Protein AF-A0A7C4H2M6-F1 (afdb_monomer)

Nearest PDB structures (foldseek):
  8p5g-assembly2_B  TM=6.584E-01  e=6.034E-11  Homo sapiens
  8p5j-assembly1_A  TM=6.511E-01  e=5.215E-11  Homo sapiens
  5t8p-assembly1_A  TM=7.375E-01  e=3.569E-09  Mus musculus
  8p5l-assembly2_B  TM=6.623E-01  e=5.114E-10  Homo sapiens
  4jg6-assembly1_A  TM=4.655E-01  e=1.101E-06  Homo sapiens

Secondary structure (DSSP, 8-state):
--SEE-TTHHHHHHHHTSHHHHHHHHT-TT-EEEEEEEEEHHHHHHHHHHHHHHS-TTEEEEEEEE-SSEEEEEEEETTEEEEEEEEETTS-EEEEHHHHHHHHHHHHTS--EEEEEEEEEEGGGS-HHHHHHHHHHHHHHTTHHHHHHHHH-BTTBEEEEEEESS-SSEEEEEEE-TT--EEEEEEEPHHHHHHS-HHHHHHHHHHHHHHHHS-HHHHHHHHHTTT--HHHHHHHGGGGGGB--EEEEE---SS--HHHHHHS--EEEEE--TT-BHHHHHHHH-S--HHHHHHHHHHHHHHHHHHHHTTEE----SGGGEEEEE-TTSTTSEEEEE----SEE--TTT-B--S---TTT--HHHHHHTSB-THHHHHHHHHHHHHHHHSS--HHHHHHHHHHHHHHH------PPPPTT-HHHHHHHHHHHHHHHHHHTTSS-HHHHHHHHHHHHHHHHHHH-GGGGTS-HHHHHHHHHHH---TTTS-SSHHHHHHHHHHHHH-

Sequence (507 aa):
MFLRVCRDIDKVSEHIFDPVIFSSIMLIKGGKFLRRVSDEAKNLAKLVLEIVRESPDTSLMYFRFDLSDKIYRVIALKDIALAIAQEDSSGQVQLYGTEALQSLSKIFNSSINVKMIVEELPLSQLDSNIVESLKPCIEEAEKIYISLWKRRGLYWFIIEDVVSDKGSYTYVFKACDKQGNTYALKVLKEDIVVGRRFMDVIRGYIQGLVVATVDDREFIDLLELKGYDKAIMKDLILYKKYITLAKALFIVKDKLDKDEYINYPPTIVEEYASLGDLERYIQLNGARSLEETMYILIRIVGAVALAHLFNIVHLDIKPRNILIYSNENENYKYTPKLNDFSGAVGDPNRGYKFVRITPGYSDPLALAKGVADFGYDAYSIAMVVAYILTGQLPKHRLALNIIMLQNLYNYPIPMEKIGDDEKPLKEFIKKIIDTSLQLRSKSISIHNFVESINEDLEHLDTIYMPWINDIPKSIASVIKKALTLDTNTRYKNGIDMWLETKEALVK

InterPro domains:
  IPR000719 Protein kinase domain [PF00069] (267-441)
  IPR000719 Protein kinase domain [PS50011] (158-450)
  IPR000719 Protein kinase domain [SM00220] (157-450)
  IPR008271 Serine/threonine-protein kinase, active site [PS00108] (312-324)
  IPR011009 Protein kinase-like domain superfamily [SSF56112] (166-474)

Structure (mmCIF, N/CA/C/O backbone):
data_AF-A0A7C4H2M6-F1
#
_entry.id   AF-A0A7C4H2M6-F1
#
loop_
_atom_site.group_PDB
_atom_site.id
_atom_site.type_symbol
_atom_site.label_atom_id
_atom_site.label_alt_id
_atom_site.label_comp_id
_atom_site.label_asym_id
_atom_site.label_entity_id
_atom_site.label_seq_id
_atom_site.pdbx_PDB_ins_code
_atom_site.Cartn_x
_atom_site.Cartn_y
_atom_site.Cartn_z
_atom_site.occupancy
_atom_site.B_iso_or_equiv
_atom_site.auth_seq_id
_atom_site.auth_comp_id
_atom_site.auth_asym_id
_atom_site.auth_atom_id
_atom_site.pdbx_PDB_model_num
ATOM 1 N N . MET A 1 1 ? -23.667 7.278 33.143 1.00 52.88 1 MET A N 1
ATOM 2 C CA . MET A 1 1 ? -23.985 8.017 31.905 1.00 52.88 1 MET A CA 1
ATOM 3 C C . MET A 1 1 ? -24.713 7.036 31.004 1.00 52.88 1 MET A C 1
ATOM 5 O O . MET A 1 1 ? -24.166 5.966 30.778 1.00 52.88 1 MET A O 1
ATOM 9 N N . PHE A 1 2 ? -25.965 7.308 30.641 1.00 73.25 2 PHE A N 1
ATOM 10 C CA . PHE A 1 2 ? -26.829 6.330 29.957 1.00 73.25 2 PHE A CA 1
ATOM 11 C C . PHE A 1 2 ? -26.702 6.382 28.425 1.00 73.25 2 PHE A C 1
ATOM 13 O O . PHE A 1 2 ? -27.104 5.442 27.762 1.00 73.25 2 PHE A O 1
ATOM 20 N N . LEU A 1 3 ? -26.107 7.440 27.868 1.00 79.12 3 LEU A N 1
ATOM 21 C CA . LEU A 1 3 ? -25.690 7.528 26.467 1.00 79.12 3 LEU A CA 1
ATOM 22 C C . LEU A 1 3 ? -24.244 8.020 26.408 1.00 79.12 3 LEU A C 1
ATOM 24 O O . LEU A 1 3 ? -23.800 8.771 27.282 1.00 79.12 3 LEU A O 1
ATOM 28 N N . ARG A 1 4 ? -23.508 7.596 25.381 1.00 79.88 4 ARG A N 1
ATOM 29 C CA . ARG A 1 4 ? -22.214 8.189 25.017 1.00 79.88 4 ARG A CA 1
ATOM 30 C C . ARG A 1 4 ? -22.460 9.532 24.325 1.00 79.88 4 ARG A C 1
ATOM 32 O O . ARG A 1 4 ? -23.571 9.793 23.885 1.00 79.88 4 ARG A O 1
ATOM 39 N N . VAL A 1 5 ? -21.443 10.381 24.232 1.00 79.94 5 VAL A N 1
ATOM 40 C CA . VAL A 1 5 ? -21.542 11.698 23.578 1.00 79.94 5 VAL A CA 1
ATOM 41 C C . VAL A 1 5 ? -20.554 11.797 22.432 1.00 79.94 5 VAL A C 1
ATOM 43 O O . VAL A 1 5 ? -19.453 11.250 22.537 1.00 79.94 5 VAL A O 1
ATOM 46 N N . CYS A 1 6 ? -20.937 12.492 21.362 1.00 78.75 6 CYS A N 1
ATOM 47 C CA . CYS A 1 6 ? -19.974 12.951 20.363 1.00 78.75 6 CYS A CA 1
ATOM 48 C C . CYS A 1 6 ? -19.081 14.064 20.947 1.00 78.75 6 CYS A C 1
ATOM 50 O O . CYS A 1 6 ? -19.413 14.684 21.962 1.00 78.75 6 CYS A O 1
ATOM 52 N N . ARG A 1 7 ? -17.918 14.301 20.336 1.00 70.00 7 ARG A N 1
ATOM 53 C CA . ARG A 1 7 ? -16.900 15.230 20.851 1.00 70.00 7 ARG A CA 1
ATOM 54 C C . ARG A 1 7 ? -17.351 16.683 20.851 1.00 70.00 7 ARG A C 1
ATOM 56 O O . ARG A 1 7 ? -17.024 17.404 21.786 1.00 70.00 7 ARG A O 1
ATOM 63 N N . ASP A 1 8 ? -18.091 17.095 19.828 1.00 77.75 8 ASP A N 1
ATOM 64 C CA . ASP A 1 8 ? -18.553 18.476 19.648 1.00 77.75 8 ASP A CA 1
ATOM 65 C C . ASP A 1 8 ? -20.024 18.659 20.059 1.00 77.75 8 ASP A C 1
ATOM 67 O O . ASP A 1 8 ? -20.710 19.548 19.552 1.00 77.75 8 ASP A O 1
ATOM 71 N N . ILE A 1 9 ? -20.513 17.830 20.993 1.00 86.06 9 ILE A N 1
ATOM 72 C CA . ILE A 1 9 ? -21.927 17.809 21.394 1.00 86.06 9 ILE A CA 1
ATOM 73 C C . ILE A 1 9 ? -22.456 19.188 21.796 1.00 86.06 9 ILE A C 1
ATOM 75 O O . ILE A 1 9 ? -23.608 19.483 21.506 1.00 86.06 9 ILE A O 1
ATOM 79 N N . ASP A 1 10 ? -21.645 20.048 22.416 1.00 88.06 10 ASP A N 1
ATOM 80 C CA . ASP A 1 10 ? -22.074 21.385 22.847 1.00 88.06 10 ASP A CA 1
ATOM 81 C C . ASP A 1 10 ? -22.433 22.269 21.642 1.00 88.06 10 ASP A C 1
ATOM 83 O O . ASP A 1 10 ? -23.570 22.722 21.516 1.00 88.06 10 ASP A O 1
ATOM 87 N N . LYS A 1 11 ? -21.506 22.405 20.683 1.00 84.94 11 LYS A N 1
ATOM 88 C CA . LYS A 1 11 ? -21.712 23.189 19.452 1.00 84.94 11 LYS A CA 1
ATOM 89 C C . LYS A 1 11 ? -22.827 22.617 18.584 1.00 84.94 11 LYS A C 1
ATOM 91 O O . LYS A 1 11 ? -23.617 23.356 18.005 1.00 84.94 11 LYS A O 1
ATOM 96 N N . VAL A 1 12 ? -22.875 21.291 18.476 1.00 86.62 12 VAL A N 1
ATOM 97 C CA . VAL A 1 12 ? -23.886 20.598 17.673 1.00 86.62 12 VAL A CA 1
ATOM 98 C C . VAL A 1 12 ? -25.260 20.768 18.306 1.00 86.62 12 VAL A C 1
ATOM 100 O O . VAL A 1 12 ? -26.225 20.996 17.589 1.00 86.62 12 VAL A O 1
ATOM 103 N N . SER A 1 13 ? -25.354 20.730 19.637 1.00 92.88 13 SER A N 1
ATOM 104 C CA . SER A 1 13 ? -26.609 20.980 20.347 1.00 92.88 13 SER A CA 1
ATOM 105 C C . SER A 1 13 ? -27.111 22.401 20.119 1.00 92.88 13 SER A C 1
ATOM 107 O O . SER A 1 13 ? -28.284 22.562 19.803 1.00 92.88 13 SER A O 1
ATOM 109 N N . GLU A 1 14 ? -26.245 23.413 20.213 1.00 90.75 14 GLU A N 1
ATOM 110 C CA . GLU A 1 14 ? -26.622 24.805 19.921 1.00 90.75 14 GLU A CA 1
ATOM 111 C C . GLU A 1 14 ? -27.152 24.971 18.491 1.00 90.75 14 GLU A C 1
ATOM 113 O O . GLU A 1 14 ? -28.174 25.615 18.276 1.00 90.75 14 GLU A O 1
ATOM 118 N N . HIS A 1 15 ? -26.492 24.349 17.513 1.00 88.81 15 HIS A N 1
ATOM 119 C CA . HIS A 1 15 ? -26.906 24.418 16.115 1.00 88.81 15 HIS A CA 1
ATOM 120 C C . HIS A 1 15 ? -28.221 23.670 15.847 1.00 88.81 15 HIS A C 1
ATOM 122 O O . HIS A 1 15 ? -29.126 24.200 15.212 1.00 88.81 15 HIS A O 1
ATOM 128 N N . ILE A 1 16 ? -28.341 22.433 16.328 1.00 89.25 16 ILE A N 1
ATOM 129 C CA . ILE A 1 16 ? -29.492 21.560 16.057 1.00 89.25 16 ILE A CA 1
ATOM 130 C C . ILE A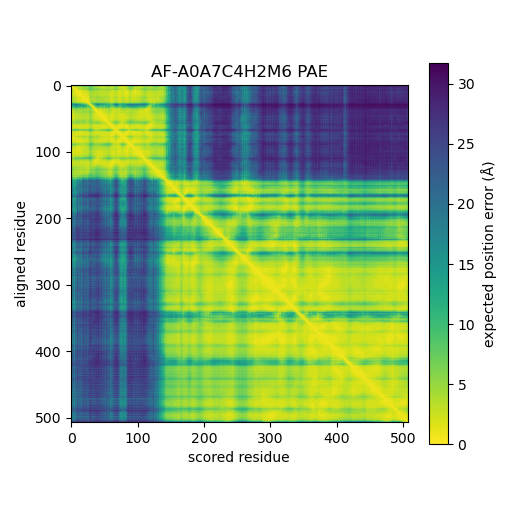 1 16 ? -30.765 22.060 16.736 1.00 89.25 16 ILE A C 1
ATOM 132 O O . ILE A 1 16 ? -31.850 21.912 16.175 1.00 89.25 16 ILE A O 1
ATOM 136 N N . PHE A 1 17 ? -30.637 22.626 17.936 1.00 91.00 17 PHE A N 1
ATOM 137 C CA . PHE A 1 17 ? -31.759 23.169 18.698 1.00 91.00 17 PHE A CA 1
ATOM 138 C C . PHE A 1 17 ? -31.998 24.664 18.441 1.00 91.00 17 PHE A C 1
ATOM 140 O O . PHE A 1 17 ? -32.823 25.267 19.130 1.00 91.00 17 PHE A O 1
ATOM 147 N N . ASP A 1 18 ? -31.364 25.251 17.418 1.00 90.12 18 ASP A N 1
ATOM 148 C CA . ASP A 1 18 ? -31.838 26.512 16.849 1.00 90.12 18 ASP A CA 1
ATOM 149 C C . ASP A 1 18 ? -33.315 26.354 16.424 1.00 90.12 18 ASP A C 1
ATOM 151 O O . ASP A 1 18 ? -33.655 25.364 15.766 1.00 90.12 18 ASP A O 1
ATOM 155 N N . PRO A 1 19 ? -34.217 27.293 16.766 1.00 87.12 19 PRO A N 1
ATOM 156 C CA . PRO A 1 19 ? -35.650 27.128 16.528 1.00 87.12 19 PRO A CA 1
ATOM 157 C C . PRO A 1 19 ? -36.032 26.836 15.071 1.00 87.12 19 PRO A C 1
ATOM 159 O O . PRO A 1 19 ? -36.997 26.107 14.827 1.00 87.12 19 PRO A O 1
ATOM 162 N N . VAL A 1 20 ? -35.298 27.384 14.096 1.00 85.50 20 VAL A N 1
ATOM 163 C CA . VAL A 1 20 ? -35.583 27.189 12.666 1.00 85.50 20 VAL A CA 1
ATOM 164 C C . VAL A 1 20 ? -35.144 25.796 12.226 1.00 85.50 20 VAL A C 1
ATOM 166 O O . VAL A 1 20 ? -35.902 25.073 11.567 1.00 85.50 20 VAL A O 1
ATOM 169 N N . ILE A 1 21 ? -33.938 25.397 12.627 1.00 86.94 21 ILE A N 1
ATOM 170 C CA . ILE A 1 21 ? -33.367 24.087 12.301 1.00 86.94 21 ILE A CA 1
ATOM 171 C C . ILE A 1 21 ? -34.184 22.985 12.972 1.00 86.94 21 ILE A C 1
ATOM 173 O O . ILE A 1 21 ? -34.649 22.059 12.306 1.00 86.94 21 ILE A O 1
ATOM 177 N N . PHE A 1 22 ? -34.441 23.120 14.270 1.00 89.12 22 PHE A N 1
ATOM 178 C CA . PHE A 1 22 ? -35.182 22.136 15.044 1.00 89.12 22 PHE A CA 1
ATOM 179 C C . PHE A 1 22 ? -36.615 21.951 14.538 1.00 89.12 22 PHE A C 1
ATOM 181 O O . PHE A 1 22 ? -37.086 20.820 14.405 1.00 89.12 22 PHE A O 1
ATOM 188 N N . SER A 1 23 ? -37.300 23.046 14.190 1.00 85.38 23 SER A N 1
ATOM 189 C CA . SER A 1 23 ? -38.625 22.986 13.563 1.00 85.38 23 SER A CA 1
ATOM 190 C C . SER A 1 23 ? -38.590 22.183 12.261 1.00 85.38 23 SER A C 1
ATOM 192 O O . SER A 1 23 ? -39.441 21.325 12.035 1.00 85.38 23 SER A O 1
ATOM 194 N N . SER A 1 24 ? -37.554 22.380 11.442 1.00 84.25 24 SER A N 1
ATOM 195 C CA . SER A 1 24 ? -37.378 21.646 10.184 1.00 84.25 24 SER A CA 1
ATOM 196 C C . SER A 1 24 ? -37.183 20.141 10.410 1.00 84.25 24 SER A C 1
ATOM 198 O O . SER A 1 24 ? -37.766 19.337 9.685 1.00 84.25 24 SER A O 1
ATOM 200 N N . ILE A 1 25 ? -36.441 19.751 11.454 1.00 85.00 25 ILE A N 1
ATOM 201 C CA . ILE A 1 25 ? -36.270 18.342 11.858 1.00 85.00 25 ILE A CA 1
ATOM 202 C C . ILE A 1 25 ? -37.608 17.736 12.305 1.00 85.00 25 ILE A C 1
ATOM 204 O O . ILE A 1 25 ? -37.950 16.620 11.923 1.00 85.00 25 ILE A O 1
ATOM 208 N N . MET A 1 26 ? -38.392 18.477 13.088 1.00 84.25 26 MET A N 1
ATOM 209 C CA . MET A 1 26 ? -39.675 18.004 13.622 1.00 84.25 26 MET A CA 1
ATOM 210 C C . MET A 1 26 ? -40.794 17.946 12.567 1.00 84.25 26 MET A C 1
ATOM 212 O O . MET A 1 26 ? -41.807 17.282 12.774 1.00 84.25 26 MET A O 1
ATOM 216 N N . LEU A 1 27 ? -40.625 18.615 11.422 1.00 80.38 27 LEU A N 1
ATOM 217 C CA . LEU A 1 27 ? -41.583 18.614 10.310 1.00 80.38 27 LEU A CA 1
ATOM 218 C C . LEU A 1 27 ? -41.409 17.436 9.337 1.00 80.38 27 LEU A C 1
ATOM 220 O O . LEU A 1 27 ? -42.170 17.334 8.367 1.00 80.38 27 LEU A O 1
ATOM 224 N N . ILE A 1 28 ? -40.443 16.543 9.575 1.00 75.69 28 ILE A N 1
ATOM 225 C CA . ILE A 1 28 ? -40.184 15.383 8.718 1.00 75.69 28 ILE A CA 1
ATOM 226 C C . ILE A 1 28 ? -41.435 14.499 8.625 1.00 75.69 28 ILE A C 1
ATOM 228 O O . ILE A 1 28 ? -41.833 13.798 9.560 1.00 75.69 28 ILE A O 1
ATOM 232 N N . LYS A 1 29 ? -42.063 14.512 7.444 1.00 51.84 29 LYS A N 1
ATOM 233 C CA . LYS A 1 29 ? -43.210 13.661 7.117 1.00 51.84 29 LYS A CA 1
ATOM 234 C C . LYS A 1 29 ? -42.741 12.218 6.948 1.00 51.84 29 LYS A C 1
ATOM 236 O O . LYS A 1 29 ? -42.333 11.812 5.863 1.00 51.84 29 LYS A O 1
ATOM 241 N N . GLY A 1 30 ? -42.831 11.445 8.023 1.00 52.44 30 GLY A N 1
ATOM 242 C CA . GLY A 1 30 ? -42.404 10.046 8.037 1.00 52.44 30 GLY A CA 1
ATOM 243 C C . GLY A 1 30 ? -41.819 9.579 9.362 1.00 52.44 30 GLY A C 1
ATOM 244 O O . GLY A 1 30 ? -41.614 8.375 9.512 1.00 52.44 30 GLY A O 1
ATOM 245 N N . GLY A 1 31 ? -41.600 10.489 10.320 1.00 58.31 31 GLY A N 1
ATOM 246 C CA . GLY A 1 31 ? -41.185 10.110 11.662 1.00 58.31 31 GLY A CA 1
ATOM 247 C C . GLY A 1 31 ? -42.182 9.127 12.270 1.00 58.31 31 GLY A C 1
ATOM 248 O O . GLY A 1 31 ? -43.362 9.448 12.448 1.00 58.31 31 GLY A O 1
ATOM 249 N N . LYS A 1 32 ? -41.746 7.894 12.535 1.00 65.62 32 LYS A N 1
ATOM 250 C CA . LYS A 1 32 ? -42.606 6.930 13.218 1.00 65.62 32 LYS A CA 1
ATOM 251 C C . LYS A 1 32 ? -42.636 7.325 14.682 1.00 65.62 32 LYS A C 1
ATOM 253 O O . LYS A 1 32 ? -41.633 7.206 15.383 1.00 65.62 32 LYS A O 1
ATOM 258 N N . PHE A 1 33 ? -43.800 7.762 15.153 1.00 73.00 33 PHE A N 1
ATOM 259 C CA . PHE A 1 33 ? -44.064 7.770 16.582 1.00 73.00 33 PHE A CA 1
ATOM 260 C C . PHE A 1 33 ? -43.954 6.329 17.075 1.00 73.00 33 PHE A C 1
ATOM 262 O O . PHE A 1 33 ? -44.772 5.477 16.719 1.00 73.00 33 PHE A O 1
ATOM 269 N N . LEU A 1 34 ? -42.916 6.052 17.856 1.00 71.94 34 LEU A N 1
ATOM 270 C CA . LEU A 1 34 ? -42.676 4.709 18.359 1.00 71.94 34 LEU A CA 1
ATOM 271 C C . LEU A 1 34 ? -43.456 4.491 19.646 1.00 71.94 34 LEU A C 1
ATOM 273 O O . LEU A 1 34 ? -44.120 3.467 19.814 1.00 71.94 34 LEU A O 1
ATOM 277 N N . ARG A 1 35 ? -43.352 5.438 20.588 1.00 82.75 35 ARG A N 1
ATOM 278 C CA . ARG A 1 35 ? -43.840 5.212 21.949 1.00 82.75 35 ARG A CA 1
ATOM 279 C C . ARG A 1 35 ? -44.014 6.502 22.750 1.00 82.75 35 ARG A C 1
ATOM 281 O O . ARG A 1 35 ? -43.203 7.420 22.664 1.00 82.75 35 ARG A O 1
ATOM 288 N N . ARG A 1 36 ? -45.017 6.508 23.634 1.00 90.62 36 ARG A N 1
ATOM 289 C CA . ARG A 1 36 ? -45.108 7.409 24.796 1.00 90.62 36 ARG A CA 1
ATOM 290 C C . ARG A 1 36 ? -45.175 6.560 26.058 1.00 90.62 36 ARG A C 1
ATOM 292 O O . ARG A 1 36 ? -45.980 5.635 26.134 1.00 90.62 36 ARG A O 1
ATOM 299 N N . VAL A 1 37 ? -44.323 6.868 27.027 1.00 92.50 37 VAL A N 1
ATOM 300 C CA . VAL A 1 37 ? -44.183 6.117 28.283 1.00 92.50 37 VAL A CA 1
ATOM 301 C C . VAL A 1 37 ? -44.180 7.099 29.446 1.00 92.50 37 VAL A C 1
ATOM 303 O O . VAL A 1 37 ? -43.637 8.192 29.324 1.00 92.50 37 VAL A O 1
ATOM 306 N N . SER A 1 38 ? -44.791 6.725 30.565 1.00 93.44 38 SER A N 1
ATOM 307 C CA . SER A 1 38 ? -44.637 7.424 31.841 1.00 93.44 38 SER A CA 1
ATOM 308 C C . SER A 1 38 ? -44.175 6.400 32.860 1.00 93.44 38 SER A C 1
ATOM 310 O O . SER A 1 38 ? -44.881 5.419 33.083 1.00 93.44 38 SER A O 1
ATOM 312 N N . ASP A 1 39 ? -42.989 6.597 33.421 1.00 92.94 39 ASP A N 1
ATOM 313 C CA . ASP A 1 39 ? -42.383 5.679 34.388 1.00 92.94 39 ASP A CA 1
ATOM 314 C C . ASP A 1 39 ? -41.357 6.439 35.245 1.00 92.94 39 ASP A C 1
ATOM 316 O O . ASP A 1 39 ? -41.028 7.601 34.983 1.00 92.94 39 ASP A O 1
ATOM 320 N N . GLU A 1 40 ? -40.826 5.784 36.271 1.00 92.25 40 GLU A N 1
ATOM 321 C CA . GLU A 1 40 ? -39.707 6.295 37.046 1.00 92.25 40 GLU A CA 1
ATOM 322 C C . GLU A 1 40 ? -38.478 6.518 36.156 1.00 92.25 40 GLU A C 1
ATOM 324 O O . GLU A 1 40 ? -38.104 5.681 35.328 1.00 92.25 40 GLU A O 1
ATOM 329 N N . ALA A 1 41 ? -37.794 7.636 36.387 1.00 88.81 41 ALA A N 1
ATOM 330 C CA . ALA A 1 41 ? -36.629 8.084 35.633 1.00 88.81 41 ALA A CA 1
ATOM 331 C C . ALA A 1 41 ? -35.552 6.985 35.463 1.00 88.81 41 ALA A C 1
ATOM 333 O O . ALA A 1 41 ? -34.986 6.825 34.380 1.00 88.81 41 ALA A O 1
ATOM 334 N N . LYS A 1 42 ? -35.323 6.166 36.499 1.00 86.62 42 LYS A N 1
ATOM 335 C CA . LYS A 1 42 ? -34.382 5.030 36.466 1.00 86.62 42 LYS A CA 1
ATOM 336 C C . LYS A 1 42 ? -34.786 3.905 35.504 1.00 86.62 42 LYS A C 1
ATOM 338 O O . LYS A 1 42 ? -33.917 3.264 34.912 1.00 86.62 42 LYS A O 1
ATOM 343 N N . ASN A 1 43 ? -36.086 3.654 35.346 1.00 89.81 43 ASN A N 1
ATOM 344 C CA . ASN A 1 43 ? -36.612 2.636 34.435 1.00 89.81 43 ASN A CA 1
ATOM 345 C C . ASN A 1 43 ? -36.542 3.144 32.993 1.00 89.81 43 ASN A C 1
ATOM 347 O O . ASN A 1 43 ? -36.126 2.409 32.099 1.00 89.81 43 ASN A O 1
ATOM 351 N N . LEU A 1 44 ? -36.841 4.430 32.783 1.00 90.25 44 LEU A N 1
ATOM 352 C CA . LEU A 1 44 ? -36.719 5.063 31.471 1.00 90.25 44 LEU A CA 1
ATOM 353 C C . LEU A 1 44 ? -35.281 5.066 30.956 1.00 90.25 44 LEU A C 1
ATOM 355 O O . LEU A 1 44 ? -35.078 4.830 29.773 1.00 90.25 44 LEU A O 1
ATOM 359 N N . ALA A 1 45 ? -34.277 5.251 31.816 1.00 87.00 45 ALA A N 1
ATOM 360 C CA . ALA A 1 45 ? -32.876 5.172 31.400 1.00 87.00 45 ALA A CA 1
ATOM 361 C C . ALA A 1 45 ? -32.509 3.803 30.793 1.00 87.00 45 ALA A C 1
ATOM 363 O O . ALA A 1 45 ? -31.781 3.740 29.801 1.00 87.00 45 ALA A O 1
ATOM 364 N N . LYS A 1 46 ? -33.033 2.708 31.364 1.00 86.81 46 LYS A N 1
ATOM 365 C CA . LYS A 1 46 ? -32.864 1.353 30.811 1.00 86.81 46 LYS A CA 1
ATOM 366 C C . LYS A 1 46 ? -33.609 1.204 29.489 1.00 86.81 46 LYS A C 1
ATOM 368 O O . LYS A 1 46 ? -33.036 0.712 28.526 1.00 86.81 46 LYS A O 1
ATOM 373 N N . LEU A 1 47 ? -34.840 1.703 29.430 1.00 89.94 47 LEU A N 1
ATOM 374 C CA . LEU A 1 47 ? -35.652 1.640 28.222 1.00 89.94 47 LEU A CA 1
ATOM 375 C C . LEU A 1 47 ? -35.040 2.442 27.061 1.00 89.94 47 LEU A C 1
ATOM 377 O O . LEU A 1 47 ? -35.076 1.991 25.923 1.00 89.94 47 LEU A O 1
ATOM 381 N N . VAL A 1 48 ? -34.441 3.606 27.328 1.00 90.25 48 VAL A N 1
ATOM 382 C CA . VAL A 1 48 ? -33.702 4.380 26.317 1.00 90.25 48 VAL A CA 1
ATOM 383 C C . VAL A 1 48 ? -32.578 3.534 25.730 1.00 90.25 48 VAL A C 1
ATOM 385 O O . VAL A 1 48 ? -32.454 3.466 24.513 1.00 90.25 48 VAL A O 1
ATOM 388 N N . LEU A 1 49 ? -31.798 2.860 26.582 1.00 85.25 49 LEU A N 1
ATOM 389 C CA . LEU A 1 49 ? -30.712 1.974 26.158 1.00 85.25 49 LEU A CA 1
ATOM 390 C C . LEU A 1 49 ? -31.200 0.784 25.319 1.00 85.25 49 LEU A C 1
ATOM 392 O O . LEU A 1 49 ? -30.505 0.382 24.392 1.00 85.25 49 LEU A O 1
ATOM 396 N N . GLU A 1 50 ? -32.367 0.225 25.628 1.00 86.81 50 GLU A N 1
ATOM 397 C CA . GLU A 1 50 ? -32.993 -0.835 24.825 1.00 86.81 50 GLU A CA 1
ATOM 398 C C . GLU A 1 50 ? -33.406 -0.304 23.448 1.00 86.81 50 GLU A C 1
ATOM 400 O O . GLU A 1 50 ? -32.991 -0.844 22.425 1.00 86.81 50 GLU A O 1
ATOM 405 N N . ILE A 1 51 ? -34.121 0.823 23.415 1.00 88.94 51 ILE A N 1
ATOM 406 C CA . ILE A 1 51 ? -34.603 1.446 22.176 1.00 88.94 51 ILE A CA 1
ATOM 407 C C . ILE A 1 51 ? -33.447 1.785 21.233 1.00 88.94 51 ILE A C 1
ATOM 409 O O . ILE A 1 51 ? -33.499 1.468 20.048 1.00 88.94 51 ILE A O 1
ATOM 413 N N . VAL A 1 52 ? -32.392 2.427 21.739 1.00 85.56 52 VAL A N 1
ATOM 414 C CA . VAL A 1 52 ? -31.255 2.817 20.896 1.00 85.56 52 VAL A CA 1
ATOM 415 C C . VAL A 1 52 ? -30.395 1.637 20.437 1.00 85.56 52 VAL A C 1
ATOM 417 O O . VAL A 1 52 ? -29.643 1.761 19.474 1.00 85.56 52 VAL A O 1
ATOM 420 N N . ARG A 1 53 ? -30.460 0.489 21.119 1.00 78.25 53 ARG A N 1
ATOM 421 C CA . ARG A 1 53 ? -29.793 -0.740 20.662 1.00 78.25 53 ARG A CA 1
ATOM 422 C C . ARG A 1 53 ? -30.542 -1.401 19.514 1.00 78.25 53 ARG A C 1
ATOM 424 O O . ARG A 1 53 ? -29.906 -1.975 18.639 1.00 78.25 53 ARG A O 1
ATOM 431 N N . GLU A 1 54 ? -31.867 -1.311 19.523 1.00 82.00 54 GLU A N 1
ATOM 432 C CA . GLU A 1 54 ? -32.735 -1.890 18.495 1.00 82.00 54 GLU A CA 1
ATOM 433 C C . GLU A 1 54 ? -32.948 -0.953 17.291 1.00 82.00 54 GLU A C 1
ATOM 435 O O . GLU A 1 54 ? -33.456 -1.386 16.256 1.00 82.00 54 GLU A O 1
ATOM 440 N N . SER A 1 55 ? -32.554 0.323 17.398 1.00 80.81 55 SER A N 1
ATOM 441 C CA . SER A 1 55 ? -32.728 1.313 16.330 1.00 80.81 55 SER A CA 1
ATOM 442 C C . SER A 1 55 ? -31.832 1.050 15.104 1.00 80.81 55 SER A C 1
ATOM 444 O O . SER A 1 55 ? -30.648 0.748 15.287 1.00 80.81 55 SER A O 1
ATOM 446 N N . PRO A 1 56 ? -32.335 1.231 13.865 1.00 76.69 56 PRO A N 1
ATOM 447 C CA . PRO A 1 56 ? -31.542 1.086 12.644 1.00 76.69 56 PRO A CA 1
ATOM 448 C C . PRO A 1 56 ? -30.416 2.121 12.516 1.00 76.69 56 PRO A C 1
ATOM 450 O O . PRO A 1 56 ? -30.580 3.282 12.878 1.00 76.69 56 PRO A O 1
ATOM 453 N N . ASP A 1 57 ? -29.317 1.741 11.861 1.00 68.75 57 ASP A N 1
ATOM 454 C CA . ASP A 1 57 ? -28.182 2.627 11.531 1.00 68.75 57 ASP A CA 1
ATOM 455 C C . ASP A 1 57 ? -28.572 3.807 10.62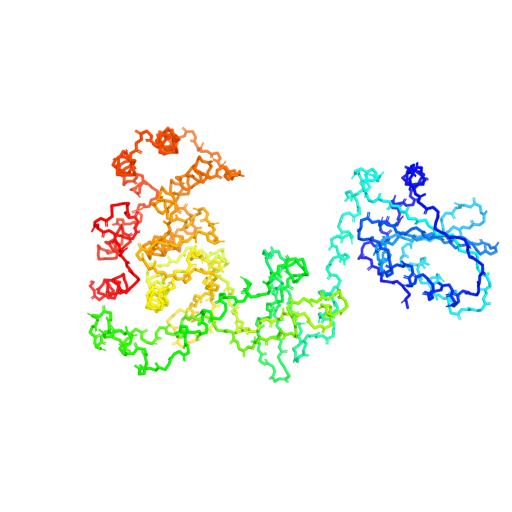9 1.00 68.75 57 ASP A C 1
ATOM 457 O O . ASP A 1 57 ? -27.864 4.806 10.543 1.00 68.75 57 ASP A O 1
ATOM 461 N N . THR A 1 58 ? -29.706 3.685 9.943 1.00 79.06 58 THR A N 1
ATOM 462 C CA . THR A 1 58 ? -30.229 4.669 8.995 1.00 79.06 58 THR A CA 1
ATOM 463 C C . THR A 1 58 ? -31.184 5.678 9.630 1.00 79.06 58 THR A C 1
ATOM 465 O O . THR A 1 58 ? -31.777 6.481 8.906 1.00 79.06 58 THR A O 1
ATOM 468 N N . SER A 1 59 ? -31.365 5.633 10.950 1.00 86.00 59 SER A N 1
ATOM 469 C CA . SER A 1 59 ? -32.361 6.434 11.660 1.00 86.00 59 SER A CA 1
ATOM 470 C C . SER A 1 59 ? -31.771 7.081 12.910 1.00 86.00 59 SER A C 1
ATOM 472 O O . SER A 1 59 ? -31.074 6.444 13.698 1.00 86.00 59 SER A O 1
ATOM 474 N N . LEU A 1 60 ? -32.085 8.358 13.118 1.00 89.44 60 LEU A N 1
ATOM 475 C CA . LEU A 1 60 ? -31.855 9.037 14.387 1.00 89.44 60 LEU A CA 1
ATOM 476 C C . LEU A 1 60 ? -33.028 8.771 15.325 1.00 89.44 60 LEU A C 1
ATOM 478 O O . LEU A 1 60 ? -34.185 8.745 14.914 1.00 89.44 60 LEU A O 1
ATOM 482 N N . MET A 1 61 ? -32.728 8.628 16.605 1.00 92.19 61 MET A N 1
ATOM 483 C CA . MET A 1 61 ? -33.713 8.489 17.662 1.00 92.19 61 MET A CA 1
ATOM 484 C C . MET A 1 61 ? -33.871 9.822 18.377 1.00 92.19 61 MET A C 1
ATOM 486 O O . MET A 1 61 ? -32.917 10.351 18.952 1.00 92.19 61 MET A O 1
ATOM 490 N N . TYR A 1 62 ? -35.084 10.356 18.350 1.00 93.56 62 TYR A N 1
ATOM 491 C CA . TYR A 1 62 ? -35.458 11.543 19.095 1.00 93.56 62 TYR A CA 1
ATOM 492 C C . TYR A 1 62 ? -36.156 11.151 20.394 1.00 93.56 62 TYR A C 1
ATOM 494 O O . TYR A 1 62 ? -37.155 10.433 20.385 1.00 93.56 62 TYR A O 1
ATOM 502 N N . PHE A 1 63 ? -35.645 11.659 21.513 1.00 94.62 63 PHE A N 1
ATOM 503 C CA . PHE A 1 63 ? -36.245 11.502 22.830 1.00 94.62 63 PHE A CA 1
ATOM 504 C C . PHE A 1 63 ? -36.644 12.861 23.387 1.00 94.62 63 PHE A C 1
ATOM 506 O O . PHE A 1 63 ? -35.842 13.797 23.421 1.00 94.62 63 PHE A O 1
ATOM 513 N N . ARG A 1 64 ? -37.867 12.942 23.904 1.00 94.81 64 ARG A N 1
ATOM 514 C CA . ARG A 1 64 ? -38.349 14.075 24.690 1.00 94.81 64 ARG A CA 1
ATOM 515 C C . ARG A 1 64 ? -38.748 13.598 26.075 1.00 94.81 64 ARG A C 1
ATOM 517 O O . ARG A 1 64 ? -39.592 12.716 26.190 1.00 94.81 64 ARG A O 1
ATOM 524 N N . PHE A 1 65 ? -38.177 14.206 27.105 1.00 94.75 65 PHE A N 1
ATOM 525 C CA . PHE A 1 65 ? -38.496 13.943 28.504 1.00 94.75 65 PHE A CA 1
ATOM 526 C C . PHE A 1 65 ? -39.197 15.163 29.093 1.00 94.75 65 PHE A C 1
ATOM 528 O O . PHE A 1 65 ? -38.578 16.216 29.216 1.00 94.75 65 PHE A O 1
ATOM 535 N N . ASP A 1 66 ? -40.467 15.022 29.459 1.00 93.56 66 ASP A N 1
ATOM 536 C CA . ASP A 1 66 ? -41.243 16.061 30.131 1.00 93.56 66 ASP A CA 1
ATOM 537 C C . ASP A 1 66 ? -41.216 15.827 31.649 1.00 93.56 66 ASP A C 1
ATOM 539 O O . ASP A 1 66 ? -41.696 14.803 32.157 1.00 93.56 66 ASP A O 1
ATOM 543 N N . LEU A 1 67 ? -40.664 16.803 32.365 1.00 89.12 67 LEU A N 1
ATOM 544 C CA . LEU A 1 67 ? -40.677 16.921 33.817 1.00 89.12 67 LEU A CA 1
ATOM 545 C C . LEU A 1 67 ? -41.509 18.143 34.210 1.00 89.12 67 LEU A C 1
ATOM 547 O O . LEU A 1 67 ? -41.755 19.021 33.389 1.00 89.12 67 LEU A O 1
ATOM 551 N N . SER A 1 68 ? -41.947 18.198 35.468 1.00 80.62 68 SER A N 1
ATOM 552 C CA . SER A 1 68 ? -42.908 19.192 35.967 1.00 80.62 68 SER A CA 1
ATOM 553 C C . SER A 1 68 ? -42.599 20.643 35.564 1.00 80.62 68 SER A C 1
ATOM 555 O O . SER A 1 68 ? -43.525 21.387 35.259 1.00 80.62 68 SER A O 1
ATOM 557 N N . ASP A 1 69 ? -41.323 21.034 35.545 1.00 85.62 69 ASP A N 1
ATOM 558 C CA . ASP A 1 69 ? -40.838 22.388 35.245 1.00 85.62 69 ASP A CA 1
ATOM 559 C C . ASP A 1 69 ? -39.825 22.454 34.082 1.00 85.62 69 ASP A C 1
ATOM 561 O O . ASP A 1 69 ? -39.384 23.544 33.715 1.00 85.62 69 ASP A O 1
ATOM 565 N N . LYS A 1 70 ? -39.430 21.307 33.509 1.00 92.50 70 LYS A N 1
ATOM 566 C CA . LYS A 1 70 ? -38.325 21.205 32.540 1.00 92.50 70 LYS A CA 1
ATOM 567 C C . LYS A 1 70 ? -38.605 20.186 31.453 1.00 92.50 70 LYS A C 1
ATOM 569 O O . LYS A 1 70 ? -39.187 19.135 31.712 1.00 92.50 70 LYS A O 1
ATOM 574 N N . ILE A 1 71 ? -38.094 20.451 30.257 1.00 95.00 71 ILE A N 1
ATOM 575 C CA . ILE A 1 71 ? -38.161 19.517 29.131 1.00 95.00 71 ILE A CA 1
ATOM 576 C C . ILE A 1 71 ? -36.743 19.231 28.657 1.00 95.00 71 ILE A C 1
ATOM 578 O O . ILE A 1 71 ? -35.978 20.157 28.421 1.00 95.00 71 ILE A O 1
ATOM 582 N N . TYR A 1 72 ? -36.387 17.958 28.495 1.00 95.88 72 TYR A N 1
ATOM 583 C CA . TYR A 1 72 ? -35.126 17.572 27.861 1.00 95.88 72 TYR A CA 1
ATOM 584 C C . TYR A 1 72 ? -35.388 16.980 26.490 1.00 95.88 72 TYR A C 1
ATOM 586 O O . TYR A 1 72 ? -36.299 16.169 26.315 1.00 95.88 72 TYR A O 1
ATOM 594 N N . ARG A 1 73 ? -34.550 17.350 25.528 1.00 95.38 73 ARG A N 1
ATOM 595 C CA . ARG A 1 73 ? -34.594 16.847 24.159 1.00 95.38 73 ARG A CA 1
ATOM 596 C C . ARG A 1 73 ? -33.262 16.219 23.818 1.00 95.38 73 ARG A C 1
ATOM 598 O O . ARG A 1 73 ? -32.235 16.844 24.043 1.00 95.38 73 ARG A O 1
ATOM 605 N N . VAL A 1 74 ? -33.278 15.007 23.280 1.00 94.81 74 VAL A N 1
ATOM 606 C CA . VAL A 1 74 ? -32.070 14.266 22.908 1.00 94.81 74 VAL A CA 1
ATOM 607 C C . VAL A 1 74 ? -32.232 13.741 21.493 1.00 94.81 74 VAL A C 1
ATOM 609 O O . VAL A 1 74 ? -33.239 13.106 21.191 1.00 94.81 74 VAL A O 1
ATOM 612 N N . ILE A 1 75 ? -31.236 13.978 20.646 1.00 92.38 75 ILE A N 1
ATOM 613 C CA . ILE A 1 75 ? -31.087 13.302 19.357 1.00 92.38 75 ILE A CA 1
ATOM 614 C C . ILE A 1 75 ? -29.921 12.335 19.489 1.00 92.38 75 ILE A C 1
ATOM 616 O O . ILE A 1 75 ? -28.810 12.741 19.837 1.00 92.38 75 ILE A O 1
ATOM 620 N N . ALA A 1 76 ? -30.174 11.059 19.225 1.00 90.94 76 ALA A N 1
ATOM 621 C CA . ALA A 1 76 ? -29.182 10.004 19.327 1.00 90.94 76 ALA A CA 1
ATOM 622 C C . ALA A 1 76 ? -29.089 9.189 18.036 1.00 90.94 76 ALA A C 1
ATOM 624 O O . ALA A 1 76 ? -30.088 8.971 17.357 1.00 90.94 76 ALA A O 1
ATOM 625 N N . LEU A 1 77 ? -27.891 8.706 17.723 1.00 85.75 77 LEU A N 1
ATOM 626 C CA . LEU A 1 77 ? -27.670 7.658 16.732 1.00 85.75 77 LEU A CA 1
ATOM 627 C C . LEU A 1 77 ? -27.102 6.453 17.467 1.00 85.75 77 LEU A C 1
ATOM 629 O O . LEU A 1 77 ? -25.998 6.522 18.016 1.00 85.75 77 LEU A O 1
ATOM 633 N N . LYS A 1 78 ? -27.866 5.358 17.515 1.00 82.56 78 LYS A N 1
ATOM 634 C CA . LYS A 1 78 ? -27.606 4.262 18.457 1.00 82.56 78 LYS A CA 1
ATOM 635 C C . LYS A 1 78 ? -27.443 4.826 19.880 1.00 82.56 78 LYS A C 1
ATOM 637 O O . LYS A 1 78 ? -28.119 5.774 20.271 1.00 82.56 78 LYS A O 1
ATOM 642 N N . ASP A 1 79 ? -26.533 4.281 20.676 1.00 81.62 79 ASP A N 1
ATOM 643 C CA . ASP A 1 79 ? -26.276 4.671 22.066 1.00 81.62 79 ASP A CA 1
ATOM 644 C C . ASP A 1 79 ? -25.450 5.967 22.227 1.00 81.62 79 ASP A C 1
ATOM 646 O O . ASP A 1 79 ? -24.798 6.167 23.258 1.00 81.62 79 ASP A O 1
ATOM 650 N N . ILE A 1 80 ? -25.444 6.843 21.218 1.00 82.94 80 ILE A N 1
ATOM 651 C CA . ILE A 1 80 ? -24.624 8.057 21.163 1.00 82.94 80 ILE A CA 1
ATOM 652 C C . ILE A 1 80 ? -25.540 9.259 21.000 1.00 82.94 80 ILE A C 1
ATOM 654 O O . ILE A 1 80 ? -26.186 9.417 19.969 1.00 82.94 80 ILE A O 1
ATOM 658 N N . ALA A 1 81 ? -25.577 10.123 22.008 1.00 89.56 81 ALA A N 1
ATOM 659 C CA . ALA A 1 81 ? -26.219 11.421 21.923 1.00 89.56 81 ALA A CA 1
ATOM 660 C C . ALA A 1 81 ? -25.391 12.336 21.007 1.00 89.56 81 ALA A C 1
ATOM 662 O O . ALA A 1 81 ? -24.236 12.648 21.306 1.00 89.56 81 ALA A O 1
ATOM 663 N N . LEU A 1 82 ? -25.998 12.742 19.892 1.00 88.94 82 LEU A N 1
ATOM 664 C CA . LEU A 1 82 ? -25.440 13.704 18.943 1.00 88.94 82 LEU A CA 1
ATOM 665 C C . LEU A 1 82 ? -25.754 15.143 19.362 1.00 88.94 82 LEU A C 1
ATOM 667 O O . LEU A 1 82 ? -24.938 16.036 19.166 1.00 88.94 82 LEU A O 1
ATOM 671 N N . ALA A 1 83 ? -26.935 15.359 19.945 1.00 92.44 83 ALA A N 1
ATOM 672 C CA . ALA A 1 83 ? -27.374 16.656 20.439 1.00 92.44 83 ALA A CA 1
ATOM 673 C C . ALA A 1 83 ? -28.286 16.483 21.658 1.00 92.44 83 ALA A C 1
ATOM 675 O O . ALA A 1 83 ? -29.093 15.550 21.717 1.00 92.44 83 ALA A O 1
ATOM 676 N N . ILE A 1 84 ? -28.193 17.400 22.619 1.00 95.75 84 ILE A N 1
ATOM 677 C CA . ILE A 1 84 ? -29.093 17.468 23.772 1.00 95.75 84 ILE A CA 1
ATOM 678 C C . ILE A 1 84 ? -29.336 18.913 24.225 1.00 95.75 84 ILE A C 1
ATOM 680 O O . ILE A 1 84 ? -28.417 19.728 24.254 1.00 95.75 84 ILE A O 1
ATOM 684 N N . ALA A 1 85 ? -30.569 19.217 24.620 1.00 96.69 85 ALA A N 1
ATOM 685 C CA . ALA A 1 85 ? -30.952 20.505 25.191 1.00 96.69 85 ALA A CA 1
ATOM 686 C C . ALA A 1 85 ? -31.919 20.335 26.369 1.00 96.69 85 ALA A C 1
ATOM 688 O O . ALA A 1 85 ? -32.654 19.345 26.444 1.00 96.69 85 ALA A O 1
ATOM 689 N N . GLN A 1 86 ? -31.918 21.312 27.279 1.00 96.44 86 GLN A N 1
ATOM 690 C CA . GLN A 1 86 ? -32.911 21.457 28.342 1.00 96.44 86 GLN A CA 1
ATOM 691 C C . GLN A 1 86 ? -33.650 22.788 28.201 1.00 96.44 86 GLN A C 1
ATOM 693 O O . GLN A 1 86 ? -33.031 23.846 28.240 1.00 96.44 86 GLN A O 1
ATOM 698 N N . GLU A 1 87 ? -34.972 22.728 28.132 1.00 95.00 87 GLU A N 1
ATOM 699 C CA . GLU A 1 87 ? -35.886 23.867 28.141 1.00 95.00 87 GLU A CA 1
ATOM 700 C C . GLU A 1 87 ? -36.513 24.045 29.530 1.00 95.00 87 GLU A C 1
ATOM 702 O O . GLU A 1 87 ? -36.600 23.097 30.322 1.00 95.00 87 GLU A O 1
ATOM 707 N N . ASP A 1 88 ? -36.942 25.264 29.833 1.00 91.75 88 ASP A N 1
ATOM 708 C CA . ASP A 1 88 ? -37.872 25.541 30.929 1.00 91.75 88 ASP A CA 1
ATOM 709 C C . ASP A 1 88 ? -39.342 25.426 30.477 1.00 91.75 88 ASP A C 1
ATOM 711 O O . ASP A 1 88 ? -39.650 25.145 29.316 1.00 91.75 88 ASP A O 1
ATOM 715 N N . SER A 1 89 ? -40.279 25.667 31.396 1.00 84.44 89 SER A N 1
ATOM 716 C CA . SER A 1 89 ? -41.720 25.635 31.115 1.00 84.44 89 SER A CA 1
ATOM 717 C C . SER A 1 89 ? -42.205 26.683 30.102 1.00 84.44 89 SER A C 1
ATOM 719 O O . SER A 1 89 ? -43.327 26.566 29.615 1.00 84.44 89 SER A O 1
ATOM 721 N N . SER A 1 90 ? -41.404 27.711 29.802 1.00 85.25 90 SER A N 1
ATOM 722 C CA . SER A 1 90 ? -41.705 28.722 28.779 1.00 85.25 90 SER A CA 1
ATOM 723 C C . SER A 1 90 ? -41.199 28.333 27.384 1.00 85.25 90 SER A C 1
ATOM 725 O O . SER A 1 90 ? -41.521 29.008 26.408 1.00 85.25 90 SER A O 1
ATOM 727 N N . GLY A 1 91 ? -40.454 27.226 27.276 1.00 82.81 91 GLY A N 1
ATOM 728 C CA . GLY A 1 91 ? -39.849 26.759 26.029 1.00 82.81 91 GLY A CA 1
ATOM 729 C C . GLY A 1 91 ? -38.513 27.429 25.708 1.00 82.81 91 GLY A C 1
ATOM 730 O O . GLY A 1 91 ? -37.994 27.242 24.610 1.00 82.81 91 GLY A O 1
ATOM 731 N N . GLN A 1 92 ? -37.940 28.201 26.638 1.00 87.94 92 GLN A N 1
ATOM 732 C CA . GLN A 1 92 ? -36.612 28.777 26.465 1.00 87.94 92 GLN A CA 1
ATOM 733 C C . GLN A 1 92 ? -35.548 27.730 26.811 1.00 87.94 92 GLN A C 1
ATOM 735 O O . GLN A 1 92 ? -35.591 27.123 27.885 1.00 87.94 92 GLN A O 1
ATOM 740 N N . VAL A 1 93 ? -34.585 27.518 25.908 1.00 92.06 93 VAL A N 1
ATOM 741 C CA . VAL A 1 93 ? -33.457 26.613 26.162 1.00 92.06 93 VAL A CA 1
ATOM 742 C C . VAL A 1 93 ? -32.512 27.246 27.181 1.00 92.06 93 VAL A C 1
ATOM 744 O O . VAL A 1 93 ? -32.023 28.356 26.984 1.00 92.06 93 VAL A O 1
ATOM 747 N N . GLN A 1 94 ? -32.263 26.524 28.270 1.00 94.50 94 GLN A N 1
ATOM 748 C CA . GLN A 1 94 ? -31.425 26.949 29.391 1.00 94.50 94 GLN A CA 1
ATOM 749 C C . GLN A 1 94 ? -30.051 26.269 29.379 1.00 94.50 94 GLN A C 1
ATOM 751 O O . GLN A 1 94 ? -29.080 26.867 29.828 1.00 94.50 94 GLN A O 1
ATOM 756 N N . LEU A 1 95 ? -29.958 25.028 28.883 1.00 95.38 95 LEU A N 1
ATOM 757 C CA . LEU A 1 95 ? -28.708 24.262 28.809 1.00 95.38 95 LEU A CA 1
ATOM 758 C C . LEU A 1 95 ? -28.594 23.533 27.469 1.00 95.38 95 LEU A C 1
ATOM 760 O O . LEU A 1 95 ? -29.588 22.996 26.973 1.00 95.38 95 LEU A O 1
ATOM 764 N N . TYR A 1 96 ? -27.365 23.407 26.971 1.00 94.38 96 TYR A N 1
ATOM 765 C CA . TYR A 1 96 ? -27.011 22.591 25.808 1.00 94.38 96 TYR A CA 1
ATOM 766 C C . TYR A 1 96 ? -25.983 21.515 26.174 1.00 94.38 96 TYR A C 1
ATOM 768 O O . TYR A 1 96 ? -25.297 21.596 27.198 1.00 94.38 96 TYR A O 1
ATOM 776 N N . GLY A 1 97 ? -25.901 20.486 25.332 1.00 91.50 97 GLY A N 1
ATOM 777 C CA . GLY A 1 97 ? -24.800 19.534 25.290 1.00 91.50 97 GLY A CA 1
ATOM 778 C C . GLY A 1 97 ? -24.480 18.865 26.627 1.00 91.50 97 GLY A C 1
ATOM 779 O O . GLY A 1 97 ? -25.327 18.270 27.301 1.00 91.50 97 GLY A O 1
ATOM 780 N N . THR A 1 98 ? -23.216 18.937 27.013 1.00 86.75 98 THR A N 1
ATOM 781 C CA . THR A 1 98 ? -22.653 18.247 28.169 1.00 86.75 98 THR A CA 1
ATOM 782 C C . THR A 1 98 ? -23.363 18.630 29.467 1.00 86.75 98 THR A C 1
ATOM 784 O O . THR A 1 98 ? -23.662 17.753 30.283 1.00 86.75 98 THR A O 1
ATOM 787 N N . GLU A 1 99 ? -23.689 19.910 29.658 1.00 91.00 99 GLU A N 1
ATOM 788 C CA . GLU A 1 99 ? -24.361 20.391 30.870 1.00 91.00 99 GLU A CA 1
ATOM 789 C C . GLU A 1 99 ? -25.797 19.867 30.970 1.00 91.00 99 GLU A C 1
ATOM 791 O O . GLU A 1 99 ? -26.209 19.346 32.016 1.00 91.00 99 GLU A O 1
ATOM 796 N N . ALA A 1 100 ? -26.540 19.911 29.859 1.00 93.38 100 ALA A N 1
ATOM 797 C CA . ALA A 1 100 ? -27.885 19.348 29.783 1.00 93.38 100 ALA A CA 1
ATOM 798 C C . ALA A 1 100 ? -27.872 17.834 30.065 1.00 93.38 100 ALA A C 1
ATOM 800 O O . ALA A 1 100 ? -28.716 17.326 30.809 1.00 93.38 100 ALA A O 1
ATOM 801 N N . LEU A 1 101 ? -26.871 17.109 29.558 1.00 89.25 101 LEU A N 1
ATOM 802 C CA . LEU A 1 101 ? -26.744 15.668 29.777 1.00 89.25 101 LEU A CA 1
ATOM 803 C C . LEU A 1 101 ? -26.379 15.293 31.209 1.00 89.25 101 LEU A C 1
ATOM 805 O O . LEU A 1 101 ? -26.894 14.304 31.741 1.00 89.25 101 LEU A O 1
ATOM 809 N N . GLN A 1 102 ? -25.492 16.055 31.847 1.00 87.00 102 GLN A N 1
ATOM 810 C CA . GLN A 1 102 ? -25.169 15.862 33.259 1.00 87.00 102 GLN A CA 1
ATOM 811 C C . GLN A 1 102 ? -26.400 16.105 34.135 1.00 87.00 102 GLN A C 1
ATOM 813 O O . GLN A 1 102 ? -26.664 15.329 35.056 1.00 87.00 102 GLN A O 1
ATOM 818 N N . SER A 1 103 ? -27.169 17.147 33.817 1.00 91.62 103 SER A N 1
ATOM 819 C CA . SER A 1 103 ? -28.432 17.478 34.477 1.00 91.62 103 SER A CA 1
ATOM 820 C C . SER A 1 103 ? -29.447 16.332 34.345 1.00 91.62 103 SER A C 1
ATOM 822 O O . SER A 1 103 ? -29.927 15.812 35.354 1.00 91.62 103 SER A O 1
ATOM 824 N N . LEU A 1 104 ? -29.665 15.827 33.126 1.00 91.31 104 LEU A N 1
ATOM 825 C CA . LEU A 1 104 ? -30.553 14.688 32.865 1.00 91.31 104 LEU A CA 1
ATOM 826 C C . LEU A 1 104 ? -30.079 13.394 33.549 1.00 91.31 104 LEU A C 1
ATOM 828 O O . LEU A 1 104 ? -30.872 12.662 34.141 1.00 91.31 104 LEU A O 1
ATOM 832 N N . SER A 1 105 ? -28.770 13.129 33.537 1.00 86.38 105 SER A N 1
ATOM 833 C CA . SER A 1 105 ? -28.186 11.936 34.164 1.00 86.38 105 SER A CA 1
ATOM 834 C C . SER A 1 105 ? -28.404 11.897 35.678 1.00 86.38 105 SER A C 1
ATOM 836 O O . SER A 1 105 ? -28.592 10.818 36.237 1.00 86.38 105 SER A O 1
ATOM 838 N N . LYS A 1 106 ? -28.397 13.054 36.356 1.00 88.38 106 LYS A N 1
ATOM 839 C CA . LYS A 1 106 ? -28.731 13.133 37.788 1.00 88.38 106 LYS A CA 1
ATOM 840 C C . LYS A 1 106 ? -30.185 12.737 38.035 1.00 88.38 106 LYS A C 1
ATOM 842 O O . LYS A 1 106 ? -30.463 12.025 38.997 1.00 88.38 106 LYS A O 1
ATOM 847 N N . ILE A 1 107 ? -31.094 13.142 37.150 1.00 88.12 107 ILE A N 1
ATOM 848 C CA . ILE A 1 107 ? -32.520 12.834 37.276 1.00 88.12 107 ILE A CA 1
ATOM 849 C C . ILE A 1 107 ? -32.794 11.347 37.049 1.00 88.12 107 ILE A C 1
ATOM 851 O O . ILE A 1 107 ? -33.577 10.756 37.787 1.00 88.12 107 ILE A O 1
ATOM 855 N N . PHE A 1 108 ? -32.106 10.704 36.110 1.00 86.69 108 PHE A N 1
ATOM 856 C CA . PHE A 1 108 ? -32.230 9.257 35.899 1.00 86.69 108 PHE A CA 1
ATOM 857 C C . PHE A 1 108 ? -31.775 8.392 37.078 1.00 86.69 108 PHE A C 1
ATOM 859 O O . PHE A 1 108 ? -32.148 7.226 37.147 1.00 86.69 108 PHE A O 1
ATOM 866 N N . ASN A 1 109 ? -31.052 8.956 38.045 1.00 81.44 109 ASN A N 1
ATOM 867 C CA . ASN A 1 109 ? -30.747 8.273 39.304 1.00 81.44 109 ASN A CA 1
ATOM 868 C C . ASN A 1 109 ? -31.816 8.493 40.393 1.00 81.44 109 ASN A C 1
ATOM 870 O O . ASN A 1 109 ? -31.654 8.020 41.516 1.00 81.44 109 ASN A O 1
ATOM 874 N N . SER A 1 110 ? -32.898 9.214 40.088 1.00 84.06 110 SER A N 1
ATOM 875 C CA . SER A 1 110 ? -34.011 9.480 41.003 1.00 84.06 110 SER A CA 1
ATOM 876 C C . SER A 1 110 ? -35.213 8.563 40.730 1.00 84.06 110 SER A C 1
ATOM 878 O O . SER A 1 110 ? -35.297 7.908 39.692 1.00 84.06 110 SER A O 1
ATOM 880 N N . SER A 1 111 ? -36.171 8.536 41.663 1.00 86.62 111 SER A N 1
ATOM 881 C CA . SER A 1 111 ? -37.455 7.822 41.498 1.00 86.62 111 SER A CA 1
ATOM 882 C C . SER A 1 111 ? -38.591 8.766 41.074 1.00 86.62 111 SER A C 1
ATOM 884 O O . SER A 1 111 ? -39.754 8.532 41.386 1.00 86.62 111 SER A O 1
ATOM 886 N N . ILE A 1 112 ? -38.261 9.875 40.404 1.00 89.38 112 ILE A N 1
ATOM 887 C CA . ILE A 1 112 ? -39.256 10.824 39.891 1.00 89.38 112 ILE A CA 1
ATOM 888 C C . ILE A 1 112 ? -39.938 10.212 38.665 1.00 89.38 112 ILE A C 1
ATOM 890 O O . ILE A 1 112 ? -39.273 9.612 37.822 1.00 89.38 112 ILE A O 1
ATOM 894 N N . ASN A 1 113 ? -41.257 10.375 38.558 1.00 91.88 113 ASN A N 1
ATOM 895 C CA . ASN A 1 113 ? -42.011 9.956 37.381 1.00 91.88 113 ASN A CA 1
ATOM 896 C C . ASN A 1 113 ? -41.814 10.975 36.250 1.00 91.88 113 ASN A C 1
ATOM 898 O O . ASN A 1 113 ? -42.022 12.173 36.446 1.00 91.88 113 ASN A O 1
ATOM 902 N N . VAL A 1 114 ? -41.410 10.494 35.080 1.00 92.56 114 VAL A N 1
ATOM 903 C CA . VAL A 1 114 ? -41.095 11.314 33.908 1.00 92.56 114 VAL A CA 1
ATOM 904 C C . VAL A 1 114 ? -41.909 10.796 32.731 1.00 92.56 114 VAL A C 1
ATOM 906 O O . VAL A 1 114 ? -42.077 9.588 32.555 1.00 92.56 114 VAL A O 1
ATOM 909 N N . LYS A 1 115 ? -42.425 11.705 31.903 1.00 94.44 115 LYS A N 1
ATOM 910 C CA . LYS A 1 115 ? -43.054 11.323 30.635 1.00 94.44 115 LYS A CA 1
ATOM 911 C C . LYS A 1 115 ? -42.000 11.361 29.539 1.00 94.44 115 LYS A C 1
ATOM 913 O O . LYS A 1 115 ? -41.325 12.368 29.377 1.00 94.44 115 LYS A O 1
ATOM 918 N N . MET A 1 116 ? -41.869 10.278 28.786 1.00 94.69 116 MET A N 1
ATOM 919 C CA . MET A 1 116 ? -40.964 10.166 27.650 1.00 94.69 116 MET A CA 1
ATOM 920 C C . MET A 1 116 ? -41.756 9.974 26.357 1.00 94.69 116 MET A C 1
ATOM 922 O O . MET A 1 116 ? -42.660 9.137 26.290 1.00 94.69 116 MET A O 1
ATOM 926 N N . ILE A 1 117 ? -41.392 10.724 25.323 1.00 93.31 117 ILE A N 1
ATOM 927 C CA . ILE A 1 117 ? -41.838 10.541 23.940 1.00 93.31 117 ILE A CA 1
ATOM 928 C C . ILE A 1 117 ? -40.627 10.126 23.111 1.00 93.31 117 ILE A C 1
ATOM 930 O O . ILE A 1 117 ? -39.543 10.681 23.292 1.00 93.31 117 ILE A O 1
ATOM 934 N N . VAL A 1 118 ? -40.825 9.145 22.230 1.00 92.44 118 VAL A N 1
ATOM 935 C CA . VAL A 1 118 ? -39.784 8.622 21.345 1.00 92.44 118 VAL A CA 1
ATOM 936 C C . VAL A 1 118 ? -40.268 8.617 19.905 1.00 92.44 118 VAL A C 1
ATOM 938 O O . VAL A 1 118 ? -41.327 8.057 19.599 1.00 92.44 118 VAL A O 1
ATOM 941 N N . GLU A 1 119 ? -39.455 9.193 19.030 1.00 91.94 119 GLU A N 1
ATOM 942 C CA . GLU A 1 119 ? -39.697 9.257 17.593 1.00 91.94 119 GLU A CA 1
ATOM 943 C C . GLU A 1 119 ? -38.459 8.780 16.830 1.00 91.94 119 GLU A C 1
ATOM 945 O O . GLU A 1 119 ? -37.324 9.055 17.220 1.00 91.94 119 GLU A O 1
ATOM 950 N N . GLU A 1 120 ? -38.681 8.037 15.750 1.00 90.75 120 GLU A N 1
ATOM 951 C CA . GLU A 1 120 ? -37.633 7.635 14.812 1.00 90.75 120 GLU A CA 1
ATOM 952 C C . GLU A 1 120 ? -37.593 8.620 13.641 1.00 90.75 120 GLU A C 1
ATOM 954 O O . GLU A 1 120 ? -38.622 8.862 13.012 1.00 90.75 120 GLU A O 1
ATOM 959 N N . LEU A 1 121 ? -36.417 9.160 13.326 1.00 88.94 121 LEU A N 1
ATOM 960 C CA . LEU A 1 121 ? -36.185 10.146 12.272 1.00 88.94 121 LEU A CA 1
ATOM 961 C C . LEU A 1 121 ? -35.257 9.550 11.194 1.00 88.94 121 LEU A C 1
ATOM 963 O O . LEU A 1 121 ? -34.050 9.440 11.426 1.00 88.94 121 LEU A O 1
ATOM 967 N N . PRO A 1 122 ? -35.769 9.160 10.013 1.00 86.94 122 PRO A N 1
ATOM 968 C CA . PRO A 1 122 ? -34.938 8.581 8.956 1.00 86.94 122 PRO A CA 1
ATOM 969 C C . PRO A 1 122 ? -33.902 9.580 8.422 1.00 86.94 122 PRO A C 1
ATOM 971 O O . PRO A 1 122 ? -34.263 10.676 7.987 1.00 86.94 122 PRO A O 1
ATOM 974 N N . LEU A 1 123 ? -32.624 9.184 8.364 1.00 82.69 123 LEU A N 1
ATOM 975 C CA . LEU A 1 123 ? -31.535 10.048 7.881 1.00 82.69 123 LEU A CA 1
ATOM 976 C C . LEU A 1 123 ? -31.766 10.540 6.447 1.00 82.69 123 LEU A C 1
ATOM 978 O O . LEU A 1 123 ? -31.440 11.675 6.117 1.00 82.69 123 LEU A O 1
ATOM 982 N N . SER A 1 124 ? -32.380 9.708 5.602 1.00 82.00 124 SER A N 1
ATOM 983 C CA . SER A 1 124 ? -32.681 10.030 4.202 1.00 82.00 124 SER A CA 1
ATOM 984 C C . SER A 1 124 ? -33.713 11.146 4.017 1.00 82.00 124 SER A C 1
ATOM 986 O O . SER A 1 124 ? -33.921 11.590 2.892 1.00 82.00 124 SER A O 1
ATOM 988 N N . GLN A 1 125 ? -34.421 11.536 5.080 1.00 83.19 125 GLN A N 1
ATOM 989 C CA . GLN A 1 125 ? -35.457 12.570 5.043 1.00 83.19 125 GLN A CA 1
ATOM 990 C C . GLN A 1 125 ? -35.022 13.879 5.713 1.00 83.19 125 GLN A C 1
ATOM 992 O O . GLN A 1 125 ? -35.781 14.846 5.692 1.00 83.19 125 GLN A O 1
ATOM 997 N N . LEU A 1 126 ? -33.826 13.917 6.307 1.00 82.44 126 LEU A N 1
ATOM 998 C CA . LEU A 1 126 ? -33.256 15.140 6.860 1.00 82.44 126 LEU A CA 1
ATOM 999 C C . LEU A 1 126 ? -32.751 16.052 5.739 1.00 82.44 126 LEU A C 1
ATOM 1001 O O . LEU A 1 126 ? -32.279 15.586 4.701 1.00 82.44 126 LEU A O 1
ATOM 1005 N N . ASP A 1 127 ? -32.822 17.360 5.981 1.00 82.62 127 ASP A N 1
ATOM 1006 C CA . ASP A 1 127 ? -32.218 18.362 5.104 1.00 82.62 127 ASP A CA 1
ATOM 1007 C C . ASP A 1 127 ? -30.710 18.107 4.958 1.00 82.62 127 ASP A C 1
ATOM 1009 O O . ASP A 1 127 ? -30.021 17.809 5.939 1.00 82.62 127 ASP A O 1
ATOM 1013 N N . SER A 1 128 ? -30.186 18.236 3.737 1.00 79.56 128 SER A N 1
ATOM 1014 C CA . SER A 1 128 ? -28.783 17.937 3.438 1.00 79.56 128 SER A CA 1
ATOM 1015 C C . SER A 1 128 ? -27.805 18.770 4.265 1.00 79.56 128 SER A C 1
ATOM 1017 O O . SER A 1 128 ? -26.761 18.252 4.643 1.00 79.56 128 SER A O 1
ATOM 1019 N N . ASN A 1 129 ? -28.147 20.015 4.610 1.00 80.31 129 ASN A N 1
ATOM 1020 C CA . ASN A 1 129 ? -27.289 20.868 5.436 1.00 80.31 129 ASN A CA 1
ATOM 1021 C C . ASN A 1 129 ? -27.223 20.367 6.887 1.00 80.31 129 ASN A C 1
ATOM 1023 O O . ASN A 1 129 ? -26.178 20.451 7.530 1.00 80.31 129 ASN A O 1
ATOM 1027 N N . ILE A 1 130 ? -28.324 19.805 7.396 1.00 79.75 130 ILE A N 1
ATOM 1028 C CA . ILE A 1 130 ? -28.380 19.191 8.731 1.00 79.75 130 ILE A CA 1
ATOM 1029 C C . ILE A 1 130 ? -27.605 17.872 8.728 1.00 79.75 130 ILE A C 1
ATOM 1031 O O . ILE A 1 130 ? -26.861 17.575 9.660 1.00 79.75 130 ILE A O 1
ATOM 1035 N N . VAL A 1 131 ? -27.733 17.079 7.662 1.00 79.94 131 VAL A N 1
ATOM 1036 C CA . VAL A 1 131 ? -26.932 15.858 7.504 1.00 79.94 131 VAL A CA 1
ATOM 1037 C C . VAL A 1 131 ? -25.445 16.200 7.444 1.00 79.94 131 VAL A C 1
ATOM 1039 O O . VAL A 1 131 ? -24.653 15.543 8.112 1.00 79.94 131 VAL A O 1
ATOM 1042 N N . GLU A 1 132 ? -25.053 17.239 6.705 1.00 78.88 132 GLU A N 1
ATOM 1043 C CA . GLU A 1 132 ? -23.664 17.703 6.649 1.00 78.88 132 GLU A CA 1
ATOM 1044 C C . GLU A 1 132 ? -23.145 18.187 8.006 1.00 78.88 132 GLU A C 1
ATOM 1046 O O . GLU A 1 132 ? -22.008 17.867 8.357 1.00 78.88 132 GLU A O 1
ATOM 1051 N N . SER A 1 133 ? -23.961 18.888 8.801 1.00 75.94 133 SER A N 1
ATOM 1052 C CA . SER A 1 133 ? -23.551 19.336 10.138 1.00 75.94 133 SER A CA 1
ATOM 1053 C C . SER A 1 133 ? -23.434 18.184 11.142 1.00 75.94 133 SER A C 1
ATOM 1055 O O . SER A 1 133 ? -22.557 18.204 12.008 1.00 75.94 133 SER A O 1
ATOM 1057 N N . LEU A 1 134 ? -24.249 17.135 10.993 1.00 75.94 134 LEU A N 1
ATOM 1058 C CA . LEU A 1 134 ? -24.177 15.920 11.807 1.00 75.94 134 LEU A CA 1
ATOM 1059 C C . LEU A 1 134 ? -23.112 14.929 11.326 1.00 75.94 134 LEU A C 1
ATOM 1061 O O . LEU A 1 134 ? -22.655 14.107 12.121 1.00 75.94 134 LEU A O 1
ATOM 1065 N N . LYS A 1 135 ? -22.688 14.999 10.060 1.00 75.50 135 LYS A N 1
ATOM 1066 C CA . LYS A 1 135 ? -21.776 14.034 9.433 1.00 75.50 135 LYS A CA 1
ATOM 1067 C C . LYS A 1 135 ? -20.495 13.783 10.239 1.00 75.50 135 LYS A C 1
ATOM 1069 O O . LYS A 1 135 ? -20.210 12.613 10.474 1.00 75.50 135 LYS A O 1
ATOM 1074 N N . PRO A 1 136 ? -19.767 14.794 10.757 1.00 68.06 136 PRO A N 1
ATOM 1075 C CA . PRO A 1 136 ? -18.590 14.546 11.592 1.00 68.06 136 PRO A CA 1
ATOM 1076 C C . PRO A 1 136 ? -18.915 13.756 12.866 1.00 68.06 136 PRO A C 1
ATOM 1078 O O . PRO A 1 136 ? -18.124 12.921 13.293 1.00 68.06 136 PRO A O 1
ATOM 1081 N N . CYS A 1 137 ? -20.091 13.982 13.458 1.00 71.44 137 CYS A N 1
ATOM 1082 C CA . CYS A 1 137 ? -20.534 13.284 14.665 1.00 71.44 137 CYS A CA 1
ATOM 1083 C C . CYS A 1 137 ? -20.994 11.855 14.365 1.00 71.44 137 CYS A C 1
ATOM 1085 O O . CYS A 1 137 ? -20.782 10.965 15.182 1.00 71.44 137 CYS A O 1
ATOM 1087 N N . ILE A 1 138 ? -21.602 11.631 13.197 1.00 66.62 138 ILE A N 1
ATOM 1088 C CA . ILE A 1 138 ? -21.961 10.300 12.690 1.00 66.62 138 ILE A CA 1
ATOM 1089 C C . ILE A 1 138 ? -20.685 9.502 12.380 1.00 66.62 138 ILE A C 1
ATOM 1091 O O . ILE A 1 138 ? -20.531 8.378 12.845 1.00 66.62 138 ILE A O 1
ATOM 1095 N N . GLU A 1 139 ? -19.719 10.107 11.688 1.00 64.06 139 GLU A N 1
ATOM 1096 C CA . GLU A 1 139 ? -18.405 9.503 11.432 1.00 64.06 139 GLU A CA 1
ATOM 1097 C C . GLU A 1 139 ? -17.639 9.225 12.738 1.00 64.06 139 GLU A C 1
ATOM 1099 O O . GLU A 1 139 ? -16.913 8.239 12.855 1.00 64.06 139 GLU A O 1
ATOM 1104 N N . GLU A 1 140 ? -17.784 10.074 13.757 1.00 61.91 140 GLU A N 1
ATOM 1105 C CA . GLU A 1 140 ? -17.190 9.842 15.075 1.00 61.91 140 GLU A CA 1
ATOM 1106 C C . GLU A 1 140 ? -17.922 8.744 15.857 1.00 61.91 140 GLU A C 1
ATOM 1108 O O . GLU A 1 140 ? -17.281 7.928 16.526 1.00 61.91 140 GLU A O 1
ATOM 1113 N N . ALA A 1 141 ? -19.246 8.665 15.719 1.00 59.97 141 ALA A N 1
ATOM 1114 C CA . ALA A 1 141 ? -20.059 7.579 16.243 1.00 59.97 141 ALA A CA 1
ATOM 1115 C C . ALA A 1 141 ? -19.619 6.217 15.681 1.00 59.97 141 ALA A C 1
ATOM 1117 O O . ALA A 1 141 ? -19.516 5.234 16.423 1.00 59.97 141 ALA A O 1
ATOM 1118 N N . GLU A 1 142 ? -19.257 6.180 14.398 1.00 56.56 142 GLU A N 1
ATOM 1119 C CA . GLU A 1 142 ? -18.647 5.021 13.745 1.00 56.56 142 GLU A CA 1
ATOM 1120 C C . GLU A 1 142 ? -17.237 4.702 14.267 1.00 56.56 142 GLU A C 1
ATOM 1122 O O . GLU A 1 142 ? -16.785 3.575 14.120 1.00 56.56 142 GLU A O 1
ATOM 1127 N N . LYS A 1 143 ? -16.537 5.638 14.921 1.00 64.44 143 LYS A N 1
ATOM 1128 C CA . LYS A 1 143 ? -15.172 5.444 15.450 1.00 64.44 143 LYS A CA 1
ATOM 1129 C C . LYS A 1 143 ? -15.108 5.157 16.949 1.00 64.44 143 LYS A C 1
ATOM 1131 O O . LYS A 1 143 ? -14.010 4.952 17.469 1.00 64.44 143 LYS A O 1
ATOM 1136 N N . ILE A 1 144 ? -16.226 5.102 17.678 1.00 65.50 144 ILE A N 1
ATOM 1137 C CA . ILE A 1 144 ? -16.178 4.993 19.149 1.00 65.50 144 ILE A CA 1
ATOM 1138 C C . ILE A 1 144 ? -15.445 3.740 19.638 1.00 65.50 144 ILE A C 1
ATOM 1140 O O . ILE A 1 144 ? -14.790 3.778 20.684 1.00 65.50 144 ILE A O 1
ATOM 1144 N N . TYR A 1 145 ? -15.496 2.632 18.898 1.00 73.75 145 TYR A N 1
ATOM 1145 C CA . TYR A 1 145 ? -14.731 1.445 19.275 1.00 73.75 145 TYR A CA 1
ATOM 1146 C C . TYR A 1 145 ? -13.214 1.684 19.257 1.00 73.75 145 TYR A C 1
ATOM 1148 O O . TYR A 1 145 ? -12.527 1.131 20.108 1.00 73.75 145 TYR A O 1
ATOM 1156 N N . ILE A 1 146 ? -12.691 2.589 18.417 1.00 80.19 146 ILE A N 1
ATOM 1157 C CA . ILE A 1 146 ? -11.279 3.000 18.456 1.00 80.19 146 ILE A CA 1
ATOM 1158 C C . ILE A 1 146 ? -10.958 3.642 19.807 1.00 80.19 146 ILE A C 1
ATOM 1160 O O . ILE A 1 146 ? -9.982 3.277 20.462 1.00 80.19 146 ILE A O 1
ATOM 1164 N N . SER A 1 147 ? -11.798 4.576 20.258 1.00 74.50 147 SER A N 1
ATOM 1165 C CA . SER A 1 147 ? -11.637 5.223 21.563 1.00 74.50 147 SER A CA 1
ATOM 1166 C C . SER A 1 147 ? -11.786 4.231 22.719 1.00 74.50 147 SER A C 1
ATOM 1168 O O . SER A 1 147 ? -11.054 4.327 23.704 1.00 74.50 147 SER A O 1
ATOM 1170 N N . LEU A 1 148 ? -12.702 3.264 22.605 1.00 78.38 148 LEU A N 1
ATOM 1171 C CA . LEU A 1 148 ? -12.870 2.190 23.586 1.00 78.38 148 LEU A CA 1
ATOM 1172 C C . LEU A 1 148 ? -11.620 1.310 23.673 1.00 78.38 148 LEU A C 1
ATOM 1174 O O . LEU A 1 148 ? -11.106 1.113 24.774 1.00 78.38 148 LEU A O 1
ATOM 1178 N N . TRP A 1 149 ? -11.103 0.822 22.542 1.00 88.06 149 TRP A N 1
ATOM 1179 C CA . TRP A 1 149 ? -9.880 0.018 22.491 1.00 88.06 149 TRP A CA 1
ATOM 1180 C C . TRP A 1 149 ? -8.666 0.804 22.984 1.00 88.06 149 TRP A C 1
ATOM 1182 O O . TRP A 1 149 ? -7.852 0.259 23.722 1.00 88.06 149 TRP A O 1
ATOM 1192 N N . LYS A 1 150 ? -8.573 2.105 22.677 1.00 81.94 150 LYS A N 1
ATOM 1193 C CA . LYS A 1 150 ? -7.503 2.964 23.204 1.00 81.94 150 LYS A CA 1
ATOM 1194 C C . LYS A 1 150 ? -7.531 3.066 24.730 1.00 81.94 150 LYS A C 1
ATOM 1196 O O . LYS A 1 150 ? -6.481 3.073 25.359 1.00 81.94 150 LYS A O 1
ATOM 1201 N N . ARG A 1 151 ? -8.721 3.118 25.340 1.00 76.94 151 ARG A N 1
ATOM 1202 C CA . ARG A 1 151 ? -8.872 3.220 26.804 1.00 76.94 151 ARG A CA 1
ATOM 1203 C C . ARG A 1 151 ? -8.647 1.902 27.537 1.00 76.94 151 ARG A C 1
ATOM 1205 O O . ARG A 1 151 ? -8.011 1.907 28.583 1.00 76.94 151 ARG A O 1
ATOM 1212 N N . ARG A 1 152 ? -9.213 0.797 27.043 1.00 84.56 152 ARG A N 1
ATOM 1213 C CA . ARG A 1 152 ? -9.179 -0.501 27.748 1.00 84.56 152 ARG A CA 1
ATOM 1214 C C . ARG A 1 152 ? -8.059 -1.434 27.280 1.00 84.56 152 ARG A C 1
ATOM 1216 O O . ARG A 1 152 ? -7.875 -2.491 27.873 1.00 84.56 152 ARG A O 1
ATOM 1223 N N . GLY A 1 153 ? -7.351 -1.062 26.216 1.00 86.12 153 GLY A N 1
ATOM 1224 C CA . GLY A 1 153 ? -6.496 -1.970 25.463 1.00 86.12 153 GLY A CA 1
ATOM 1225 C C . GLY A 1 153 ? -7.298 -2.888 24.538 1.00 86.12 153 GLY A C 1
ATOM 1226 O O . GLY A 1 153 ? -8.534 -2.859 24.483 1.00 86.12 153 GLY A O 1
ATOM 1227 N N . LEU A 1 154 ? -6.576 -3.715 23.795 1.00 91.88 154 LEU A N 1
ATOM 1228 C CA . LEU A 1 154 ? -7.143 -4.731 22.926 1.00 91.88 154 L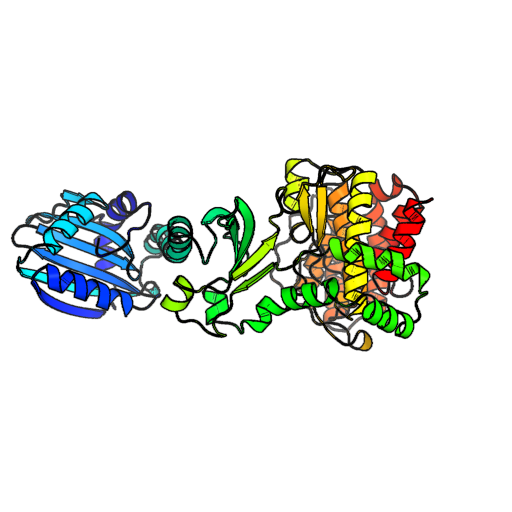EU A CA 1
ATOM 1229 C C . LEU A 1 154 ? -6.358 -6.033 23.094 1.00 91.88 154 LEU A C 1
ATOM 1231 O O . LEU A 1 154 ? -5.145 -6.068 22.890 1.00 91.88 154 LEU A O 1
ATOM 1235 N N . TYR A 1 155 ? -7.054 -7.107 23.477 1.00 92.06 155 TYR A N 1
ATOM 1236 C CA . TYR A 1 155 ? -6.429 -8.361 23.909 1.00 92.06 155 TYR A CA 1
ATOM 1237 C C . TYR A 1 155 ? -5.393 -8.110 25.021 1.00 92.06 155 TYR A C 1
ATOM 1239 O O . TYR A 1 155 ? -5.711 -7.494 26.036 1.00 92.06 155 TYR A O 1
ATOM 1247 N N . TRP A 1 156 ? -4.155 -8.570 24.845 1.00 92.31 156 TRP A N 1
ATOM 1248 C CA . TRP A 1 156 ? -3.055 -8.361 25.790 1.00 92.31 156 TRP A CA 1
ATOM 1249 C C . TRP A 1 156 ? -2.222 -7.103 25.496 1.00 92.31 156 TRP A C 1
ATOM 1251 O O . TRP A 1 156 ? -1.145 -6.954 26.074 1.00 92.31 156 TRP A O 1
ATOM 1261 N N . PHE A 1 157 ? -2.703 -6.212 24.621 1.00 96.06 157 PHE A N 1
ATOM 1262 C CA . PHE A 1 157 ? -1.971 -5.032 24.166 1.00 96.06 157 PHE A CA 1
ATOM 1263 C C . PHE A 1 157 ? -2.614 -3.729 24.641 1.00 96.06 157 PHE A C 1
ATOM 1265 O O . PHE A 1 157 ? -3.833 -3.552 24.585 1.00 96.06 157 PHE A O 1
ATOM 1272 N N . ILE A 1 158 ? -1.777 -2.783 25.054 1.00 94.44 158 ILE A N 1
ATOM 1273 C CA . ILE A 1 158 ? -2.164 -1.409 25.367 1.00 94.44 158 ILE A CA 1
ATOM 1274 C C . ILE A 1 158 ? -1.937 -0.573 24.109 1.00 94.44 158 ILE A C 1
ATOM 1276 O O . ILE A 1 158 ? -0.829 -0.533 23.585 1.00 94.44 158 ILE A O 1
ATOM 1280 N N . ILE A 1 159 ? -2.982 0.083 23.604 1.00 94.00 159 ILE A N 1
ATOM 1281 C CA . ILE A 1 159 ? -2.876 0.936 22.414 1.00 94.00 159 ILE A CA 1
ATOM 1282 C C . ILE A 1 159 ? -2.285 2.289 22.814 1.00 94.00 159 ILE A C 1
ATOM 1284 O O . ILE A 1 159 ? -2.880 3.028 23.596 1.00 94.00 159 ILE A O 1
ATOM 1288 N N . GLU A 1 160 ? -1.142 2.629 22.229 1.00 90.94 160 GLU A N 1
ATOM 1289 C CA . GLU A 1 160 ? -0.459 3.904 22.444 1.00 90.94 160 GLU A CA 1
ATOM 1290 C C . GLU A 1 160 ? -0.976 4.967 21.472 1.00 90.94 160 GLU A C 1
ATOM 1292 O O . GLU A 1 160 ? -1.325 6.081 21.875 1.00 90.94 160 GLU A O 1
ATOM 1297 N N . ASP A 1 161 ? -1.077 4.610 20.188 1.00 89.00 161 ASP A N 1
ATOM 1298 C CA . ASP A 1 161 ? -1.437 5.559 19.140 1.00 89.00 161 ASP A CA 1
ATOM 1299 C C . ASP A 1 161 ? -2.186 4.930 17.959 1.00 89.00 161 ASP A C 1
ATOM 1301 O O . ASP A 1 161 ? -2.150 3.717 17.735 1.00 89.00 161 ASP A O 1
ATOM 1305 N N . VAL A 1 162 ? -2.868 5.779 17.192 1.00 87.81 162 VAL A N 1
ATOM 1306 C CA . VAL A 1 162 ? -3.537 5.418 15.940 1.00 87.81 162 VAL A CA 1
ATOM 1307 C C . VAL A 1 162 ? -2.615 5.784 14.783 1.00 87.81 162 VAL A C 1
ATOM 1309 O O . VAL A 1 162 ? -2.414 6.954 14.480 1.00 87.81 162 VAL A O 1
ATOM 1312 N N . VAL A 1 163 ? -2.063 4.770 14.122 1.00 84.69 163 VAL A N 1
ATOM 1313 C CA . VAL A 1 163 ? -1.129 4.940 12.999 1.00 84.69 163 VAL A CA 1
ATOM 1314 C C . VAL A 1 163 ? -1.891 5.256 11.714 1.00 84.69 163 VAL A C 1
ATOM 1316 O O . VAL A 1 163 ? -1.470 6.102 10.930 1.00 84.69 163 VAL A O 1
ATOM 1319 N N . SER A 1 164 ? -3.016 4.571 11.485 1.00 80.56 164 SER A N 1
ATOM 1320 C CA . SER A 1 164 ? -3.874 4.792 10.319 1.00 80.56 164 SER A CA 1
ATOM 1321 C C . SER A 1 164 ? -5.315 4.380 10.605 1.00 80.56 164 SER A C 1
ATOM 1323 O O . SER A 1 164 ? -5.575 3.240 10.984 1.00 80.56 164 SER A O 1
ATOM 1325 N N . ASP A 1 165 ? -6.262 5.291 10.381 1.00 67.88 165 ASP A N 1
ATOM 1326 C CA . ASP A 1 165 ? -7.708 5.030 10.425 1.00 67.88 165 ASP A CA 1
ATOM 1327 C C . ASP A 1 165 ? -8.388 5.121 9.044 1.00 67.88 165 ASP A C 1
ATOM 1329 O O . ASP A 1 165 ? -9.525 4.676 8.859 1.00 67.88 165 ASP A O 1
ATOM 1333 N N . LYS A 1 166 ? -7.662 5.630 8.042 1.00 58.06 166 LYS A N 1
ATOM 1334 C CA . LYS A 1 166 ? -8.133 5.831 6.660 1.00 58.06 166 LYS A CA 1
ATOM 1335 C C . LYS A 1 166 ? -7.796 4.681 5.706 1.00 58.06 166 LYS A C 1
ATOM 1337 O O . LYS A 1 166 ? -8.155 4.749 4.535 1.00 58.06 166 LYS A O 1
ATOM 1342 N N . GLY A 1 167 ? -7.113 3.635 6.177 1.00 58.91 167 GLY A N 1
ATOM 1343 C CA . GLY A 1 167 ? -6.826 2.443 5.372 1.00 58.91 167 GLY A CA 1
ATOM 1344 C C . GLY A 1 167 ? -8.101 1.792 4.820 1.00 58.91 167 GLY A C 1
ATOM 1345 O O . GLY A 1 167 ? -9.165 1.886 5.433 1.00 58.91 167 GLY A O 1
ATOM 1346 N N . SER A 1 168 ? -8.005 1.129 3.667 1.00 63.59 168 SER A N 1
ATOM 1347 C CA . SER A 1 168 ? -9.168 0.565 2.963 1.00 63.59 168 SER A CA 1
ATOM 1348 C C . SER A 1 168 ? -9.865 -0.568 3.720 1.00 63.59 168 SER A C 1
ATOM 1350 O O . SER A 1 168 ? -11.070 -0.718 3.577 1.00 63.59 168 SER A O 1
ATOM 1352 N N . TYR A 1 169 ? -9.135 -1.342 4.533 1.00 75.12 169 TYR A N 1
ATOM 1353 C CA . TYR A 1 169 ? -9.678 -2.546 5.182 1.00 75.12 169 TYR A CA 1
ATOM 1354 C C . TYR A 1 169 ? -9.375 -2.676 6.681 1.00 75.12 169 TYR A C 1
ATOM 1356 O O . TYR A 1 169 ? -9.995 -3.496 7.356 1.00 75.12 169 TYR A O 1
ATOM 1364 N N . THR A 1 170 ? -8.430 -1.895 7.214 1.00 83.94 170 THR A N 1
ATOM 1365 C CA . THR A 1 170 ? -7.947 -2.028 8.597 1.00 83.94 170 THR A CA 1
ATOM 1366 C C . THR A 1 170 ? -7.739 -0.685 9.277 1.00 83.94 170 THR A C 1
ATOM 1368 O O . THR A 1 170 ? -7.251 0.258 8.650 1.00 83.94 170 THR A O 1
ATOM 1371 N N . TYR A 1 171 ? -8.007 -0.644 10.578 1.00 88.00 171 TYR A N 1
ATOM 1372 C CA . TYR A 1 171 ? -7.373 0.288 11.505 1.00 88.00 171 TYR A CA 1
ATOM 1373 C C . TYR A 1 171 ? -5.984 -0.233 11.873 1.00 88.00 171 TYR A C 1
ATOM 1375 O O . TYR A 1 171 ? -5.816 -1.430 12.093 1.00 88.00 171 TYR A O 1
ATOM 1383 N N . VAL A 1 172 ? -4.991 0.648 11.950 1.00 90.25 172 VAL A N 1
ATOM 1384 C CA . VAL A 1 172 ? -3.631 0.297 12.368 1.00 90.25 172 VAL A CA 1
ATOM 1385 C C . VAL A 1 172 ? -3.293 1.066 13.634 1.00 90.25 172 VAL A C 1
ATOM 1387 O O . VAL A 1 172 ? -3.314 2.297 13.641 1.00 90.25 172 VAL A O 1
ATOM 1390 N N . PHE A 1 173 ? -2.965 0.337 14.694 1.00 93.44 173 PHE A N 1
ATOM 1391 C CA . PHE A 1 173 ? -2.585 0.890 15.989 1.00 93.44 173 PHE A CA 1
ATOM 1392 C C . PHE A 1 173 ? -1.129 0.582 16.307 1.00 93.44 173 PHE A C 1
ATOM 1394 O O . PHE A 1 173 ? -0.654 -0.521 16.039 1.00 93.44 173 PHE A O 1
ATOM 1401 N N . LYS A 1 174 ? -0.447 1.535 16.939 1.00 95.69 174 LYS A N 1
ATOM 1402 C CA . LYS A 1 174 ? 0.787 1.269 17.673 1.00 95.69 174 LYS A CA 1
ATOM 1403 C C . LYS A 1 174 ? 0.380 0.802 19.063 1.00 95.69 174 LYS A C 1
ATOM 1405 O O . LYS A 1 174 ? -0.357 1.513 19.749 1.00 95.69 174 LYS A O 1
ATOM 1410 N N . ALA A 1 175 ? 0.827 -0.376 19.473 1.00 96.50 175 ALA A N 1
ATOM 1411 C CA . ALA A 1 175 ? 0.490 -0.924 20.779 1.00 96.50 175 ALA A CA 1
ATOM 1412 C C . ALA A 1 175 ? 1.697 -1.591 21.435 1.00 96.50 175 ALA A C 1
ATOM 1414 O O . ALA A 1 175 ? 2.604 -2.044 20.740 1.00 96.50 175 ALA A O 1
ATOM 1415 N N . CYS A 1 176 ? 1.686 -1.685 22.760 1.00 96.50 176 CYS A N 1
ATOM 1416 C CA . CYS A 1 176 ? 2.698 -2.394 23.530 1.00 96.50 176 CYS A CA 1
ATOM 1417 C C . CYS A 1 176 ? 2.097 -3.575 24.298 1.00 96.50 176 CYS A C 1
ATOM 1419 O O . CYS A 1 176 ? 0.940 -3.539 24.722 1.00 96.50 176 CYS A O 1
ATOM 1421 N N . ASP A 1 177 ? 2.864 -4.655 24.438 1.00 95.12 177 ASP A N 1
ATOM 1422 C CA . ASP A 1 177 ? 2.502 -5.759 25.326 1.00 95.12 177 ASP A CA 1
ATOM 1423 C C . ASP A 1 177 ? 2.863 -5.441 26.791 1.00 95.12 177 ASP A C 1
ATOM 1425 O O . ASP A 1 177 ? 3.435 -4.399 27.116 1.00 95.12 177 ASP A O 1
ATOM 1429 N N . LYS A 1 178 ? 2.559 -6.368 27.707 1.00 90.44 178 LYS A N 1
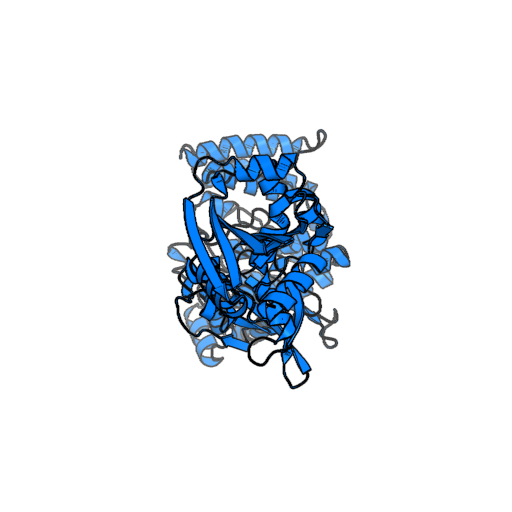ATOM 1430 C CA . LYS A 1 178 ? 2.889 -6.217 29.137 1.00 90.44 178 LYS A CA 1
ATOM 1431 C C . LYS A 1 178 ? 4.392 -6.135 29.437 1.00 90.44 178 LYS A C 1
ATOM 1433 O O . LYS A 1 178 ? 4.752 -5.761 30.548 1.00 90.44 178 LYS A O 1
ATOM 1438 N N . GLN A 1 179 ? 5.247 -6.538 28.502 1.00 93.12 179 GLN A N 1
ATOM 1439 C CA . GLN A 1 179 ? 6.705 -6.543 28.639 1.00 93.12 179 GLN A CA 1
ATOM 1440 C C . GLN A 1 179 ? 7.332 -5.273 28.037 1.00 93.12 179 GLN A C 1
ATOM 1442 O O . GLN A 1 179 ? 8.536 -5.072 28.170 1.00 93.12 179 GLN A O 1
ATOM 1447 N N . GLY A 1 180 ? 6.527 -4.404 27.414 1.00 92.25 180 GLY A N 1
ATOM 1448 C CA . GLY A 1 180 ? 6.973 -3.174 26.763 1.00 92.25 180 GLY A CA 1
ATOM 1449 C C . GLY A 1 180 ? 7.399 -3.356 25.303 1.00 92.25 180 GLY A C 1
ATOM 1450 O O . GLY A 1 180 ? 7.870 -2.400 24.687 1.00 92.25 180 GLY A O 1
ATOM 1451 N N . ASN A 1 181 ? 7.223 -4.543 24.713 1.00 94.31 181 ASN A N 1
ATOM 1452 C CA . ASN A 1 181 ? 7.513 -4.752 23.296 1.00 94.31 181 ASN A CA 1
ATOM 1453 C C . ASN A 1 181 ? 6.451 -4.050 22.443 1.00 94.31 181 ASN A C 1
ATOM 1455 O O . ASN A 1 181 ? 5.258 -4.141 22.734 1.00 94.31 181 ASN A O 1
ATOM 1459 N N . THR A 1 182 ? 6.875 -3.360 21.382 1.00 95.94 182 THR A N 1
ATOM 1460 C CA . THR A 1 182 ? 5.989 -2.565 20.517 1.00 95.94 182 THR A CA 1
ATOM 1461 C C . THR A 1 182 ? 5.580 -3.331 19.257 1.00 95.94 182 THR A C 1
ATOM 1463 O O . THR A 1 182 ? 6.411 -3.943 18.586 1.00 95.94 182 THR A O 1
ATOM 1466 N N . TYR A 1 183 ? 4.305 -3.222 18.890 1.00 96.50 183 TYR A N 1
ATOM 1467 C CA . TYR A 1 183 ? 3.681 -3.909 17.763 1.00 96.50 183 TYR A CA 1
ATOM 1468 C C . TYR A 1 183 ? 2.773 -2.984 16.952 1.00 96.50 183 TYR A C 1
ATOM 1470 O O . TYR A 1 183 ? 2.253 -1.982 17.450 1.00 96.50 183 TYR A O 1
ATOM 1478 N N . ALA A 1 184 ? 2.564 -3.360 15.692 1.00 95.12 184 ALA A N 1
ATOM 1479 C CA . ALA A 1 184 ? 1.479 -2.852 14.871 1.00 95.12 184 ALA A CA 1
ATOM 1480 C C . ALA A 1 184 ? 0.279 -3.802 14.994 1.00 95.12 184 ALA A C 1
ATOM 1482 O O . ALA A 1 184 ? 0.374 -4.980 14.649 1.00 95.12 184 ALA A O 1
ATOM 1483 N N . LEU A 1 185 ? -0.852 -3.295 15.478 1.00 94.88 185 LEU A N 1
ATOM 1484 C CA . LEU A 1 185 ? -2.118 -4.025 15.531 1.00 94.88 185 LEU A CA 1
ATOM 1485 C C . LEU A 1 185 ? -2.981 -3.580 14.357 1.00 94.88 185 LEU A C 1
ATOM 1487 O O . LEU A 1 185 ? -3.491 -2.460 14.348 1.00 94.88 185 LEU A O 1
ATOM 1491 N N . LYS A 1 186 ? -3.148 -4.462 13.373 1.00 91.00 186 LYS A N 1
ATOM 1492 C CA . LYS A 1 186 ? -4.042 -4.262 12.233 1.00 91.00 186 LYS A CA 1
ATOM 1493 C C . LYS A 1 186 ? -5.390 -4.898 12.547 1.00 91.00 186 LYS A C 1
ATOM 1495 O O . LYS A 1 186 ? -5.537 -6.117 12.505 1.00 91.00 186 LYS A O 1
ATOM 1500 N N . VAL A 1 187 ? -6.361 -4.064 12.887 1.00 90.12 187 VAL A N 1
ATOM 1501 C CA . VAL A 1 187 ? -7.721 -4.473 13.237 1.00 90.12 187 VAL A CA 1
ATOM 1502 C C . VAL A 1 187 ? -8.605 -4.318 12.008 1.00 90.12 187 VAL A C 1
ATOM 1504 O O . VAL A 1 187 ? -8.666 -3.225 11.445 1.00 90.12 187 VAL A O 1
ATOM 1507 N N . LEU A 1 188 ? -9.259 -5.390 11.559 1.00 85.75 188 LEU A N 1
ATOM 1508 C CA . LEU A 1 188 ? -10.169 -5.313 10.409 1.00 85.75 188 LEU A CA 1
ATOM 1509 C C . LEU A 1 188 ? -11.343 -4.374 10.712 1.00 85.75 188 LEU A C 1
ATOM 1511 O O . LEU A 1 188 ? -11.809 -4.341 11.845 1.00 85.75 188 LEU A O 1
ATOM 1515 N N . LYS A 1 189 ? -11.822 -3.625 9.714 1.00 83.12 189 LYS A N 1
ATOM 1516 C CA . LYS A 1 189 ? -12.986 -2.736 9.872 1.00 83.12 189 LYS A CA 1
ATOM 1517 C C . LYS A 1 189 ? -14.305 -3.519 9.913 1.00 83.12 189 LYS A C 1
ATOM 1519 O O . LYS A 1 189 ? -14.418 -4.576 9.293 1.00 83.12 189 LYS A O 1
ATOM 1524 N N . GLU A 1 190 ? -15.298 -2.997 10.636 1.00 78.50 190 GLU A N 1
ATOM 1525 C CA . GLU A 1 190 ? -16.597 -3.651 10.876 1.00 78.50 190 GLU A CA 1
ATOM 1526 C C . GLU A 1 190 ? -17.300 -4.054 9.572 1.00 78.50 190 GLU A C 1
ATOM 1528 O O . GLU A 1 190 ? -17.702 -5.204 9.412 1.00 78.50 190 GLU A O 1
ATOM 1533 N N . ASP A 1 191 ? -17.368 -3.145 8.600 1.00 71.44 191 ASP A N 1
ATOM 1534 C CA . ASP A 1 191 ? -17.980 -3.352 7.282 1.00 71.44 191 ASP A CA 1
ATOM 1535 C C . ASP A 1 191 ? -17.343 -4.515 6.505 1.00 71.44 191 ASP A C 1
ATOM 1537 O O . ASP A 1 191 ? -18.020 -5.261 5.791 1.00 71.44 191 ASP A O 1
ATOM 1541 N N . ILE A 1 192 ? -16.041 -4.720 6.695 1.00 72.31 192 ILE A N 1
ATOM 1542 C CA . ILE A 1 192 ? -15.303 -5.830 6.100 1.00 72.31 192 ILE A CA 1
ATOM 1543 C C . ILE A 1 192 ? -15.638 -7.147 6.794 1.00 72.31 192 ILE A C 1
ATOM 1545 O O . ILE A 1 192 ? -15.838 -8.156 6.118 1.00 72.31 192 ILE A O 1
ATOM 1549 N N . VAL A 1 193 ? -15.718 -7.143 8.123 1.00 68.31 193 VAL A N 1
ATOM 1550 C CA . VAL A 1 193 ? -15.990 -8.346 8.922 1.00 68.31 193 VAL A CA 1
ATOM 1551 C C . VAL A 1 193 ? -17.444 -8.803 8.784 1.00 68.31 193 VAL A C 1
ATOM 1553 O O . VAL A 1 193 ? -17.715 -10.002 8.745 1.00 68.31 193 VAL A O 1
ATOM 1556 N N . VAL A 1 194 ? -18.382 -7.864 8.672 1.00 63.16 194 VAL A N 1
ATOM 1557 C CA . VAL A 1 194 ? -19.813 -8.159 8.525 1.00 63.16 194 VAL A CA 1
ATOM 1558 C C . VAL A 1 194 ? -20.161 -8.492 7.066 1.00 63.16 194 VAL A C 1
ATOM 1560 O O . VAL A 1 194 ? -20.990 -9.368 6.808 1.00 63.16 194 VAL A O 1
ATOM 1563 N N . GLY A 1 195 ? -19.513 -7.830 6.098 1.00 59.03 195 GLY A N 1
ATOM 1564 C CA . GLY A 1 195 ? -19.865 -7.902 4.677 1.00 59.03 195 GLY A CA 1
ATOM 1565 C C . GLY A 1 195 ? -19.031 -8.851 3.808 1.00 59.03 195 GLY A C 1
ATOM 1566 O O . GLY A 1 195 ? -19.442 -9.150 2.683 1.00 59.03 195 GLY A O 1
ATOM 1567 N N . ARG A 1 196 ? -17.868 -9.338 4.266 1.00 64.62 196 ARG A N 1
ATOM 1568 C CA . ARG A 1 196 ? -16.974 -10.208 3.473 1.00 64.62 196 ARG A CA 1
ATOM 1569 C C . ARG A 1 196 ? -16.542 -11.454 4.236 1.00 64.62 196 ARG A C 1
ATOM 1571 O O . ARG A 1 196 ? -16.594 -11.522 5.456 1.00 64.62 196 ARG A O 1
ATOM 1578 N N . ARG A 1 197 ? -16.070 -12.464 3.495 1.00 66.06 197 ARG A N 1
ATOM 1579 C CA . ARG A 1 197 ? -15.403 -13.616 4.111 1.00 66.06 197 ARG A CA 1
ATOM 1580 C C . ARG A 1 197 ? -14.041 -13.183 4.625 1.00 66.06 197 ARG A C 1
ATOM 1582 O O . ARG A 1 197 ? -13.206 -12.712 3.855 1.00 66.06 197 ARG A O 1
ATOM 1589 N N . PHE A 1 198 ? -13.805 -13.435 5.903 1.00 68.69 198 PHE A N 1
ATOM 1590 C CA . PHE A 1 198 ? -12.548 -13.151 6.577 1.00 68.69 198 PHE A CA 1
ATOM 1591 C C . PHE A 1 198 ? -11.318 -13.700 5.825 1.00 68.69 198 PHE A C 1
ATOM 1593 O O . PHE A 1 198 ? -10.325 -12.992 5.647 1.00 68.69 198 PHE A O 1
ATOM 1600 N N . MET A 1 199 ? -11.428 -14.919 5.278 1.00 69.06 199 MET A N 1
ATOM 1601 C CA . MET A 1 199 ? -10.380 -15.565 4.476 1.00 69.06 199 MET A CA 1
ATOM 1602 C C . MET A 1 199 ? -9.887 -14.724 3.295 1.00 69.06 199 MET A C 1
ATOM 1604 O O . MET A 1 199 ? -8.718 -14.819 2.934 1.00 69.06 199 MET A O 1
ATOM 1608 N N . ASP A 1 200 ? -10.741 -13.895 2.694 1.00 69.31 200 ASP A N 1
ATOM 1609 C CA . ASP A 1 200 ? -10.349 -13.054 1.561 1.00 69.31 200 ASP A CA 1
ATOM 1610 C C . ASP A 1 200 ? -9.457 -11.877 2.001 1.00 69.31 200 ASP A C 1
ATOM 1612 O O . ASP A 1 200 ? -8.695 -11.349 1.195 1.00 69.31 200 ASP A O 1
ATOM 1616 N N . VAL A 1 201 ? -9.487 -11.516 3.288 1.00 68.50 201 VAL A N 1
ATOM 1617 C CA . VAL A 1 201 ? -8.688 -10.431 3.874 1.00 68.50 201 VAL A CA 1
ATOM 1618 C C . VAL A 1 201 ? -7.376 -10.952 4.453 1.00 68.50 201 VAL A C 1
ATOM 1620 O O . VAL A 1 201 ? -6.326 -10.340 4.259 1.00 68.50 201 VAL A O 1
ATOM 1623 N N . ILE A 1 202 ? -7.407 -12.107 5.126 1.00 76.88 202 ILE A N 1
ATOM 1624 C CA . ILE A 1 202 ? -6.195 -12.690 5.720 1.00 76.88 202 ILE A CA 1
ATOM 1625 C C . ILE A 1 202 ? -5.324 -13.481 4.762 1.00 76.88 202 ILE A C 1
ATOM 1627 O O . ILE A 1 202 ? -4.184 -13.792 5.107 1.00 76.88 202 ILE A O 1
ATOM 1631 N N . ARG A 1 203 ? -5.826 -13.795 3.564 1.00 79.75 203 ARG A N 1
ATOM 1632 C CA . ARG A 1 203 ? -5.081 -14.562 2.563 1.00 79.75 203 ARG A CA 1
ATOM 1633 C C . ARG A 1 203 ? -3.667 -14.030 2.369 1.00 79.75 203 ARG A C 1
ATOM 1635 O O . ARG A 1 203 ? -2.738 -14.826 2.333 1.00 79.75 203 ARG A O 1
ATOM 1642 N N . GLY A 1 204 ? -3.507 -12.708 2.300 1.00 78.38 204 GLY A N 1
ATOM 1643 C CA . GLY A 1 204 ? -2.190 -12.116 2.101 1.00 78.38 204 GLY A CA 1
ATOM 1644 C C . GLY A 1 204 ? -1.233 -12.333 3.269 1.00 78.38 204 GLY A C 1
ATOM 1645 O O . GLY A 1 204 ? -0.058 -12.611 3.068 1.00 78.38 204 GLY A O 1
ATOM 1646 N N . TYR A 1 205 ? -1.737 -12.322 4.498 1.00 82.44 205 TYR A N 1
ATOM 1647 C CA . TYR A 1 205 ? -0.925 -12.606 5.680 1.00 82.44 205 TYR A CA 1
ATOM 1648 C C . TYR A 1 205 ? -0.522 -14.081 5.742 1.00 82.44 205 TYR A C 1
ATOM 1650 O O . TYR A 1 205 ? 0.621 -14.387 6.067 1.00 82.44 205 TYR A O 1
ATOM 1658 N N . ILE A 1 206 ? -1.426 -14.993 5.365 1.00 82.75 206 ILE A N 1
ATOM 1659 C CA . ILE A 1 206 ? -1.103 -16.421 5.233 1.00 82.75 206 ILE A CA 1
ATOM 1660 C C . ILE A 1 206 ? -0.043 -16.634 4.152 1.00 82.75 206 ILE A C 1
ATOM 1662 O O . ILE A 1 206 ? 0.910 -17.368 4.383 1.00 82.75 206 ILE A O 1
ATOM 1666 N N . GLN A 1 207 ? -0.179 -15.991 2.991 1.00 85.81 207 GLN A N 1
ATOM 1667 C CA . GLN A 1 207 ? 0.808 -16.084 1.914 1.00 85.81 207 GLN A CA 1
ATOM 1668 C C . GLN A 1 207 ? 2.191 -15.611 2.381 1.00 85.81 207 GLN A C 1
ATOM 1670 O O . GLN A 1 207 ? 3.168 -16.329 2.188 1.00 85.81 207 GLN A O 1
ATOM 1675 N N . GLY A 1 208 ? 2.269 -14.462 3.061 1.00 84.56 208 GLY A N 1
ATOM 1676 C CA . GLY A 1 208 ? 3.522 -13.966 3.637 1.00 84.56 208 GLY A CA 1
ATOM 1677 C C . GLY A 1 208 ? 4.139 -14.940 4.649 1.00 84.56 208 GLY A C 1
ATOM 1678 O O . GLY A 1 208 ? 5.344 -15.188 4.599 1.00 84.56 208 GLY A O 1
ATOM 1679 N N . LEU A 1 209 ? 3.315 -15.549 5.514 1.00 85.94 209 LEU A N 1
ATOM 1680 C CA . LEU A 1 209 ? 3.755 -16.600 6.438 1.00 85.94 209 LEU A CA 1
ATOM 1681 C C . LEU A 1 209 ? 4.323 -17.804 5.683 1.00 85.94 209 LEU A C 1
ATOM 1683 O O . LEU A 1 209 ? 5.467 -18.161 5.930 1.00 85.94 209 LEU A O 1
ATOM 1687 N N . VAL A 1 210 ? 3.579 -18.371 4.726 1.00 85.44 210 VAL A N 1
ATOM 1688 C CA . VAL A 1 210 ? 4.031 -19.515 3.914 1.00 85.44 210 VAL A CA 1
ATOM 1689 C C . VAL A 1 210 ? 5.402 -19.239 3.301 1.00 85.44 210 VAL A C 1
ATOM 1691 O O . VAL A 1 210 ? 6.317 -20.033 3.481 1.00 85.44 210 VAL A O 1
ATOM 1694 N N . VAL A 1 211 ? 5.588 -18.095 2.640 1.00 85.12 211 VAL A N 1
ATOM 1695 C CA . VAL A 1 211 ? 6.863 -17.780 1.977 1.00 85.12 211 VAL A CA 1
ATOM 1696 C C . VAL A 1 211 ? 8.017 -17.680 2.980 1.00 85.12 211 VAL A C 1
ATOM 1698 O O . VAL A 1 211 ? 9.118 -18.165 2.714 1.00 85.12 211 VAL A O 1
ATOM 1701 N N . ALA A 1 212 ? 7.789 -17.057 4.135 1.00 85.31 212 ALA A N 1
ATOM 1702 C CA . ALA A 1 212 ? 8.861 -16.783 5.084 1.00 85.31 212 ALA A CA 1
ATOM 1703 C C . ALA A 1 212 ? 9.144 -17.924 6.074 1.00 85.31 212 ALA A C 1
ATOM 1705 O O . ALA A 1 212 ? 10.219 -17.925 6.674 1.00 85.31 212 ALA A O 1
ATOM 1706 N N . THR A 1 213 ? 8.219 -18.873 6.272 1.00 84.56 213 THR A N 1
ATOM 1707 C CA . THR A 1 213 ? 8.354 -19.935 7.289 1.00 84.56 213 THR A CA 1
ATOM 1708 C C . THR A 1 213 ? 8.592 -21.335 6.733 1.00 84.56 213 THR A C 1
ATOM 1710 O O . THR A 1 213 ? 8.751 -22.255 7.530 1.00 84.56 213 THR A O 1
ATOM 1713 N N . VAL A 1 214 ? 8.605 -21.534 5.411 1.00 82.06 214 VAL A N 1
ATOM 1714 C CA . VAL A 1 214 ? 8.921 -22.847 4.813 1.00 82.06 214 VAL A CA 1
ATOM 1715 C C . VAL A 1 214 ? 10.304 -23.331 5.257 1.00 82.06 214 VAL A C 1
ATOM 1717 O O . VAL A 1 214 ? 11.245 -22.533 5.320 1.00 82.06 214 VAL A O 1
ATOM 1720 N N . ASP A 1 215 ? 10.415 -24.629 5.565 1.00 85.56 215 ASP A N 1
ATOM 1721 C CA . ASP A 1 215 ? 11.666 -25.268 5.987 1.00 85.56 215 ASP A CA 1
ATOM 1722 C C . ASP A 1 215 ? 12.738 -25.126 4.905 1.00 85.56 215 ASP A C 1
ATOM 1724 O O . ASP A 1 215 ? 12.460 -25.182 3.706 1.00 85.56 215 ASP A O 1
ATOM 1728 N N . ASP A 1 216 ? 13.986 -24.946 5.325 1.00 84.19 216 ASP A N 1
ATOM 1729 C CA . ASP A 1 216 ? 15.076 -24.694 4.391 1.00 84.19 216 ASP A CA 1
ATOM 1730 C C . ASP A 1 216 ? 15.312 -25.874 3.432 1.00 84.19 216 ASP A C 1
ATOM 1732 O O . ASP A 1 216 ? 15.705 -25.642 2.290 1.00 84.19 216 ASP A O 1
ATOM 1736 N N . ARG A 1 217 ? 15.021 -27.122 3.833 1.00 83.25 217 ARG A N 1
ATOM 1737 C CA . ARG A 1 217 ? 15.124 -28.291 2.941 1.00 83.25 217 ARG A CA 1
ATOM 1738 C C . ARG A 1 217 ? 13.995 -28.334 1.920 1.00 83.25 217 ARG A C 1
ATOM 1740 O O . ARG A 1 217 ? 14.277 -28.462 0.735 1.00 83.25 217 ARG A O 1
ATOM 1747 N N . GLU A 1 218 ? 12.748 -28.155 2.355 1.00 81.81 218 GLU A N 1
ATOM 1748 C CA . GLU A 1 218 ? 11.592 -28.093 1.442 1.00 81.81 218 GLU A CA 1
ATOM 1749 C C . GLU A 1 218 ? 11.752 -26.965 0.419 1.00 81.81 218 GLU A C 1
ATOM 1751 O O . GLU A 1 218 ? 11.429 -27.118 -0.759 1.00 81.81 218 GLU A O 1
ATOM 1756 N N . PHE A 1 219 ? 12.296 -25.833 0.867 1.00 81.12 219 PHE A N 1
ATOM 1757 C CA . PHE A 1 219 ? 12.612 -24.706 0.008 1.00 81.12 219 PHE A CA 1
ATOM 1758 C C . PHE A 1 219 ? 13.633 -25.084 -1.076 1.00 81.12 219 PHE A C 1
ATOM 1760 O O . PHE A 1 219 ? 13.414 -24.773 -2.246 1.00 81.12 219 PHE A O 1
ATOM 1767 N N . ILE A 1 220 ? 14.714 -25.784 -0.707 1.00 79.38 220 ILE A N 1
ATOM 1768 C CA . ILE A 1 220 ? 15.744 -26.272 -1.640 1.00 79.38 220 ILE A CA 1
ATOM 1769 C C . ILE A 1 220 ? 15.155 -27.257 -2.661 1.00 79.38 220 ILE A C 1
ATOM 1771 O O . ILE A 1 220 ? 15.410 -27.115 -3.858 1.00 79.38 220 ILE A O 1
ATOM 1775 N N . ASP A 1 221 ? 14.324 -28.203 -2.223 1.00 82.19 221 ASP A N 1
ATOM 1776 C CA . ASP A 1 221 ? 13.715 -29.198 -3.114 1.00 82.19 221 ASP A CA 1
ATOM 1777 C C . ASP A 1 221 ? 12.800 -28.537 -4.162 1.00 82.19 221 ASP A C 1
ATOM 1779 O O . ASP A 1 221 ? 12.858 -28.848 -5.355 1.00 82.19 221 ASP A O 1
ATOM 1783 N N . LEU A 1 222 ? 11.983 -27.564 -3.741 1.00 79.19 222 LEU A N 1
ATOM 1784 C CA . LEU A 1 222 ? 11.054 -26.829 -4.612 1.00 79.19 222 LEU A CA 1
ATOM 1785 C C . LEU A 1 222 ? 11.777 -26.026 -5.704 1.00 79.19 222 LEU A C 1
ATOM 1787 O O . LEU A 1 222 ? 11.259 -25.791 -6.798 1.00 79.19 222 LEU A O 1
ATOM 1791 N N . LEU A 1 223 ? 12.989 -25.610 -5.383 1.00 74.81 223 LEU A N 1
ATOM 1792 C CA . LEU A 1 223 ? 13.880 -24.822 -6.207 1.00 74.81 223 LEU A CA 1
ATOM 1793 C C . LEU A 1 223 ? 14.632 -25.668 -7.244 1.00 74.81 223 LEU A C 1
ATOM 1795 O O . LEU A 1 223 ? 14.709 -25.278 -8.412 1.00 74.81 223 LEU A O 1
ATOM 1799 N N . GLU A 1 224 ? 15.109 -26.849 -6.846 1.00 81.25 224 GLU A N 1
ATOM 1800 C CA . GLU A 1 224 ? 15.686 -27.842 -7.761 1.00 81.25 224 GLU A CA 1
ATOM 1801 C C . GLU A 1 224 ? 14.653 -28.315 -8.788 1.00 81.25 224 GLU A C 1
ATOM 1803 O O . GLU A 1 224 ? 14.952 -28.379 -9.981 1.00 81.25 224 GLU A O 1
ATOM 1808 N N . LEU A 1 225 ? 13.403 -28.531 -8.360 1.00 83.06 225 LEU A N 1
ATOM 1809 C CA . LEU A 1 225 ? 12.284 -28.839 -9.260 1.00 83.06 225 LEU A CA 1
ATOM 1810 C C . LEU A 1 225 ? 12.027 -27.741 -10.305 1.00 83.06 225 LEU A C 1
ATOM 1812 O O . LEU A 1 225 ? 11.512 -28.030 -11.385 1.00 83.06 225 LEU A O 1
ATOM 1816 N N . LYS A 1 226 ? 12.380 -26.488 -9.999 1.00 79.50 226 LYS A N 1
ATOM 1817 C CA . LYS A 1 226 ? 12.252 -25.338 -10.907 1.00 79.50 226 LYS A CA 1
ATOM 1818 C C . LYS A 1 226 ? 13.508 -25.082 -11.750 1.00 79.50 226 LYS A C 1
ATOM 1820 O O . LYS A 1 226 ? 13.500 -24.149 -12.548 1.00 79.50 226 LYS A O 1
ATOM 1825 N N . GLY A 1 227 ? 14.545 -25.916 -11.627 1.00 83.44 227 GLY A N 1
ATOM 1826 C CA . GLY A 1 227 ? 15.730 -25.901 -12.492 1.00 83.44 227 GLY A CA 1
ATOM 1827 C C . GLY A 1 227 ? 16.831 -24.914 -12.093 1.00 83.44 227 GLY A C 1
ATOM 1828 O O . GLY A 1 227 ? 17.687 -24.602 -12.917 1.00 83.44 227 GLY A O 1
ATOM 1829 N N . TYR A 1 228 ? 16.822 -24.414 -10.857 1.00 82.69 228 TYR A N 1
ATOM 1830 C CA . TYR A 1 228 ? 17.811 -23.449 -10.365 1.00 82.69 228 TYR A CA 1
A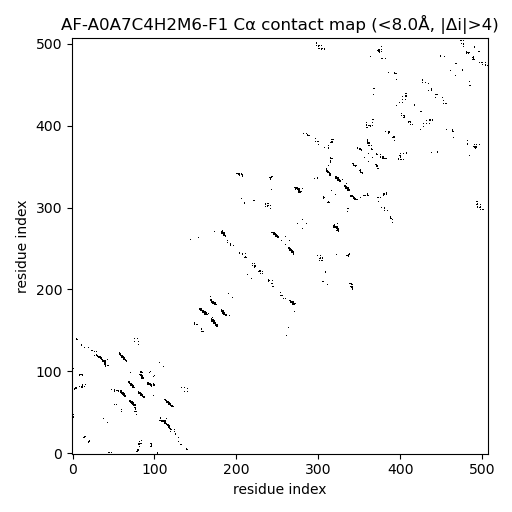TOM 1831 C C . TYR A 1 228 ? 18.949 -24.134 -9.574 1.00 82.69 228 TYR A C 1
ATOM 1833 O O . TYR A 1 228 ? 18.742 -25.160 -8.927 1.00 82.69 228 TYR A O 1
ATOM 1841 N N . ASP A 1 229 ? 20.153 -23.546 -9.587 1.00 81.31 229 ASP A N 1
ATOM 1842 C CA . ASP A 1 229 ? 21.345 -24.075 -8.894 1.00 81.31 229 ASP A CA 1
ATOM 1843 C C . ASP A 1 229 ? 21.264 -23.911 -7.362 1.00 81.31 229 ASP A C 1
ATOM 1845 O O . ASP A 1 229 ? 20.990 -22.818 -6.862 1.00 81.31 229 ASP A O 1
ATOM 1849 N N . LYS A 1 230 ? 21.598 -24.968 -6.603 1.00 74.81 230 LYS A N 1
ATOM 1850 C CA . LYS A 1 230 ? 21.662 -24.984 -5.126 1.00 74.81 230 LYS A CA 1
ATOM 1851 C C . LYS A 1 230 ? 22.501 -23.842 -4.524 1.00 74.81 230 LYS A C 1
ATOM 1853 O O . LYS A 1 230 ? 22.198 -23.387 -3.420 1.00 74.81 230 LYS A O 1
ATOM 1858 N N . ALA A 1 231 ? 23.555 -23.374 -5.197 1.00 79.19 231 ALA A N 1
ATOM 1859 C CA . ALA A 1 231 ? 24.423 -22.301 -4.699 1.00 79.19 231 ALA A CA 1
ATOM 1860 C C . ALA A 1 231 ? 23.703 -20.946 -4.628 1.00 79.19 231 ALA A C 1
ATOM 1862 O O . ALA A 1 231 ? 23.821 -20.233 -3.633 1.00 79.19 231 ALA A O 1
ATOM 1863 N N . ILE A 1 232 ? 22.889 -20.639 -5.641 1.00 76.44 232 ILE A N 1
ATOM 1864 C CA . ILE A 1 232 ? 22.051 -19.433 -5.706 1.00 76.44 232 ILE A CA 1
ATOM 1865 C C . ILE A 1 232 ? 21.066 -19.392 -4.517 1.00 76.44 232 ILE A C 1
ATOM 1867 O O . ILE A 1 232 ? 20.708 -18.324 -4.016 1.00 76.44 232 ILE A O 1
ATOM 1871 N N . MET A 1 233 ? 20.685 -20.564 -4.004 1.00 72.19 233 MET A N 1
ATOM 1872 C CA . MET A 1 233 ? 19.637 -20.732 -2.989 1.00 72.19 233 MET A CA 1
ATOM 1873 C C . MET A 1 233 ? 20.052 -20.361 -1.588 1.00 72.19 233 MET A C 1
ATOM 1875 O O . MET A 1 233 ? 19.245 -19.809 -0.840 1.00 72.19 233 MET A O 1
ATOM 1879 N N . LYS A 1 234 ? 21.303 -20.668 -1.228 1.00 76.69 234 LYS A N 1
ATOM 1880 C CA . LYS A 1 234 ? 21.839 -20.314 0.090 1.00 76.69 234 LYS A CA 1
ATOM 1881 C C . LYS A 1 234 ? 21.825 -18.806 0.300 1.00 76.69 234 LYS A C 1
ATOM 1883 O O . LYS A 1 234 ? 21.678 -18.355 1.428 1.00 76.69 234 LYS A O 1
ATOM 1888 N N . ASP A 1 235 ? 21.910 -18.046 -0.785 1.00 87.31 235 ASP A N 1
ATOM 1889 C CA . ASP A 1 235 ? 21.824 -16.596 -0.745 1.00 87.31 235 ASP A CA 1
ATOM 1890 C C . ASP A 1 235 ? 20.370 -16.118 -0.729 1.00 87.31 235 ASP A C 1
ATOM 1892 O O . ASP A 1 235 ? 20.035 -15.216 0.038 1.00 87.31 235 ASP A O 1
ATOM 1896 N N . LEU A 1 236 ? 19.494 -16.708 -1.551 1.00 88.44 236 LEU A N 1
ATOM 1897 C CA . LEU A 1 236 ? 18.108 -16.250 -1.671 1.00 88.44 236 LEU A CA 1
ATOM 1898 C C . LEU A 1 236 ? 17.305 -16.477 -0.380 1.00 88.44 236 LEU A C 1
ATOM 1900 O O . LEU A 1 236 ? 16.486 -15.641 -0.000 1.00 88.44 236 LEU A O 1
ATOM 1904 N N . ILE A 1 237 ? 17.582 -17.559 0.349 1.00 88.25 237 ILE A N 1
ATOM 1905 C CA . ILE A 1 237 ? 16.892 -17.878 1.606 1.00 88.25 237 ILE A CA 1
ATOM 1906 C C . ILE A 1 237 ? 17.085 -16.805 2.686 1.00 88.25 237 ILE A C 1
ATOM 1908 O O . ILE A 1 237 ? 16.200 -16.571 3.511 1.00 88.25 237 ILE A O 1
ATOM 1912 N N . LEU A 1 238 ? 18.205 -16.075 2.630 1.00 90.88 238 LEU A N 1
ATOM 1913 C CA . LEU A 1 238 ? 18.512 -14.976 3.547 1.00 90.88 238 LEU A CA 1
ATOM 1914 C C . LEU A 1 238 ? 17.536 -13.806 3.398 1.00 90.88 238 LEU A C 1
ATOM 1916 O O . LEU A 1 238 ? 17.458 -12.965 4.295 1.00 90.88 238 LEU A O 1
ATOM 1920 N N . TYR A 1 239 ? 16.779 -13.752 2.297 1.00 93.75 239 TYR A N 1
ATOM 1921 C CA . TYR A 1 239 ? 15.813 -12.694 2.031 1.00 93.75 239 TYR A CA 1
ATOM 1922 C C . TYR A 1 239 ? 14.454 -12.928 2.699 1.00 93.75 239 TYR A C 1
ATOM 1924 O O . TYR A 1 239 ? 13.649 -11.997 2.739 1.00 93.75 239 TYR A O 1
ATOM 1932 N N . LYS A 1 240 ? 14.222 -14.095 3.332 1.00 91.75 240 LYS A N 1
ATOM 1933 C CA . LYS A 1 240 ? 13.011 -14.364 4.138 1.00 91.75 240 LYS A CA 1
ATOM 1934 C C . LYS A 1 240 ? 12.801 -13.284 5.210 1.00 91.75 240 LYS A C 1
ATOM 1936 O O . LYS A 1 240 ? 11.675 -12.881 5.481 1.00 91.75 240 LYS A O 1
ATOM 1941 N N . LYS A 1 241 ? 13.890 -12.747 5.779 1.00 92.31 241 LYS A N 1
ATOM 1942 C CA . LYS A 1 241 ? 13.853 -11.695 6.815 1.00 92.31 241 LYS A CA 1
ATOM 1943 C C . LYS A 1 241 ? 13.365 -10.324 6.320 1.00 92.31 241 LYS A C 1
ATOM 1945 O O . LYS A 1 241 ? 13.064 -9.464 7.148 1.00 92.31 241 LYS A O 1
ATOM 1950 N N . TYR A 1 242 ? 13.304 -10.114 5.003 1.00 95.50 242 TYR A N 1
ATOM 1951 C CA . TYR A 1 242 ? 12.786 -8.892 4.377 1.00 95.50 242 TYR A CA 1
ATOM 1952 C C . TYR A 1 242 ? 11.300 -9.004 4.009 1.00 95.50 242 TYR A C 1
ATOM 1954 O O . TYR A 1 242 ? 10.781 -8.161 3.285 1.00 95.50 242 TYR A O 1
ATOM 1962 N N . ILE A 1 243 ? 10.605 -10.023 4.515 1.00 93.75 243 ILE A N 1
ATOM 1963 C CA . ILE A 1 243 ? 9.151 -10.171 4.446 1.00 93.75 243 ILE A CA 1
ATOM 1964 C C . ILE A 1 243 ? 8.578 -9.829 5.823 1.00 93.75 243 ILE A C 1
ATOM 1966 O O . ILE A 1 243 ? 9.045 -10.339 6.845 1.00 93.75 243 ILE A O 1
ATOM 1970 N N . THR A 1 244 ? 7.582 -8.945 5.875 1.00 90.94 244 THR A N 1
ATOM 1971 C CA . THR A 1 244 ? 6.858 -8.660 7.119 1.00 90.94 244 THR A CA 1
ATOM 1972 C C . THR A 1 244 ? 6.014 -9.870 7.508 1.00 90.94 244 THR A C 1
ATOM 1974 O O . THR A 1 244 ? 5.287 -10.424 6.685 1.00 90.94 244 THR A O 1
ATOM 1977 N N . LEU A 1 245 ? 6.099 -10.273 8.779 1.00 88.38 245 LEU A N 1
ATOM 1978 C CA . LEU A 1 245 ? 5.385 -11.434 9.301 1.00 88.38 245 LEU A CA 1
ATOM 1979 C C . LEU A 1 245 ? 4.392 -11.061 10.389 1.00 88.38 245 LEU A C 1
ATOM 1981 O O . LEU A 1 245 ? 4.719 -10.333 11.332 1.00 88.38 245 LEU A O 1
ATOM 1985 N N . ALA A 1 246 ? 3.210 -11.669 10.294 1.00 88.62 246 ALA A N 1
ATOM 1986 C CA . ALA A 1 246 ? 2.271 -11.715 11.397 1.00 88.62 246 ALA A CA 1
ATOM 1987 C C . ALA A 1 246 ? 2.890 -12.517 12.554 1.00 88.62 246 ALA A C 1
ATOM 1989 O O . ALA A 1 246 ? 3.292 -13.668 12.399 1.00 88.62 246 ALA A O 1
ATOM 1990 N N . LYS A 1 247 ? 2.972 -11.891 13.725 1.00 89.44 247 LYS A N 1
ATOM 1991 C CA . LYS A 1 247 ? 3.377 -12.507 14.993 1.00 89.44 247 LYS A CA 1
ATOM 1992 C C . LYS A 1 247 ? 2.213 -13.227 15.667 1.00 89.44 247 LYS A C 1
ATOM 1994 O O . LYS A 1 247 ? 2.432 -14.214 16.359 1.00 89.44 247 LYS A O 1
ATOM 1999 N N . ALA A 1 248 ? 0.991 -12.733 15.470 1.00 89.81 248 ALA A N 1
ATOM 2000 C CA . ALA A 1 248 ? -0.229 -13.363 15.958 1.00 89.81 248 ALA A CA 1
ATOM 2001 C C . ALA A 1 248 ? -1.433 -12.989 15.085 1.00 89.81 248 ALA A C 1
ATOM 2003 O O . ALA A 1 248 ? -1.468 -11.918 14.475 1.00 89.81 248 ALA A O 1
ATOM 2004 N N . LEU A 1 249 ? -2.431 -13.872 15.069 1.00 89.19 249 LEU A N 1
ATOM 2005 C CA . LEU A 1 249 ? -3.726 -13.671 14.427 1.00 89.19 249 LEU A CA 1
ATOM 2006 C C . LEU A 1 249 ? -4.821 -13.982 15.454 1.00 89.19 249 LEU A C 1
ATOM 2008 O O . LEU A 1 249 ? -4.919 -15.110 15.931 1.00 89.19 249 LEU A O 1
ATOM 2012 N N . PHE A 1 250 ? -5.639 -12.989 15.796 1.00 89.50 250 PHE A N 1
ATOM 2013 C CA . PHE A 1 250 ? -6.787 -13.140 16.688 1.00 89.50 250 PHE A CA 1
ATOM 2014 C C . PHE A 1 250 ? -8.062 -13.144 15.867 1.00 89.50 250 PHE A C 1
ATOM 2016 O O . PHE A 1 250 ? -8.462 -12.114 15.330 1.00 89.50 250 PHE A O 1
ATOM 2023 N N . ILE A 1 251 ? -8.662 -14.323 15.728 1.00 82.81 251 ILE A N 1
ATOM 2024 C CA . ILE A 1 251 ? -9.807 -14.558 14.853 1.00 82.81 251 ILE A CA 1
ATOM 2025 C C . ILE A 1 251 ? -10.727 -15.518 15.585 1.00 82.81 251 ILE A C 1
ATOM 2027 O O . ILE A 1 251 ? -10.406 -16.694 15.736 1.00 82.81 251 ILE A O 1
ATOM 2031 N N . VAL A 1 252 ? -11.845 -15.004 16.090 1.00 74.75 252 VAL A N 1
ATOM 2032 C CA . VAL A 1 252 ? -12.758 -15.811 16.908 1.00 74.75 252 VAL A CA 1
ATOM 2033 C C . VAL A 1 252 ? -13.763 -16.560 16.034 1.00 74.75 252 VAL A C 1
ATOM 2035 O O . VAL A 1 252 ? -14.073 -17.714 16.315 1.00 74.75 252 VAL A O 1
ATOM 2038 N N . LYS A 1 253 ? -14.255 -15.927 14.960 1.00 75.19 253 LYS A N 1
ATOM 2039 C CA . LYS A 1 253 ? -15.170 -16.536 13.985 1.00 75.19 253 LYS A CA 1
ATOM 2040 C C . LYS A 1 253 ? -15.249 -15.740 12.682 1.00 75.19 253 LYS A C 1
ATOM 2042 O O . LYS A 1 253 ? -14.858 -14.577 12.633 1.00 75.19 253 LYS A O 1
ATOM 2047 N N . ASP A 1 254 ? -15.808 -16.375 11.651 1.00 68.62 254 ASP A N 1
ATOM 2048 C CA . ASP A 1 254 ? -15.924 -15.823 10.293 1.00 68.62 254 ASP A CA 1
ATOM 2049 C C . ASP A 1 254 ? -16.876 -14.626 10.167 1.00 68.62 254 ASP A C 1
ATOM 2051 O O . ASP A 1 254 ? -16.700 -13.808 9.269 1.00 68.62 254 ASP A O 1
ATOM 2055 N N . LYS A 1 255 ? -17.896 -14.535 11.029 1.00 74.12 255 LYS A N 1
ATOM 2056 C CA . LYS A 1 255 ? -18.864 -13.431 11.068 1.00 74.12 255 LYS A CA 1
ATOM 2057 C C . LYS A 1 255 ? -19.106 -13.029 12.510 1.00 74.12 255 LYS A C 1
ATOM 2059 O O . LYS A 1 255 ? -19.488 -13.887 13.304 1.00 74.12 255 LYS A O 1
ATOM 2064 N N . LEU A 1 256 ? -18.910 -11.755 12.821 1.00 75.81 256 LEU A N 1
ATOM 2065 C CA . LEU A 1 256 ? -19.182 -11.162 14.130 1.00 75.81 256 LEU A CA 1
ATOM 2066 C C . LEU A 1 256 ? -20.439 -10.299 14.036 1.00 75.81 256 LEU A C 1
ATOM 2068 O O . LEU A 1 256 ? -20.646 -9.630 13.023 1.00 75.81 256 LEU A O 1
ATOM 2072 N N . ASP A 1 257 ? -21.263 -10.311 15.080 1.00 79.81 257 ASP A N 1
ATOM 2073 C CA . ASP A 1 257 ? -22.182 -9.202 15.306 1.00 79.81 257 ASP A CA 1
ATOM 2074 C C . ASP A 1 257 ? -21.419 -7.976 15.843 1.00 79.81 257 ASP A C 1
ATOM 2076 O O . ASP A 1 257 ? -20.198 -8.000 16.039 1.00 79.81 257 ASP A O 1
ATOM 2080 N N . LYS A 1 258 ? -22.135 -6.872 16.056 1.00 74.19 258 LYS A N 1
ATOM 2081 C CA . LYS A 1 258 ? -21.523 -5.611 16.474 1.00 74.19 258 LYS A CA 1
ATOM 2082 C C . LYS A 1 258 ? -20.887 -5.688 17.864 1.00 74.19 258 LYS A C 1
ATOM 2084 O O . LYS A 1 258 ? -19.793 -5.159 18.067 1.00 74.19 258 LYS A O 1
ATOM 2089 N N . ASP A 1 259 ? -21.549 -6.329 18.821 1.00 78.50 259 ASP A N 1
ATOM 2090 C CA . ASP A 1 259 ? -21.047 -6.425 20.193 1.00 78.50 259 ASP A CA 1
ATOM 2091 C C . ASP A 1 259 ? -19.815 -7.331 20.251 1.00 78.50 259 ASP A C 1
ATOM 2093 O O . ASP A 1 259 ? -18.827 -7.027 20.929 1.00 78.50 259 ASP A O 1
ATOM 2097 N N . GLU A 1 260 ? -19.824 -8.416 19.487 1.00 85.00 260 GLU A N 1
ATOM 2098 C CA . GLU A 1 260 ? -18.683 -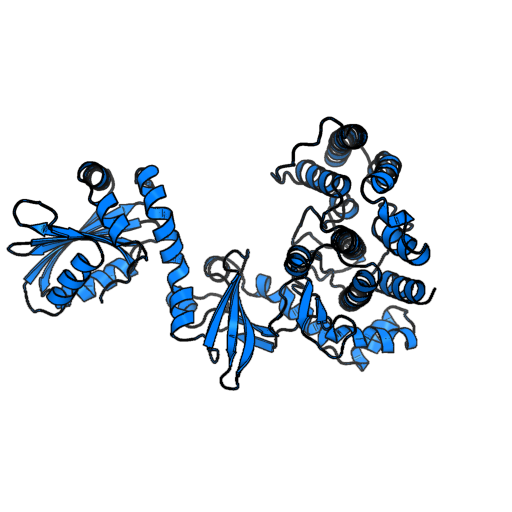9.307 19.336 1.00 85.00 260 GLU A CA 1
ATOM 2099 C C . GLU A 1 260 ? -17.527 -8.642 18.597 1.00 85.00 260 GLU A C 1
ATOM 2101 O O . GLU A 1 260 ? -16.387 -8.807 19.017 1.00 85.00 260 GLU A O 1
ATOM 2106 N N . TYR A 1 261 ? -17.785 -7.854 17.550 1.00 84.56 261 TYR A N 1
ATOM 2107 C CA . TYR A 1 261 ? -16.752 -7.072 16.873 1.00 84.56 261 TYR A CA 1
ATOM 2108 C C . TYR A 1 261 ? -16.097 -6.078 17.828 1.00 84.56 261 TYR A C 1
ATOM 2110 O O . TYR A 1 261 ? -14.875 -5.991 17.893 1.00 84.56 261 TYR A O 1
ATOM 2118 N N . ILE A 1 262 ? -16.885 -5.357 18.625 1.00 83.00 262 ILE A N 1
ATOM 2119 C CA . ILE A 1 262 ? -16.331 -4.413 19.594 1.00 83.00 262 ILE A CA 1
ATOM 2120 C C . ILE A 1 262 ? -15.454 -5.153 20.609 1.00 83.00 262 ILE A C 1
ATOM 2122 O O . ILE A 1 262 ? -14.390 -4.648 20.966 1.00 83.00 262 ILE A O 1
ATOM 2126 N N . ASN A 1 263 ? -15.867 -6.326 21.093 1.00 84.19 263 ASN A N 1
ATOM 2127 C CA . ASN A 1 263 ? -15.164 -7.054 22.155 1.00 84.19 263 ASN A CA 1
ATOM 2128 C C . ASN A 1 263 ? -14.004 -7.936 21.678 1.00 84.19 263 ASN A C 1
ATOM 2130 O O . ASN A 1 263 ? -13.001 -8.035 22.384 1.00 84.19 263 ASN A O 1
ATOM 2134 N N . TYR A 1 264 ? -14.114 -8.510 20.486 1.00 88.25 264 TYR A N 1
ATOM 2135 C CA . TYR A 1 264 ? -13.184 -9.478 19.911 1.00 88.25 264 TYR A CA 1
ATOM 2136 C C . TYR A 1 264 ? -12.944 -9.198 18.417 1.00 88.25 264 TYR A C 1
ATOM 2138 O O . TYR A 1 264 ? -13.156 -10.078 17.575 1.00 88.25 264 TYR A O 1
ATOM 2146 N N . PRO A 1 265 ? -12.516 -7.976 18.050 1.00 89.62 265 PRO A N 1
ATOM 2147 C CA . PRO A 1 265 ? -12.328 -7.628 16.652 1.00 89.62 265 PRO A CA 1
ATOM 2148 C C . PRO A 1 265 ? -11.203 -8.476 16.044 1.00 89.62 265 PRO A C 1
ATOM 2150 O O . PRO A 1 265 ? -10.194 -8.721 16.720 1.00 89.62 265 PRO A O 1
ATOM 2153 N N . PRO A 1 266 ? -11.312 -8.910 14.778 1.00 90.12 266 PRO A N 1
ATOM 2154 C CA . PRO A 1 266 ? -10.255 -9.675 14.148 1.00 90.12 266 PRO A CA 1
ATOM 2155 C C . PRO A 1 266 ? -8.998 -8.817 14.004 1.00 90.12 266 PRO A C 1
ATOM 2157 O O . PRO A 1 266 ? -9.025 -7.763 13.360 1.00 90.12 266 PRO A O 1
ATOM 2160 N N . THR A 1 267 ? -7.902 -9.275 14.604 1.00 91.38 267 THR A N 1
ATOM 2161 C CA . THR A 1 267 ? -6.678 -8.480 14.748 1.00 91.38 267 THR A CA 1
ATOM 2162 C C . THR A 1 267 ? -5.463 -9.269 14.316 1.00 91.38 267 THR A C 1
ATOM 2164 O O . THR A 1 267 ? -5.260 -10.413 14.716 1.00 91.38 267 THR A O 1
ATOM 2167 N N . ILE A 1 268 ? -4.616 -8.612 13.538 1.00 90.94 268 ILE A N 1
ATOM 2168 C CA . ILE A 1 268 ? -3.337 -9.125 13.079 1.00 90.94 268 ILE A CA 1
ATOM 2169 C C . ILE A 1 268 ? -2.253 -8.330 13.790 1.00 90.94 268 ILE A C 1
ATOM 2171 O O . ILE A 1 268 ? -2.266 -7.100 13.772 1.00 90.94 268 ILE A O 1
ATOM 2175 N N . VAL A 1 269 ? -1.337 -9.032 14.445 1.00 93.38 269 VAL A N 1
ATOM 2176 C CA . VAL A 1 269 ? -0.223 -8.419 15.166 1.00 93.38 269 VAL A CA 1
ATOM 2177 C C . VAL A 1 269 ? 1.033 -8.585 14.340 1.00 93.38 269 VAL A C 1
ATOM 2179 O O . VAL A 1 269 ? 1.391 -9.703 13.984 1.00 93.38 269 VAL A O 1
ATOM 2182 N N . GLU A 1 270 ? 1.725 -7.489 14.076 1.00 92.88 270 GLU A N 1
ATOM 2183 C CA . GLU A 1 270 ? 2.998 -7.460 13.363 1.00 92.88 270 GLU A CA 1
ATOM 2184 C C . GLU A 1 270 ? 4.049 -6.691 14.159 1.00 92.88 270 GLU A C 1
ATOM 2186 O O . GLU A 1 270 ? 3.745 -5.928 15.078 1.00 92.88 270 GLU A O 1
ATOM 2191 N N . GLU A 1 271 ? 5.309 -6.873 13.777 1.00 93.44 271 GLU A N 1
ATOM 2192 C CA . GLU A 1 271 ? 6.384 -5.983 14.207 1.00 93.44 271 GLU A CA 1
ATOM 2193 C C . GLU A 1 271 ? 6.068 -4.535 13.793 1.00 93.44 271 GLU A C 1
ATOM 2195 O O . GLU A 1 271 ? 5.685 -4.278 12.647 1.00 93.44 271 GLU A O 1
ATOM 2200 N N . TYR A 1 272 ? 6.243 -3.584 14.713 1.00 95.19 272 TYR A N 1
ATOM 2201 C CA . TYR A 1 272 ? 6.003 -2.172 14.428 1.00 95.19 272 TYR A CA 1
ATOM 2202 C C . TYR A 1 272 ? 7.132 -1.569 13.583 1.00 95.19 272 TYR A C 1
ATOM 2204 O O . TYR A 1 272 ? 8.282 -1.510 14.017 1.00 95.19 272 TYR A O 1
ATOM 2212 N N . ALA A 1 273 ? 6.796 -1.074 12.392 1.00 95.62 273 ALA A N 1
ATOM 2213 C CA . ALA A 1 273 ? 7.722 -0.344 11.531 1.00 95.62 273 ALA A CA 1
ATOM 2214 C C . ALA A 1 273 ? 7.961 1.067 12.086 1.00 95.62 273 ALA A C 1
ATOM 2216 O O . ALA A 1 273 ? 7.204 2.001 11.817 1.00 95.62 273 ALA A O 1
ATOM 2217 N N . SER A 1 274 ? 9.006 1.218 12.901 1.00 94.19 274 SER A N 1
ATOM 2218 C CA . SER A 1 274 ? 9.270 2.439 13.673 1.00 94.19 274 SER A CA 1
ATOM 2219 C C . SER A 1 274 ? 9.489 3.696 12.827 1.00 94.19 274 SER A C 1
ATOM 2221 O O . SER A 1 274 ? 9.322 4.798 13.344 1.00 94.19 274 SER A O 1
ATOM 2223 N N . LEU A 1 275 ? 9.864 3.543 11.554 1.00 95.44 275 LEU A N 1
ATOM 2224 C CA . LEU A 1 275 ? 10.098 4.647 10.619 1.00 95.44 275 LEU A CA 1
ATOM 2225 C C . LEU A 1 275 ? 8.974 4.792 9.574 1.00 95.44 275 LEU A C 1
ATOM 2227 O O . LEU A 1 275 ? 9.089 5.606 8.661 1.00 95.44 275 LEU A O 1
ATOM 2231 N N . GLY A 1 276 ? 7.868 4.058 9.736 1.00 94.19 276 GLY A N 1
ATOM 2232 C CA . GLY A 1 276 ? 6.728 4.076 8.820 1.00 94.19 276 GLY A CA 1
ATOM 2233 C C . GLY A 1 276 ? 6.968 3.279 7.537 1.00 94.19 276 GLY A C 1
ATOM 2234 O O . GLY A 1 276 ? 7.830 2.404 7.479 1.00 94.19 276 GLY A O 1
ATOM 2235 N N . ASP A 1 277 ? 6.165 3.555 6.513 1.00 95.94 277 ASP A N 1
ATOM 2236 C CA . ASP A 1 277 ? 6.362 3.020 5.166 1.00 95.94 277 ASP A CA 1
ATOM 2237 C C . ASP A 1 277 ? 7.323 3.888 4.330 1.00 95.94 277 ASP A C 1
ATOM 2239 O O . ASP A 1 277 ? 7.647 5.024 4.688 1.00 95.94 277 ASP A O 1
ATOM 2243 N N . LEU A 1 278 ? 7.788 3.348 3.203 1.00 98.00 278 LEU A N 1
ATOM 2244 C CA . LEU A 1 278 ? 8.764 3.992 2.329 1.00 98.00 278 LEU A CA 1
ATOM 2245 C C . LEU A 1 278 ? 8.229 5.285 1.692 1.00 98.00 278 LEU A C 1
ATOM 2247 O O . LEU A 1 278 ? 9.016 6.196 1.446 1.00 98.00 278 LEU A O 1
ATOM 2251 N N . GLU A 1 279 ? 6.916 5.402 1.453 1.00 96.06 279 GLU A N 1
ATOM 2252 C CA . GLU A 1 279 ? 6.319 6.645 0.939 1.00 96.06 279 GLU A CA 1
ATOM 2253 C C . GLU A 1 279 ? 6.515 7.767 1.957 1.00 96.06 279 GLU A C 1
ATOM 2255 O O . GLU A 1 279 ? 7.083 8.812 1.640 1.00 96.06 279 GLU A O 1
ATOM 2260 N N . ARG A 1 280 ? 6.116 7.517 3.209 1.00 94.94 280 ARG A N 1
ATOM 2261 C CA . ARG A 1 280 ? 6.301 8.467 4.309 1.00 94.94 280 ARG A CA 1
ATOM 2262 C C . ARG A 1 280 ? 7.779 8.761 4.555 1.00 94.94 280 ARG A C 1
ATOM 2264 O O . ARG A 1 280 ? 8.139 9.913 4.792 1.00 94.94 280 ARG A O 1
ATOM 2271 N N . TYR A 1 281 ? 8.634 7.742 4.494 1.00 97.19 281 TYR A N 1
ATOM 2272 C CA . TYR A 1 281 ? 10.073 7.904 4.676 1.00 97.19 281 TYR A CA 1
ATOM 2273 C C . TYR A 1 281 ? 10.673 8.857 3.629 1.00 97.19 281 TYR A C 1
ATOM 2275 O O . TYR A 1 281 ? 11.396 9.784 3.992 1.00 97.19 281 TYR A O 1
ATOM 2283 N N . ILE A 1 282 ? 10.319 8.698 2.350 1.00 97.62 282 ILE A N 1
ATOM 2284 C CA . ILE A 1 282 ? 10.772 9.585 1.266 1.00 97.62 282 ILE A CA 1
ATOM 2285 C C . ILE A 1 282 ? 10.147 10.978 1.387 1.00 97.62 282 ILE A C 1
ATOM 2287 O O . ILE A 1 282 ? 10.841 11.968 1.193 1.00 97.62 282 ILE A O 1
ATOM 2291 N N . GLN A 1 283 ? 8.870 11.096 1.757 1.00 95.25 283 GLN A N 1
ATOM 2292 C CA . GLN A 1 283 ? 8.231 12.403 1.963 1.00 95.25 283 GLN A CA 1
ATOM 2293 C C . GLN A 1 283 ? 8.919 13.228 3.057 1.00 95.25 283 GLN A C 1
ATOM 2295 O O . GLN A 1 283 ? 9.040 14.443 2.925 1.00 95.25 283 GLN A O 1
ATOM 2300 N N . LEU A 1 284 ? 9.366 12.577 4.135 1.00 96.00 284 LEU A N 1
ATOM 2301 C CA . LEU A 1 284 ? 10.013 13.253 5.260 1.00 96.00 284 LEU A CA 1
ATOM 2302 C C . LEU A 1 284 ? 11.483 13.576 5.003 1.00 96.00 284 LEU A C 1
ATOM 2304 O O . LEU A 1 284 ? 11.976 14.581 5.506 1.00 96.00 284 LEU A O 1
ATOM 2308 N N . ASN A 1 285 ? 12.187 12.728 4.253 1.00 96.00 285 ASN A N 1
ATOM 2309 C CA . ASN A 1 285 ? 13.632 12.861 4.096 1.00 96.00 285 ASN A CA 1
ATOM 2310 C C . ASN A 1 285 ? 14.056 13.363 2.705 1.00 96.00 285 ASN A C 1
ATOM 2312 O O . ASN A 1 285 ? 15.200 13.786 2.550 1.00 96.00 285 ASN A O 1
ATOM 2316 N N . GLY A 1 286 ? 13.164 13.331 1.714 1.00 97.12 286 GLY A N 1
ATOM 2317 C CA . GLY A 1 286 ? 13.434 13.584 0.297 1.00 97.12 286 GLY A CA 1
ATOM 2318 C C . GLY A 1 286 ? 13.806 12.317 -0.483 1.00 97.12 286 GLY A C 1
ATOM 2319 O O . GLY A 1 286 ? 13.866 11.214 0.065 1.00 97.12 286 GLY A O 1
ATOM 2320 N N . ALA A 1 287 ? 14.108 12.480 -1.774 1.00 97.44 287 ALA A N 1
ATOM 2321 C CA . ALA A 1 287 ? 14.681 11.421 -2.609 1.00 97.44 287 ALA A CA 1
ATOM 2322 C C . ALA A 1 287 ? 15.962 10.831 -1.984 1.00 97.44 287 ALA A C 1
ATOM 2324 O O . ALA A 1 287 ? 16.619 11.492 -1.172 1.00 97.44 287 ALA A O 1
ATOM 2325 N N . ARG A 1 288 ? 16.289 9.572 -2.294 1.00 97.94 288 ARG A N 1
ATOM 2326 C CA . ARG A 1 288 ? 17.455 8.862 -1.731 1.00 97.94 288 ARG A CA 1
ATOM 2327 C C . ARG A 1 288 ? 18.576 8.731 -2.755 1.00 97.94 288 ARG A C 1
ATOM 2329 O O . ARG A 1 288 ? 18.341 8.826 -3.958 1.00 97.94 288 ARG A O 1
ATOM 2336 N N . SER A 1 289 ? 19.793 8.491 -2.269 1.00 97.38 289 SER A N 1
ATOM 2337 C CA . SER A 1 289 ? 20.936 8.242 -3.148 1.00 97.38 289 SER A CA 1
ATOM 2338 C C . SER A 1 289 ? 20.764 6.933 -3.924 1.00 97.38 289 SER A C 1
ATOM 2340 O O . SER A 1 289 ? 19.941 6.077 -3.572 1.00 97.38 289 SER A O 1
ATOM 2342 N N . LEU A 1 290 ? 21.558 6.753 -4.979 1.00 97.06 290 LEU A N 1
ATOM 2343 C CA . LEU A 1 290 ? 21.563 5.503 -5.731 1.00 97.06 290 LEU A CA 1
ATOM 2344 C C . LEU A 1 290 ? 21.944 4.319 -4.838 1.00 97.06 290 LEU A C 1
ATOM 2346 O O . LEU A 1 290 ? 21.303 3.275 -4.902 1.00 97.06 290 LEU A O 1
ATOM 2350 N N . GLU A 1 291 ? 22.944 4.481 -3.977 1.00 96.88 291 GLU A N 1
ATOM 2351 C CA . GLU A 1 291 ? 23.419 3.430 -3.078 1.00 96.88 291 GLU A CA 1
ATOM 2352 C C . GLU A 1 291 ? 22.315 2.985 -2.109 1.00 96.88 291 GLU A C 1
ATOM 2354 O O . GLU A 1 291 ? 22.103 1.787 -1.911 1.00 96.88 291 GLU A O 1
ATOM 2359 N N . GLU A 1 292 ? 21.552 3.936 -1.562 1.00 98.06 292 GLU A N 1
ATOM 2360 C CA . GLU A 1 292 ? 20.433 3.639 -0.666 1.00 98.06 292 GLU A CA 1
ATOM 2361 C C . GLU A 1 292 ? 19.269 2.989 -1.420 1.00 98.06 292 GLU A C 1
ATOM 2363 O O . GLU A 1 292 ? 18.664 2.018 -0.959 1.00 98.06 292 GLU A O 1
ATOM 2368 N N . THR A 1 293 ? 18.998 3.472 -2.631 1.00 98.00 293 THR A N 1
ATOM 2369 C CA . THR A 1 293 ? 18.002 2.880 -3.526 1.00 98.00 293 THR A CA 1
ATOM 2370 C C . THR A 1 293 ? 18.338 1.427 -3.830 1.00 98.00 293 THR A C 1
ATOM 2372 O O . THR A 1 293 ? 17.476 0.557 -3.737 1.00 98.00 293 THR A O 1
ATOM 2375 N N . MET A 1 294 ? 19.601 1.143 -4.136 1.00 97.56 294 MET A N 1
ATOM 2376 C CA . MET A 1 294 ? 20.088 -0.203 -4.401 1.00 97.56 294 MET A CA 1
ATOM 2377 C C . MET A 1 294 ? 20.060 -1.095 -3.159 1.00 97.56 294 MET A C 1
ATOM 2379 O O . MET A 1 294 ? 19.709 -2.274 -3.254 1.00 97.56 294 MET A O 1
ATOM 2383 N N . TYR A 1 295 ? 20.366 -0.528 -1.989 1.00 97.69 295 TYR A N 1
ATOM 2384 C CA . TYR A 1 295 ? 20.236 -1.197 -0.698 1.00 97.69 295 TYR A CA 1
ATOM 2385 C C . TYR A 1 295 ? 18.798 -1.671 -0.440 1.00 97.69 295 TYR A C 1
ATOM 2387 O O . TYR A 1 295 ? 18.606 -2.805 0.014 1.00 97.69 295 TYR A O 1
ATOM 2395 N N . ILE A 1 296 ? 17.797 -0.845 -0.767 1.00 98.25 296 ILE A N 1
ATOM 2396 C CA . ILE A 1 296 ? 16.379 -1.221 -0.705 1.00 98.25 296 ILE A CA 1
ATOM 2397 C C . ILE A 1 296 ? 16.051 -2.242 -1.799 1.00 98.25 296 ILE A C 1
ATOM 2399 O O . ILE A 1 296 ? 15.490 -3.299 -1.502 1.00 98.25 296 ILE A O 1
ATOM 2403 N N . LEU A 1 297 ? 16.423 -1.951 -3.049 1.00 97.88 297 LEU A N 1
ATOM 2404 C CA . LEU A 1 297 ? 16.049 -2.729 -4.227 1.00 97.88 297 LEU A CA 1
ATOM 2405 C C . LEU A 1 297 ? 16.416 -4.201 -4.071 1.00 97.88 297 LEU A C 1
ATOM 2407 O O . LEU A 1 297 ? 15.550 -5.060 -4.215 1.00 97.88 297 LEU A O 1
ATOM 2411 N N . ILE A 1 298 ? 17.670 -4.501 -3.725 1.00 97.44 298 ILE A N 1
ATOM 2412 C CA . ILE A 1 298 ? 18.124 -5.891 -3.649 1.00 97.44 298 ILE A CA 1
ATOM 2413 C C . ILE A 1 298 ? 17.323 -6.705 -2.622 1.00 97.44 298 ILE A C 1
ATOM 2415 O O . ILE A 1 298 ? 17.002 -7.868 -2.866 1.00 97.44 298 ILE A O 1
ATOM 2419 N N . ARG A 1 299 ? 16.938 -6.077 -1.500 1.00 97.88 299 ARG A N 1
ATOM 2420 C CA . ARG A 1 299 ? 16.149 -6.694 -0.422 1.00 97.88 299 ARG A CA 1
ATOM 2421 C C . ARG A 1 299 ? 14.722 -6.986 -0.873 1.00 97.88 299 ARG A C 1
ATOM 2423 O O . ARG A 1 299 ? 14.228 -8.090 -0.649 1.00 97.88 299 ARG A O 1
ATOM 2430 N N . ILE A 1 300 ? 14.086 -6.025 -1.544 1.00 98.12 300 ILE A N 1
ATOM 2431 C CA . ILE A 1 300 ? 12.709 -6.162 -2.031 1.00 98.12 300 ILE A CA 1
ATOM 2432 C C . ILE A 1 300 ? 12.623 -7.150 -3.196 1.00 98.12 300 ILE A C 1
ATOM 2434 O O . ILE A 1 300 ? 11.756 -8.019 -3.175 1.00 98.12 300 ILE A O 1
ATOM 2438 N N . VAL A 1 301 ? 13.546 -7.104 -4.162 1.00 97.75 301 VAL A N 1
ATOM 2439 C CA . VAL A 1 301 ? 13.570 -8.073 -5.273 1.00 97.75 301 VAL A CA 1
ATOM 2440 C C . VAL A 1 301 ? 13.805 -9.488 -4.743 1.00 97.75 301 VAL A C 1
ATOM 2442 O O . VAL A 1 301 ? 13.137 -10.414 -5.191 1.00 97.75 301 VAL A O 1
ATOM 2445 N N . GLY A 1 302 ? 14.677 -9.670 -3.745 1.00 96.56 302 GLY A N 1
ATOM 2446 C CA . GLY A 1 302 ? 14.866 -10.976 -3.107 1.00 96.56 302 GLY A CA 1
ATOM 2447 C C . GLY A 1 302 ? 13.604 -11.489 -2.398 1.00 96.56 302 GLY A C 1
ATOM 2448 O O . GLY A 1 302 ? 13.244 -12.652 -2.560 1.00 96.56 302 GLY A O 1
ATOM 2449 N N . ALA A 1 303 ? 12.876 -10.628 -1.678 1.00 96.06 303 ALA A N 1
ATOM 2450 C CA . ALA A 1 303 ? 11.591 -10.992 -1.067 1.00 96.06 303 ALA A CA 1
ATOM 2451 C C . ALA A 1 303 ? 10.529 -11.396 -2.113 1.00 96.06 303 ALA A C 1
ATOM 2453 O O . ALA A 1 303 ? 9.773 -12.345 -1.907 1.00 96.06 303 ALA A O 1
ATOM 2454 N N . VAL A 1 304 ? 10.495 -10.713 -3.259 1.00 96.75 304 VAL A N 1
ATOM 2455 C CA . VAL A 1 304 ? 9.585 -11.021 -4.377 1.00 96.75 304 VAL A CA 1
ATOM 2456 C C . VAL A 1 304 ? 9.985 -12.313 -5.086 1.00 96.75 304 VAL A C 1
ATOM 2458 O O . VAL A 1 304 ? 9.131 -13.147 -5.381 1.00 96.75 304 VAL A O 1
ATOM 2461 N N . ALA A 1 305 ? 11.283 -12.530 -5.299 1.00 94.44 305 ALA A N 1
ATOM 2462 C CA . ALA A 1 305 ? 11.813 -13.770 -5.852 1.00 94.44 305 ALA A CA 1
ATOM 2463 C C . ALA A 1 305 ? 11.392 -14.984 -5.010 1.00 94.44 305 ALA A C 1
ATOM 2465 O O . ALA A 1 305 ? 10.969 -15.995 -5.572 1.00 94.44 305 ALA A O 1
ATOM 2466 N N . LEU A 1 306 ? 11.414 -14.859 -3.675 1.00 92.25 306 LEU A N 1
ATOM 2467 C CA . LEU A 1 306 ? 10.884 -15.882 -2.772 1.00 92.25 306 LEU A CA 1
ATOM 2468 C C . LEU A 1 306 ? 9.395 -16.152 -3.014 1.00 92.25 306 LEU A C 1
ATOM 2470 O O . LEU A 1 306 ? 9.003 -17.307 -3.137 1.00 92.25 306 LEU A O 1
ATOM 2474 N N . ALA A 1 307 ? 8.563 -15.118 -3.134 1.00 92.44 307 ALA A N 1
ATOM 2475 C CA . ALA A 1 307 ? 7.132 -15.293 -3.389 1.00 92.44 307 ALA A CA 1
ATOM 2476 C C . ALA A 1 307 ? 6.851 -15.990 -4.732 1.00 92.44 307 ALA A C 1
ATOM 2478 O O . ALA A 1 307 ? 6.033 -16.912 -4.802 1.00 92.44 307 ALA A O 1
ATOM 2479 N N . HIS A 1 308 ? 7.585 -15.623 -5.784 1.00 93.00 308 HIS A N 1
ATOM 2480 C CA . HIS A 1 308 ? 7.415 -16.209 -7.115 1.00 93.00 308 HIS A CA 1
ATOM 2481 C C . HIS A 1 308 ? 7.738 -17.709 -7.145 1.00 93.00 308 HIS A C 1
ATOM 2483 O O . HIS A 1 308 ? 7.142 -18.454 -7.929 1.00 93.00 308 HIS A O 1
ATOM 2489 N N . LEU A 1 309 ? 8.623 -18.195 -6.266 1.00 88.44 309 LEU A N 1
ATOM 2490 C CA . LEU A 1 309 ? 8.875 -19.633 -6.122 1.00 88.44 309 LEU A CA 1
ATOM 2491 C C . LEU A 1 309 ? 7.630 -20.397 -5.698 1.00 88.44 309 LEU A C 1
ATOM 2493 O O . LEU A 1 309 ? 7.340 -21.450 -6.259 1.00 88.44 309 LEU A O 1
ATOM 2497 N N . PHE A 1 310 ? 6.837 -19.822 -4.804 1.00 87.75 310 PHE A N 1
ATOM 2498 C CA . PHE A 1 310 ? 5.561 -20.387 -4.371 1.00 87.75 310 PHE A CA 1
ATOM 2499 C C . PHE A 1 310 ? 4.406 -20.073 -5.334 1.00 87.75 310 PHE A C 1
ATOM 2501 O O . PHE A 1 310 ? 3.241 -20.271 -4.997 1.00 87.75 310 PHE A O 1
ATOM 2508 N N . ASN A 1 311 ? 4.718 -19.603 -6.547 1.00 90.69 311 ASN A N 1
ATOM 2509 C CA . ASN A 1 311 ? 3.758 -19.159 -7.554 1.00 90.69 311 ASN A CA 1
ATOM 2510 C C . ASN A 1 311 ? 2.818 -18.048 -7.057 1.00 90.69 311 ASN A C 1
ATOM 2512 O O . ASN A 1 311 ? 1.655 -17.980 -7.472 1.00 90.69 311 ASN A O 1
ATOM 2516 N N . ILE A 1 312 ? 3.328 -17.187 -6.175 1.00 91.38 312 ILE A N 1
ATOM 2517 C CA . ILE A 1 312 ? 2.635 -16.009 -5.656 1.00 91.38 312 ILE A CA 1
ATOM 2518 C C . ILE A 1 312 ? 3.135 -14.789 -6.425 1.00 91.38 312 ILE A C 1
ATOM 2520 O O . ILE A 1 312 ? 4.339 -14.555 -6.473 1.00 91.38 312 ILE A O 1
ATOM 2524 N N . VAL A 1 313 ? 2.215 -14.010 -6.994 1.00 93.06 313 VAL A N 1
ATOM 2525 C CA . VAL A 1 313 ? 2.492 -12.656 -7.507 1.00 93.06 313 VAL A CA 1
ATOM 2526 C C . VAL A 1 313 ? 1.960 -11.661 -6.492 1.00 93.06 313 VAL A C 1
ATOM 2528 O O . VAL A 1 313 ? 0.803 -11.781 -6.084 1.00 93.06 313 VAL A O 1
ATOM 2531 N N . HIS A 1 314 ? 2.766 -10.682 -6.095 1.00 93.69 314 HIS A N 1
ATOM 2532 C CA . HIS A 1 314 ? 2.412 -9.689 -5.088 1.00 93.69 314 HIS A CA 1
ATOM 2533 C C . HIS A 1 314 ? 1.328 -8.719 -5.585 1.00 93.69 314 HIS A C 1
ATOM 2535 O O . HIS A 1 314 ? 0.393 -8.420 -4.843 1.00 93.69 314 HIS A O 1
ATOM 2541 N N . LEU A 1 315 ? 1.416 -8.238 -6.833 1.00 92.50 315 LEU A N 1
ATOM 2542 C CA . LEU A 1 315 ? 0.443 -7.372 -7.536 1.00 92.50 315 LEU A CA 1
ATOM 2543 C C . LEU A 1 315 ? 0.199 -5.969 -6.947 1.00 92.50 315 LEU A C 1
ATOM 2545 O O . LEU A 1 315 ? -0.405 -5.122 -7.608 1.00 92.50 315 LEU A O 1
ATOM 2549 N N . ASP A 1 316 ? 0.667 -5.694 -5.731 1.00 92.19 316 ASP A N 1
ATOM 2550 C CA . ASP A 1 316 ? 0.536 -4.382 -5.079 1.00 92.19 316 ASP A CA 1
ATOM 2551 C C . ASP A 1 316 ? 1.875 -3.858 -4.527 1.00 92.19 316 ASP A C 1
ATOM 2553 O O . ASP A 1 316 ? 1.930 -3.296 -3.434 1.00 92.19 316 ASP A O 1
ATOM 2557 N N . ILE A 1 317 ? 2.986 -4.078 -5.242 1.00 96.25 317 ILE A N 1
ATOM 2558 C CA . ILE A 1 317 ? 4.289 -3.518 -4.845 1.00 96.25 317 ILE A CA 1
ATOM 2559 C C . ILE A 1 317 ? 4.266 -2.004 -5.071 1.00 96.25 317 ILE A C 1
ATOM 2561 O O . ILE A 1 317 ? 4.100 -1.524 -6.191 1.00 96.25 317 ILE A O 1
ATOM 2565 N N . LYS A 1 318 ? 4.428 -1.252 -3.984 1.00 96.12 318 LYS A N 1
ATOM 2566 C CA . LYS A 1 318 ? 4.461 0.214 -3.954 1.00 96.12 318 LYS A CA 1
ATOM 2567 C C . LYS A 1 318 ? 5.131 0.689 -2.661 1.00 96.12 318 LYS A C 1
ATOM 2569 O O . LYS A 1 318 ? 5.188 -0.091 -1.709 1.00 96.12 318 LYS A O 1
ATOM 2574 N N . PRO A 1 319 ? 5.558 1.959 -2.554 1.00 97.19 319 PRO A N 1
ATOM 2575 C CA . PRO A 1 319 ? 6.263 2.456 -1.374 1.00 97.19 319 PRO A CA 1
ATOM 2576 C C . PRO A 1 319 ? 5.478 2.271 -0.066 1.00 97.19 319 PRO A C 1
ATOM 2578 O O . PRO A 1 319 ? 6.050 1.874 0.940 1.00 97.19 319 PRO A O 1
ATOM 2581 N N . ARG A 1 320 ? 4.145 2.416 -0.087 1.00 93.81 320 ARG A N 1
ATOM 2582 C CA . ARG A 1 320 ? 3.287 2.176 1.095 1.00 93.81 320 ARG A CA 1
ATOM 2583 C C . ARG A 1 320 ? 3.308 0.736 1.621 1.00 93.81 320 ARG A C 1
ATOM 2585 O O . ARG A 1 320 ? 2.948 0.503 2.769 1.00 93.81 320 ARG A O 1
ATOM 2592 N N . ASN A 1 321 ? 3.701 -0.220 0.782 1.00 94.44 321 ASN A N 1
ATOM 2593 C CA . ASN A 1 321 ? 3.801 -1.637 1.129 1.00 94.44 321 ASN A CA 1
ATOM 2594 C C . ASN A 1 321 ? 5.251 -2.063 1.421 1.00 94.44 321 ASN A C 1
ATOM 2596 O O . ASN A 1 321 ? 5.509 -3.242 1.640 1.00 94.44 321 ASN A O 1
ATOM 2600 N N . ILE A 1 322 ? 6.196 -1.119 1.471 1.00 97.88 322 ILE A N 1
ATOM 2601 C CA . ILE A 1 322 ? 7.566 -1.352 1.932 1.00 97.88 322 ILE A CA 1
ATOM 2602 C C . ILE A 1 322 ? 7.714 -0.661 3.286 1.00 97.88 322 I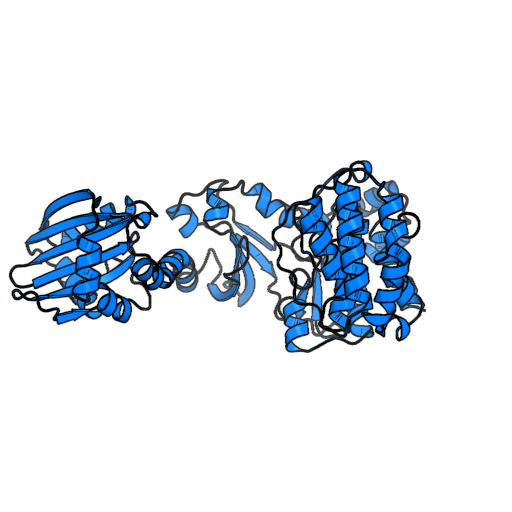LE A C 1
ATOM 2604 O O . ILE A 1 322 ? 7.733 0.562 3.370 1.00 97.88 322 ILE A O 1
ATOM 2608 N N . LEU A 1 323 ? 7.781 -1.447 4.356 1.00 97.25 323 LEU A N 1
ATOM 2609 C CA . LEU A 1 323 ? 7.869 -0.966 5.731 1.00 97.25 323 LEU A CA 1
ATOM 2610 C C . LEU A 1 323 ? 9.326 -0.790 6.164 1.00 97.25 323 LEU A C 1
ATOM 2612 O O . LEU A 1 323 ? 10.170 -1.634 5.862 1.00 97.25 323 LEU A O 1
ATOM 2616 N N . ILE A 1 324 ? 9.615 0.285 6.896 1.00 97.94 324 ILE A N 1
ATOM 2617 C CA . ILE A 1 324 ? 10.964 0.671 7.312 1.00 97.94 324 ILE A CA 1
ATOM 2618 C C . ILE A 1 324 ? 11.116 0.487 8.829 1.00 97.94 324 ILE A C 1
ATOM 2620 O O . ILE A 1 324 ? 10.471 1.159 9.641 1.00 97.94 324 ILE A O 1
ATOM 2624 N N . TYR A 1 325 ? 11.996 -0.435 9.216 1.00 97.12 325 TYR A N 1
ATOM 2625 C CA . TYR A 1 325 ? 12.279 -0.788 10.610 1.00 97.12 325 TYR A CA 1
ATOM 2626 C C . TYR A 1 325 ? 13.630 -0.220 11.020 1.00 97.12 325 TYR A C 1
ATOM 2628 O O . TYR A 1 325 ? 14.610 -0.482 10.330 1.00 97.12 325 TYR A O 1
ATOM 2636 N N . SER A 1 326 ? 13.713 0.523 12.126 1.00 96.44 326 SER A N 1
ATOM 2637 C CA . SER A 1 326 ? 15.014 0.962 12.649 1.00 96.44 326 SER A CA 1
ATOM 2638 C C . SER A 1 326 ? 15.903 -0.247 12.958 1.00 96.44 326 SER A C 1
ATOM 2640 O O . SER A 1 326 ? 15.444 -1.232 13.537 1.00 96.44 326 SER A O 1
ATOM 2642 N N . ASN A 1 327 ? 17.166 -0.184 12.544 1.00 96.25 327 ASN A N 1
ATOM 2643 C CA . ASN A 1 327 ? 18.156 -1.228 12.766 1.00 96.25 327 ASN A CA 1
ATOM 2644 C C . ASN A 1 327 ? 19.568 -0.636 12.692 1.00 96.25 327 ASN A C 1
ATOM 2646 O O . ASN A 1 327 ? 20.140 -0.530 11.610 1.00 96.25 327 ASN A O 1
ATOM 2650 N N . GLU A 1 328 ? 20.146 -0.295 13.845 1.00 95.06 328 GLU A N 1
ATOM 2651 C CA . GLU A 1 328 ? 21.480 0.323 13.944 1.00 95.06 328 GLU A CA 1
ATOM 2652 C C . GLU A 1 328 ? 22.623 -0.553 13.398 1.00 95.06 328 GLU A C 1
ATOM 2654 O O . GLU A 1 328 ? 23.721 -0.049 13.182 1.00 95.06 328 GLU A O 1
ATOM 2659 N N . ASN A 1 329 ? 22.386 -1.847 13.154 1.00 95.25 329 ASN A N 1
ATOM 2660 C CA . ASN A 1 329 ? 23.398 -2.762 12.621 1.00 95.25 329 ASN A CA 1
ATOM 2661 C C . ASN A 1 329 ? 23.474 -2.773 11.082 1.00 95.25 329 ASN A C 1
ATOM 2663 O O . ASN A 1 329 ? 24.313 -3.475 10.523 1.00 95.25 329 ASN A O 1
ATOM 2667 N N . GLU A 1 330 ? 22.589 -2.057 10.385 1.00 94.25 330 GLU A N 1
ATOM 2668 C CA . GLU A 1 330 ? 22.583 -1.964 8.918 1.00 94.25 330 GLU A CA 1
ATOM 2669 C C . GLU A 1 330 ? 23.142 -0.614 8.443 1.00 94.25 330 GLU A C 1
ATOM 2671 O O . GLU A 1 330 ? 23.048 0.392 9.144 1.00 94.25 330 GLU A O 1
ATOM 2676 N N . ASN A 1 331 ? 23.665 -0.566 7.212 1.00 92.62 331 ASN A N 1
ATOM 2677 C CA . ASN A 1 331 ? 24.361 0.608 6.660 1.00 92.62 331 ASN A CA 1
ATOM 2678 C C . ASN A 1 331 ? 23.557 1.916 6.747 1.00 92.62 331 ASN A C 1
ATOM 2680 O O . ASN A 1 331 ? 24.109 2.962 7.073 1.00 92.62 331 ASN A O 1
ATOM 2684 N N . TYR A 1 332 ? 22.253 1.850 6.476 1.00 95.75 332 TYR A N 1
ATOM 2685 C CA . TYR A 1 332 ? 21.354 3.009 6.523 1.00 95.75 332 TYR A CA 1
ATOM 2686 C C . TYR A 1 332 ? 20.582 3.116 7.841 1.00 95.75 332 TYR A C 1
ATOM 2688 O O . TYR A 1 332 ? 19.633 3.888 7.944 1.00 95.75 332 TYR A O 1
ATOM 2696 N N . LYS A 1 333 ? 20.976 2.342 8.859 1.00 96.69 333 LYS A N 1
ATOM 2697 C CA . LYS A 1 333 ? 20.326 2.267 10.175 1.00 96.69 333 LYS A CA 1
ATOM 2698 C C . LYS A 1 333 ? 18.858 1.837 10.138 1.00 96.69 333 LYS A C 1
ATOM 2700 O O . LYS A 1 333 ? 18.099 2.084 11.075 1.00 96.69 333 LYS A O 1
ATOM 2705 N N . TYR A 1 334 ? 18.440 1.186 9.058 1.00 97.69 334 TYR A N 1
ATOM 2706 C CA . TYR A 1 334 ? 17.112 0.608 8.936 1.00 97.69 334 TYR A CA 1
ATOM 2707 C C . TYR A 1 334 ? 17.116 -0.637 8.058 1.00 97.69 334 TYR A C 1
ATOM 2709 O O . TYR A 1 334 ? 17.990 -0.828 7.218 1.00 97.69 334 TYR A O 1
ATOM 2717 N N . THR A 1 335 ? 16.085 -1.460 8.198 1.00 97.69 335 THR A N 1
ATOM 2718 C CA . THR A 1 335 ? 15.800 -2.604 7.335 1.00 97.69 335 THR A CA 1
ATOM 2719 C C . THR A 1 335 ? 14.456 -2.399 6.627 1.00 97.69 335 THR A C 1
ATOM 2721 O O . THR A 1 335 ? 13.439 -2.276 7.312 1.00 97.69 335 THR A O 1
ATOM 2724 N N . PRO A 1 336 ? 14.412 -2.379 5.281 1.00 98.00 336 PRO A N 1
ATOM 2725 C CA . PRO A 1 336 ? 13.160 -2.396 4.539 1.00 98.00 336 PRO A CA 1
ATOM 2726 C C . PRO A 1 336 ? 12.597 -3.821 4.493 1.00 98.00 336 PRO A C 1
ATOM 2728 O O . PRO A 1 336 ? 13.344 -4.779 4.274 1.00 98.00 336 PRO A O 1
ATOM 2731 N N . LYS A 1 337 ? 11.283 -3.965 4.673 1.00 97.50 337 LYS A N 1
ATOM 2732 C CA . LYS A 1 337 ? 10.574 -5.237 4.491 1.00 97.50 337 LYS A CA 1
ATOM 2733 C C . LYS A 1 337 ? 9.342 -5.051 3.613 1.00 97.50 337 LYS A C 1
ATOM 2735 O O . LYS A 1 337 ? 8.626 -4.060 3.748 1.00 97.50 337 LYS A O 1
ATOM 2740 N N . LEU A 1 338 ? 9.095 -6.005 2.724 1.00 96.31 338 LEU A N 1
ATOM 2741 C CA . LEU A 1 338 ? 7.890 -6.061 1.907 1.00 96.31 338 LEU A CA 1
ATOM 2742 C C . LEU A 1 338 ? 6.713 -6.568 2.750 1.00 96.31 338 LEU A C 1
ATOM 2744 O O . LEU A 1 338 ? 6.834 -7.562 3.468 1.00 96.31 338 LEU A O 1
ATOM 2748 N N . ASN A 1 339 ? 5.578 -5.886 2.651 1.00 91.44 339 ASN A N 1
ATOM 2749 C CA . ASN A 1 339 ? 4.353 -6.151 3.394 1.00 91.44 339 ASN A CA 1
ATOM 2750 C C . ASN A 1 339 ? 3.143 -6.238 2.440 1.00 91.44 339 ASN A C 1
ATOM 2752 O O . ASN A 1 339 ? 3.187 -5.719 1.334 1.00 91.44 339 ASN A O 1
ATOM 2756 N N . ASP A 1 340 ? 2.036 -6.818 2.919 1.00 84.94 340 ASP A N 1
ATOM 2757 C CA . ASP A 1 340 ? 0.754 -6.950 2.204 1.00 84.94 340 ASP A CA 1
ATOM 2758 C C . ASP A 1 340 ? 0.826 -7.828 0.939 1.00 84.94 340 ASP A C 1
ATOM 2760 O O . ASP A 1 340 ? 0.503 -7.398 -0.167 1.00 84.94 340 ASP A O 1
ATOM 2764 N N . PHE A 1 341 ? 1.144 -9.115 1.133 1.00 83.12 341 PHE A N 1
ATOM 2765 C CA . PHE A 1 341 ? 1.088 -10.161 0.101 1.00 83.12 341 PHE A CA 1
ATOM 2766 C C . PHE A 1 341 ? -0.358 -10.519 -0.291 1.00 83.12 341 PHE A C 1
ATOM 2768 O O . PHE A 1 341 ? -0.678 -11.677 -0.508 1.00 83.12 341 PHE A O 1
ATOM 2775 N N . SER A 1 342 ? -1.284 -9.563 -0.378 1.00 72.25 342 SER A N 1
ATOM 2776 C CA . SER A 1 342 ? -2.683 -9.807 -0.775 1.00 72.25 342 SER A CA 1
ATOM 2777 C C . SER A 1 342 ? -2.873 -10.125 -2.263 1.00 72.25 342 SER A C 1
ATOM 2779 O O . SER A 1 342 ? -4.000 -10.111 -2.762 1.00 72.25 342 SER A O 1
ATOM 2781 N N . GLY A 1 343 ? -1.779 -10.425 -2.958 1.00 74.06 343 GLY A N 1
ATOM 2782 C CA . GLY A 1 343 ? -1.744 -10.835 -4.344 1.00 74.06 343 GLY A CA 1
ATOM 2783 C C . GLY A 1 343 ? -2.339 -12.222 -4.601 1.00 74.06 343 GLY A C 1
ATOM 2784 O O . GLY A 1 343 ? -3.116 -12.790 -3.821 1.00 74.06 343 GLY A O 1
ATOM 2785 N N . ALA A 1 344 ? -2.020 -12.767 -5.769 1.00 78.56 344 ALA A N 1
ATOM 2786 C CA . ALA A 1 344 ? -2.675 -13.955 -6.292 1.00 78.56 344 ALA A CA 1
ATOM 2787 C C . ALA A 1 344 ? -1.738 -15.170 -6.270 1.00 78.56 344 ALA A C 1
ATOM 2789 O O . ALA A 1 344 ? -0.600 -15.107 -6.726 1.00 78.56 344 ALA A O 1
ATOM 2790 N N . VAL A 1 345 ? -2.263 -16.298 -5.783 1.00 79.25 345 VAL A N 1
ATOM 2791 C CA . VAL A 1 345 ? -1.679 -17.637 -5.960 1.00 79.25 345 VAL A CA 1
ATOM 2792 C C . VAL A 1 345 ? -2.365 -18.274 -7.161 1.00 79.25 345 VAL A C 1
ATOM 2794 O O . VAL A 1 345 ? -3.590 -18.179 -7.292 1.00 79.25 345 VAL A O 1
ATOM 2797 N N . GLY A 1 346 ? -1.610 -18.933 -8.031 1.00 78.81 346 GLY A N 1
ATOM 2798 C CA . GLY A 1 346 ? -2.174 -19.489 -9.253 1.00 78.81 346 GLY A CA 1
ATOM 2799 C C . GLY A 1 346 ? -1.175 -20.264 -10.093 1.00 78.81 346 GLY A C 1
ATOM 2800 O O . GLY A 1 346 ? -0.029 -20.463 -9.702 1.00 78.81 346 GLY A O 1
ATOM 2801 N N . ASP A 1 347 ? -1.652 -20.715 -11.249 1.00 79.00 347 ASP A N 1
ATOM 2802 C CA . ASP A 1 347 ? -0.830 -21.327 -12.287 1.00 79.00 347 ASP A CA 1
ATOM 2803 C C . ASP A 1 347 ? -0.216 -20.211 -13.149 1.00 79.00 347 ASP A C 1
ATOM 2805 O O . ASP A 1 347 ? -0.974 -19.515 -13.837 1.00 79.00 347 ASP A O 1
ATOM 2809 N N . PRO A 1 348 ? 1.122 -20.041 -13.156 1.00 78.38 348 PRO A N 1
ATOM 2810 C CA . PRO A 1 348 ? 1.785 -19.029 -13.975 1.00 78.38 348 PRO A CA 1
ATOM 2811 C C . PRO A 1 348 ? 1.423 -19.115 -15.463 1.00 78.38 348 PRO A C 1
ATOM 2813 O O . PRO A 1 348 ? 1.410 -18.095 -16.147 1.00 78.38 348 PRO A O 1
ATOM 2816 N N . ASN A 1 349 ? 1.061 -20.304 -15.963 1.00 79.50 349 ASN A N 1
ATOM 2817 C CA . ASN A 1 349 ? 0.694 -20.506 -17.366 1.00 79.50 349 ASN A CA 1
ATOM 2818 C C . ASN A 1 349 ? -0.692 -19.950 -17.721 1.00 79.50 349 ASN A C 1
ATOM 2820 O O . ASN A 1 349 ? -0.991 -19.743 -18.895 1.00 79.50 349 ASN A O 1
ATOM 2824 N N . ARG A 1 350 ? -1.560 -19.729 -16.726 1.00 82.62 350 ARG A N 1
ATOM 2825 C CA . ARG A 1 350 ? -2.921 -19.197 -16.923 1.00 82.62 350 ARG A CA 1
ATOM 2826 C C . ARG A 1 350 ? -3.016 -17.692 -16.681 1.00 82.62 350 ARG A C 1
ATOM 2828 O O . ARG A 1 350 ? -4.044 -17.097 -17.002 1.00 82.62 350 ARG A O 1
ATOM 2835 N N . GLY A 1 351 ? -1.966 -17.093 -16.122 1.00 82.56 351 GLY A N 1
ATOM 2836 C CA . GLY A 1 351 ? -1.972 -15.716 -15.651 1.00 82.56 351 GLY A CA 1
ATOM 2837 C C . GLY A 1 351 ? -2.797 -15.520 -14.375 1.00 82.56 351 GLY A C 1
ATOM 2838 O O . GLY A 1 351 ? -3.555 -16.384 -13.925 1.00 82.56 351 GLY A O 1
ATOM 2839 N N . TYR A 1 352 ? -2.641 -14.343 -13.783 1.00 87.88 352 TYR A N 1
ATOM 2840 C CA . TYR A 1 352 ? -3.206 -13.975 -12.492 1.00 87.88 352 TYR A CA 1
ATOM 2841 C C . TYR A 1 352 ? -4.246 -12.868 -12.664 1.00 87.88 352 TYR A C 1
ATOM 2843 O O . TYR A 1 352 ? -4.037 -11.899 -13.395 1.00 87.88 352 TYR A O 1
ATOM 2851 N N . LYS A 1 353 ? -5.390 -12.999 -11.983 1.00 85.62 353 LYS A N 1
ATOM 2852 C CA . LYS A 1 353 ? -6.423 -11.955 -11.986 1.00 85.62 353 LYS A CA 1
ATOM 2853 C C . LYS A 1 353 ? -5.976 -10.766 -11.144 1.00 85.62 353 LYS A C 1
ATOM 2855 O O . LYS A 1 353 ? -5.431 -10.950 -10.057 1.00 85.62 353 LYS A O 1
ATOM 2860 N N . PHE A 1 354 ? -6.300 -9.560 -11.599 1.00 84.31 354 PHE A N 1
ATOM 2861 C CA . PHE A 1 354 ? -6.105 -8.351 -10.806 1.00 84.31 354 PHE A CA 1
ATOM 2862 C C . PHE A 1 354 ? -6.999 -8.387 -9.565 1.00 84.31 354 PHE A C 1
ATOM 2864 O O . PHE A 1 354 ? -8.225 -8.351 -9.659 1.00 84.31 354 PHE A O 1
ATOM 2871 N N . VAL A 1 355 ? -6.372 -8.478 -8.395 1.00 75.81 355 VAL A N 1
ATOM 2872 C CA . VAL A 1 355 ? -7.045 -8.368 -7.090 1.00 75.81 355 VAL A CA 1
ATOM 2873 C C . VAL A 1 355 ? -6.973 -6.946 -6.540 1.00 75.81 355 VAL A C 1
ATOM 2875 O O . VAL A 1 355 ? -7.855 -6.520 -5.796 1.00 75.81 355 VAL A O 1
ATOM 2878 N N . ARG A 1 356 ? -5.934 -6.202 -6.935 1.00 77.75 356 ARG A N 1
ATOM 2879 C CA . ARG A 1 356 ? -5.691 -4.796 -6.615 1.00 77.75 356 ARG A CA 1
ATOM 2880 C C . ARG A 1 356 ? -5.000 -4.129 -7.794 1.00 77.75 356 ARG A C 1
ATOM 2882 O O . ARG A 1 356 ? -4.262 -4.782 -8.524 1.00 77.75 356 ARG A O 1
ATOM 2889 N N . ILE A 1 357 ? -5.263 -2.839 -7.966 1.00 85.56 357 ILE A N 1
ATOM 2890 C CA . ILE A 1 357 ? -4.666 -2.013 -9.011 1.00 85.56 357 ILE A CA 1
ATOM 2891 C C . ILE A 1 357 ? -4.291 -0.681 -8.370 1.00 85.56 357 ILE A C 1
ATOM 2893 O O . ILE A 1 357 ? -5.141 -0.002 -7.794 1.00 85.56 357 ILE A O 1
ATOM 2897 N N . THR A 1 358 ? -3.020 -0.306 -8.491 1.00 90.62 358 THR A N 1
ATOM 2898 C CA . THR A 1 358 ? -2.520 1.015 -8.101 1.00 90.62 358 THR A CA 1
ATOM 2899 C C . THR A 1 358 ? -1.933 1.669 -9.358 1.00 90.62 358 THR A C 1
ATOM 2901 O O . THR A 1 358 ? -0.860 1.237 -9.789 1.00 90.62 358 THR A O 1
ATOM 2904 N N . PRO A 1 359 ? -2.588 2.681 -9.970 1.00 94.06 359 PRO A N 1
ATOM 2905 C CA . PRO A 1 359 ? -2.220 3.192 -11.297 1.00 94.06 359 PRO A CA 1
ATOM 2906 C C . PRO A 1 359 ? -0.738 3.542 -11.458 1.00 94.06 359 PRO A C 1
ATOM 2908 O O . PRO A 1 359 ? -0.145 3.220 -12.477 1.00 94.06 359 PRO A O 1
ATOM 2911 N N . GLY A 1 360 ? -0.106 4.120 -10.434 1.00 95.00 360 GLY A N 1
ATOM 2912 C CA . GLY A 1 360 ? 1.309 4.509 -10.485 1.00 95.00 360 GLY A CA 1
ATOM 2913 C C . GLY A 1 360 ? 2.323 3.365 -10.579 1.00 95.00 360 GLY A C 1
ATOM 2914 O O . GLY A 1 360 ? 3.457 3.609 -10.970 1.00 95.00 360 GLY A O 1
ATOM 2915 N N . TYR A 1 361 ? 1.928 2.133 -10.248 1.00 96.62 361 TYR A N 1
ATOM 2916 C CA . TYR A 1 361 ? 2.834 0.976 -10.169 1.00 96.62 361 TYR A CA 1
ATOM 2917 C C . TYR A 1 361 ? 2.339 -0.230 -10.976 1.00 96.62 361 TYR A C 1
ATOM 2919 O O . TYR A 1 361 ? 3.002 -1.262 -10.996 1.00 96.62 361 TYR A O 1
ATOM 2927 N N . SER A 1 362 ? 1.176 -0.122 -11.625 1.00 95.50 362 SER A N 1
ATOM 2928 C CA . SER A 1 362 ? 0.596 -1.221 -12.406 1.00 95.50 362 SER A CA 1
ATOM 2929 C C . SER A 1 362 ? 1.357 -1.427 -13.714 1.00 95.50 362 SER A C 1
ATOM 2931 O O . SER A 1 362 ? 1.772 -0.455 -14.338 1.00 95.50 362 SER A O 1
ATOM 2933 N N . ASP A 1 363 ? 1.524 -2.674 -14.149 1.00 96.38 363 ASP A N 1
ATOM 2934 C CA . ASP A 1 363 ? 2.174 -2.976 -15.427 1.00 96.38 363 ASP A CA 1
ATOM 2935 C C . ASP A 1 363 ? 1.214 -2.737 -16.608 1.00 96.38 363 ASP A C 1
ATOM 2937 O O . ASP A 1 363 ? 0.211 -3.452 -16.725 1.00 96.38 363 ASP A O 1
ATOM 2941 N N . PRO A 1 364 ? 1.504 -1.787 -17.516 1.00 96.44 364 PRO A N 1
ATOM 2942 C CA . PRO A 1 364 ? 0.660 -1.518 -18.677 1.00 96.44 364 PRO A CA 1
ATOM 2943 C C . PRO A 1 364 ? 0.516 -2.741 -19.587 1.00 96.44 364 PRO A C 1
ATOM 2945 O O . PRO A 1 364 ? -0.559 -2.964 -20.140 1.00 96.44 364 PRO A O 1
ATOM 2948 N N . LEU A 1 365 ? 1.535 -3.597 -19.716 1.00 96.06 365 LEU A N 1
ATOM 2949 C CA . LEU A 1 365 ? 1.410 -4.796 -20.544 1.00 96.06 365 LEU A CA 1
ATOM 2950 C C . LEU A 1 365 ? 0.399 -5.781 -19.949 1.00 96.06 365 LEU A C 1
ATOM 2952 O O . LEU A 1 365 ? -0.424 -6.336 -20.678 1.00 96.06 365 LEU A O 1
ATOM 2956 N N . ALA A 1 366 ? 0.430 -5.985 -18.632 1.00 95.62 366 ALA A N 1
ATOM 2957 C CA . ALA A 1 366 ? -0.576 -6.783 -17.943 1.00 95.62 366 ALA A CA 1
ATOM 2958 C C . ALA A 1 366 ? -1.976 -6.176 -18.126 1.00 95.62 366 ALA A C 1
ATOM 2960 O O . ALA A 1 366 ? -2.921 -6.896 -18.456 1.00 95.62 366 ALA A O 1
ATOM 2961 N N . LEU A 1 367 ? -2.112 -4.850 -17.992 1.00 96.38 367 LEU A N 1
ATOM 2962 C CA . LEU A 1 367 ? -3.379 -4.152 -18.231 1.00 96.38 367 LEU A CA 1
ATOM 2963 C C . LEU A 1 367 ? -3.892 -4.362 -19.664 1.00 96.38 367 LEU A C 1
ATOM 2965 O O . LEU A 1 367 ? -5.088 -4.583 -19.835 1.00 96.38 367 LEU A O 1
ATOM 2969 N N . ALA A 1 368 ? -3.020 -4.355 -20.677 1.00 95.38 368 ALA A N 1
ATOM 2970 C CA . ALA A 1 368 ? -3.384 -4.678 -22.060 1.00 95.38 368 ALA A CA 1
ATOM 2971 C C . ALA A 1 368 ? -3.806 -6.147 -22.230 1.00 95.38 368 ALA A C 1
ATOM 2973 O O . ALA A 1 368 ? -4.758 -6.437 -22.953 1.00 95.38 368 ALA A O 1
ATOM 2974 N N . LYS A 1 369 ? -3.109 -7.078 -21.565 1.00 93.88 369 LYS A N 1
ATOM 2975 C CA . LYS A 1 369 ? -3.395 -8.523 -21.608 1.00 93.88 369 LYS A CA 1
ATOM 2976 C C . LYS A 1 369 ? -4.678 -8.913 -20.868 1.00 93.88 369 LYS A C 1
ATOM 2978 O O . LYS A 1 369 ? -5.262 -9.946 -21.184 1.00 93.88 369 LYS A O 1
ATOM 2983 N N . GLY A 1 370 ? -5.101 -8.141 -19.867 1.00 92.75 370 GLY A N 1
ATOM 2984 C CA . GLY A 1 370 ? -6.219 -8.508 -18.989 1.00 92.75 370 GLY A CA 1
ATOM 2985 C C . GLY A 1 370 ? -5.848 -9.467 -17.855 1.00 92.75 370 GLY A C 1
ATOM 2986 O O . GLY A 1 370 ? -6.705 -9.817 -17.043 1.00 92.75 370 GLY A O 1
ATOM 2987 N N . VAL A 1 371 ? -4.584 -9.884 -17.786 1.00 93.44 371 VAL A N 1
ATOM 2988 C CA . VAL A 1 371 ? -4.041 -10.797 -16.777 1.00 93.44 371 VAL A CA 1
ATOM 2989 C C . VAL A 1 371 ? -2.611 -10.393 -16.440 1.00 93.44 371 VAL A C 1
ATOM 2991 O O . VAL A 1 371 ? -1.863 -9.944 -17.309 1.00 93.44 371 VAL A O 1
ATOM 2994 N N . ALA A 1 372 ? -2.232 -10.566 -15.178 1.00 93.12 372 ALA A N 1
ATOM 2995 C CA . ALA A 1 372 ? -0.867 -10.371 -14.715 1.00 93.12 372 ALA A CA 1
ATOM 2996 C C . ALA A 1 372 ? -0.038 -11.655 -14.836 1.00 93.12 372 ALA A C 1
ATOM 2998 O O . ALA A 1 372 ? -0.566 -12.767 -14.821 1.00 93.12 372 ALA A O 1
ATOM 2999 N N . ASP A 1 373 ? 1.274 -11.482 -14.908 1.00 93.38 373 ASP A N 1
ATOM 3000 C CA . ASP A 1 373 ? 2.291 -12.515 -14.737 1.00 93.38 373 ASP A CA 1
ATOM 3001 C C . ASP A 1 373 ? 3.334 -12.011 -13.720 1.00 93.38 373 ASP A C 1
ATOM 3003 O O . ASP A 1 373 ? 3.199 -10.917 -13.168 1.00 93.38 373 ASP A O 1
ATOM 3007 N N . PHE A 1 374 ? 4.380 -12.790 -13.448 1.00 95.19 374 PHE A N 1
ATOM 3008 C CA . PHE A 1 374 ? 5.462 -12.363 -12.555 1.00 95.19 374 PHE A CA 1
ATOM 3009 C C . PHE A 1 374 ? 6.194 -11.096 -13.028 1.00 95.19 374 PHE A C 1
ATOM 3011 O O . PHE A 1 374 ? 6.811 -10.403 -12.221 1.00 95.19 374 PHE A O 1
ATOM 3018 N N . GLY A 1 375 ? 6.150 -10.784 -14.325 1.00 95.25 375 GLY A N 1
ATOM 3019 C CA . GLY A 1 375 ? 6.729 -9.565 -14.871 1.00 95.25 375 GLY A CA 1
ATOM 3020 C C . GLY A 1 375 ? 6.028 -8.306 -14.358 1.00 95.25 375 GLY A C 1
ATOM 3021 O O . GLY A 1 375 ? 6.643 -7.240 -14.386 1.00 95.25 375 GLY A O 1
ATOM 3022 N N . TYR A 1 376 ? 4.788 -8.419 -13.865 1.00 96.12 376 TYR A N 1
ATOM 3023 C CA . TYR A 1 376 ? 4.067 -7.318 -13.226 1.00 96.12 376 TYR A CA 1
ATOM 3024 C C . TYR A 1 376 ? 4.853 -6.764 -12.035 1.00 96.12 376 TYR A C 1
ATOM 3026 O O . TYR A 1 376 ? 5.102 -5.564 -11.955 1.00 96.12 376 TYR A O 1
ATOM 3034 N N . ASP A 1 377 ? 5.302 -7.648 -11.141 1.00 97.38 377 ASP A N 1
ATOM 3035 C CA . ASP A 1 377 ? 6.027 -7.252 -9.935 1.00 97.38 377 ASP A CA 1
ATOM 3036 C C . ASP A 1 377 ? 7.386 -6.626 -10.279 1.00 97.38 377 ASP A C 1
ATOM 3038 O O . ASP A 1 377 ? 7.778 -5.638 -9.660 1.00 97.38 377 ASP A O 1
ATOM 3042 N N . ALA A 1 378 ? 8.072 -7.123 -11.317 1.00 97.94 378 ALA A N 1
ATOM 3043 C CA . ALA A 1 378 ? 9.312 -6.517 -11.808 1.00 97.94 378 ALA A CA 1
ATOM 3044 C C . ALA A 1 378 ? 9.091 -5.065 -12.271 1.00 97.94 378 ALA A C 1
ATOM 3046 O O . ALA A 1 378 ? 9.845 -4.168 -11.883 1.00 97.94 378 ALA A O 1
ATOM 3047 N N . TYR A 1 379 ? 8.022 -4.816 -13.034 1.00 97.94 379 TYR A N 1
ATOM 3048 C CA . TYR A 1 379 ? 7.645 -3.467 -13.457 1.00 97.94 379 TYR A CA 1
ATOM 3049 C C . TYR A 1 379 ? 7.347 -2.564 -12.254 1.00 97.94 379 TYR A C 1
ATOM 3051 O O . TYR A 1 379 ? 7.885 -1.459 -12.150 1.00 97.94 379 TYR A O 1
ATOM 3059 N N . SER A 1 380 ? 6.531 -3.041 -11.306 1.00 98.00 380 SER A N 1
ATOM 3060 C CA . SER A 1 380 ? 6.192 -2.289 -10.094 1.00 98.00 380 SER A CA 1
ATOM 3061 C C . SER A 1 380 ? 7.434 -1.914 -9.278 1.00 98.00 380 SER A C 1
ATOM 3063 O O . SER A 1 380 ? 7.532 -0.786 -8.795 1.00 98.00 380 SER A O 1
ATOM 3065 N N . ILE A 1 381 ? 8.412 -2.818 -9.164 1.00 98.38 381 ILE A N 1
ATOM 3066 C CA . ILE A 1 381 ? 9.689 -2.553 -8.487 1.00 98.38 381 ILE A CA 1
ATOM 3067 C C . ILE A 1 381 ? 10.476 -1.444 -9.196 1.00 98.38 381 ILE A C 1
ATOM 3069 O O . ILE A 1 381 ? 10.996 -0.550 -8.530 1.00 98.38 381 ILE A O 1
ATOM 3073 N N . ALA A 1 382 ? 10.550 -1.451 -10.528 1.00 98.06 382 ALA A N 1
ATOM 3074 C CA . ALA A 1 382 ? 11.255 -0.400 -11.263 1.00 98.06 382 ALA A CA 1
ATOM 3075 C C . ALA A 1 382 ? 10.593 0.979 -11.092 1.00 98.06 382 ALA A C 1
ATOM 3077 O O . ALA A 1 382 ? 11.284 1.989 -10.945 1.00 98.06 382 ALA A O 1
ATOM 3078 N N . MET A 1 383 ? 9.260 1.022 -11.009 1.00 98.44 383 MET A N 1
ATOM 3079 C CA . MET A 1 383 ? 8.524 2.244 -10.666 1.00 98.44 383 MET A CA 1
ATOM 3080 C C . MET A 1 383 ? 8.800 2.706 -9.224 1.00 98.44 383 MET A C 1
ATOM 3082 O O . MET A 1 383 ? 8.920 3.906 -8.978 1.00 98.44 383 MET A O 1
ATOM 3086 N N . VAL A 1 384 ? 8.964 1.778 -8.271 1.00 98.50 384 VAL A N 1
ATOM 3087 C CA . VAL A 1 384 ? 9.416 2.100 -6.904 1.00 98.50 384 VAL A CA 1
ATOM 3088 C C . VAL A 1 384 ? 10.830 2.685 -6.911 1.00 98.50 384 VAL A C 1
ATOM 3090 O O . VAL A 1 384 ? 11.060 3.680 -6.233 1.00 98.50 384 VAL A O 1
ATOM 3093 N N . VAL A 1 385 ? 11.762 2.134 -7.692 1.00 98.12 385 VAL A N 1
ATOM 3094 C CA . VAL A 1 385 ? 13.127 2.679 -7.837 1.00 98.12 385 VAL A CA 1
ATOM 3095 C C . VAL A 1 385 ? 13.098 4.115 -8.352 1.00 98.12 385 VAL A C 1
ATOM 3097 O O . VAL A 1 385 ? 13.726 4.988 -7.755 1.00 98.12 385 VAL A O 1
ATOM 3100 N N . ALA A 1 386 ? 12.314 4.380 -9.401 1.00 97.88 386 ALA A N 1
ATOM 3101 C CA . ALA A 1 386 ? 12.127 5.732 -9.924 1.00 97.88 386 ALA A CA 1
ATOM 3102 C C . ALA A 1 386 ? 11.597 6.691 -8.843 1.00 97.88 386 ALA A C 1
ATOM 3104 O O . ALA A 1 386 ? 12.097 7.808 -8.699 1.00 97.88 386 ALA A O 1
ATOM 3105 N N . TYR A 1 387 ? 10.629 6.234 -8.044 1.00 98.38 387 TYR A N 1
ATOM 3106 C CA . TYR A 1 387 ? 10.076 7.009 -6.937 1.00 98.38 387 TYR A CA 1
ATOM 3107 C C . TYR A 1 387 ? 11.099 7.276 -5.825 1.00 98.38 387 TYR A C 1
ATOM 3109 O O . TYR A 1 387 ? 11.161 8.392 -5.319 1.00 98.38 387 TYR A O 1
ATOM 3117 N N . ILE A 1 388 ? 11.936 6.299 -5.459 1.00 98.38 388 ILE A N 1
ATOM 3118 C CA . ILE A 1 388 ? 12.988 6.484 -4.446 1.00 98.38 388 ILE A CA 1
ATOM 3119 C C . ILE A 1 388 ? 14.002 7.545 -4.901 1.00 98.38 388 ILE A C 1
ATOM 3121 O O . ILE A 1 388 ? 14.356 8.430 -4.119 1.00 98.38 388 ILE A O 1
ATOM 3125 N N . LEU A 1 389 ? 14.438 7.481 -6.162 1.00 97.69 389 LEU A N 1
ATOM 3126 C CA . LEU A 1 389 ? 15.475 8.363 -6.714 1.00 97.69 389 LEU A CA 1
ATOM 3127 C C . LEU A 1 389 ? 15.003 9.797 -6.960 1.00 97.69 389 LEU A C 1
ATOM 3129 O O . LEU A 1 389 ? 15.822 10.711 -6.993 1.00 97.69 389 LEU A O 1
ATOM 3133 N N . THR A 1 390 ? 13.701 10.009 -7.155 1.00 96.56 390 THR A N 1
ATOM 3134 C CA . THR A 1 390 ? 13.167 11.320 -7.567 1.00 96.56 390 THR A CA 1
ATOM 3135 C C . THR A 1 390 ? 12.147 11.911 -6.596 1.00 96.56 390 THR A C 1
ATOM 3137 O O . THR A 1 390 ? 11.842 13.099 -6.668 1.00 96.56 390 THR A O 1
ATOM 3140 N N . GLY A 1 391 ? 11.594 11.103 -5.689 1.00 96.31 391 GLY A N 1
ATOM 3141 C CA . GLY A 1 391 ? 10.462 11.466 -4.836 1.00 96.31 391 GLY A CA 1
ATOM 3142 C C . GLY A 1 391 ? 9.122 11.575 -5.573 1.00 96.31 391 GLY A C 1
ATOM 3143 O O . GLY A 1 391 ? 8.117 11.921 -4.951 1.00 96.31 391 GLY A O 1
ATOM 3144 N N . GLN A 1 392 ? 9.081 11.309 -6.884 1.00 93.94 392 GLN A N 1
ATOM 3145 C CA . GLN A 1 392 ? 7.900 11.475 -7.731 1.00 93.94 392 GLN A CA 1
ATOM 3146 C C . GLN A 1 392 ? 7.729 10.286 -8.682 1.00 93.94 392 GLN A C 1
ATOM 3148 O O . GLN A 1 392 ? 8.670 9.563 -8.995 1.00 93.94 392 GLN A O 1
ATOM 3153 N N . LEU A 1 393 ? 6.499 10.053 -9.141 1.00 94.12 393 LEU A N 1
ATOM 3154 C CA . LEU A 1 393 ? 6.245 9.050 -10.172 1.00 94.12 393 LEU A CA 1
ATOM 3155 C C . LEU A 1 393 ? 6.511 9.635 -11.569 1.00 94.12 393 LEU A C 1
ATOM 3157 O O . LEU A 1 393 ? 6.110 10.773 -11.825 1.00 94.12 393 LEU A O 1
ATOM 3161 N N . PRO A 1 394 ? 7.101 8.862 -12.500 1.00 95.50 394 PRO A N 1
ATOM 3162 C CA . PRO A 1 394 ? 7.212 9.268 -13.897 1.00 95.50 394 PRO A CA 1
ATOM 3163 C C . PRO A 1 394 ? 5.825 9.541 -14.500 1.00 95.50 394 PRO A C 1
ATOM 3165 O O . PRO A 1 394 ? 5.002 8.631 -14.654 1.00 95.50 394 PRO A O 1
ATOM 3168 N N . LYS A 1 395 ? 5.554 10.811 -14.826 1.00 94.62 395 LYS A N 1
ATOM 3169 C CA . LYS A 1 395 ? 4.221 11.287 -15.231 1.00 94.62 395 LYS A CA 1
ATOM 3170 C C . LYS A 1 395 ? 3.668 10.558 -16.453 1.00 94.62 395 LYS A C 1
ATOM 3172 O O . LYS A 1 395 ? 2.493 10.206 -16.471 1.00 94.62 395 LYS A O 1
ATOM 3177 N N . HIS A 1 396 ? 4.503 10.296 -17.456 1.00 96.06 396 HIS A N 1
ATOM 3178 C CA . HIS A 1 396 ? 4.098 9.620 -18.691 1.00 96.06 396 HIS A CA 1
ATOM 3179 C C . HIS A 1 396 ? 3.673 8.166 -18.463 1.00 96.06 396 HIS A C 1
ATOM 3181 O O . HIS A 1 396 ? 2.693 7.712 -19.050 1.00 96.06 396 HIS A O 1
ATOM 3187 N N . ARG A 1 397 ? 4.357 7.455 -17.559 1.00 97.00 397 ARG A N 1
ATOM 3188 C CA . ARG A 1 397 ? 4.027 6.076 -17.160 1.00 97.00 397 ARG A CA 1
ATOM 3189 C C . ARG A 1 397 ? 2.729 6.037 -16.347 1.00 97.00 397 ARG A C 1
ATOM 3191 O O . ARG A 1 397 ? 1.884 5.175 -16.581 1.00 97.00 397 ARG A O 1
ATOM 3198 N N . LEU A 1 398 ? 2.533 7.000 -15.440 1.00 96.44 398 LEU A N 1
ATOM 3199 C CA . LEU A 1 398 ? 1.273 7.158 -14.705 1.00 96.44 398 LEU A CA 1
ATOM 3200 C C . LEU A 1 398 ? 0.103 7.464 -15.655 1.00 96.44 398 LEU A C 1
ATOM 3202 O O . LEU A 1 398 ? -0.947 6.833 -15.545 1.00 96.44 398 LEU A O 1
ATOM 3206 N N . ALA A 1 399 ? 0.287 8.389 -16.601 1.00 96.06 399 ALA A N 1
ATOM 3207 C CA . ALA A 1 399 ? -0.730 8.751 -17.586 1.00 96.06 399 ALA A CA 1
ATOM 3208 C C . ALA A 1 399 ? -1.116 7.561 -18.478 1.00 96.06 399 ALA A C 1
ATOM 3210 O O . ALA A 1 399 ? -2.306 7.292 -18.638 1.00 96.06 399 ALA A O 1
ATOM 3211 N N . LEU A 1 400 ? -0.131 6.802 -18.980 1.00 97.12 400 LEU A N 1
ATOM 3212 C CA . LEU A 1 400 ? -0.357 5.554 -19.716 1.00 97.12 400 LEU A CA 1
ATOM 3213 C C . LEU A 1 400 ? -1.284 4.616 -18.934 1.00 97.12 400 LEU A C 1
ATOM 3215 O O . LEU A 1 400 ? -2.333 4.217 -19.438 1.00 97.12 400 LEU A O 1
ATOM 3219 N N . ASN A 1 401 ? -0.949 4.325 -17.677 1.00 97.00 401 ASN A N 1
ATOM 3220 C CA . ASN A 1 401 ? -1.738 3.421 -16.846 1.00 97.00 401 ASN A CA 1
ATOM 3221 C C . ASN A 1 401 ? -3.149 3.950 -16.560 1.00 97.00 401 ASN A C 1
ATOM 3223 O O . ASN A 1 401 ? -4.106 3.181 -16.625 1.00 97.00 401 ASN A O 1
ATOM 3227 N N . ILE A 1 402 ? -3.307 5.248 -16.272 1.00 96.75 402 ILE A N 1
ATOM 3228 C CA . ILE A 1 402 ? -4.626 5.860 -16.051 1.00 96.75 402 ILE A CA 1
ATOM 3229 C C . ILE A 1 402 ? -5.504 5.709 -17.297 1.00 96.75 402 ILE A C 1
ATOM 3231 O O . ILE A 1 402 ? -6.640 5.250 -17.178 1.00 96.75 402 ILE A O 1
ATOM 3235 N N . ILE A 1 403 ? -4.981 6.024 -18.485 1.00 96.75 403 ILE A N 1
ATOM 3236 C CA . ILE A 1 403 ? -5.741 5.935 -19.740 1.00 96.75 403 ILE A CA 1
ATOM 3237 C C . ILE A 1 403 ? -6.109 4.483 -20.046 1.00 96.75 403 ILE A C 1
ATOM 3239 O O . ILE A 1 403 ? -7.247 4.200 -20.418 1.00 96.75 403 ILE A O 1
ATOM 3243 N N . MET A 1 404 ? -5.191 3.537 -19.836 1.00 96.50 404 MET A N 1
ATOM 3244 C CA . MET A 1 404 ? -5.493 2.113 -20.000 1.00 96.50 404 MET A CA 1
ATOM 3245 C C . MET A 1 404 ? -6.596 1.651 -19.044 1.00 96.50 404 MET A C 1
ATOM 3247 O O . MET A 1 404 ? -7.508 0.935 -19.455 1.00 96.50 404 MET A O 1
ATOM 3251 N N . LEU A 1 405 ? -6.563 2.088 -17.784 1.00 95.88 405 LEU A N 1
ATOM 3252 C CA . LEU A 1 405 ? -7.588 1.758 -16.791 1.00 95.88 405 LEU A CA 1
ATOM 3253 C C . LEU A 1 405 ? -8.954 2.367 -17.128 1.00 95.88 405 LEU A C 1
ATOM 3255 O O . LEU A 1 405 ? -9.977 1.690 -17.001 1.00 95.88 405 LEU A O 1
ATOM 3259 N N . GLN A 1 406 ? -8.980 3.609 -17.608 1.00 94.94 406 GLN A N 1
ATOM 3260 C CA . GLN A 1 406 ? -10.196 4.260 -18.093 1.00 94.94 406 GLN A CA 1
ATOM 3261 C C . GLN A 1 406 ? -10.761 3.533 -19.321 1.00 94.94 406 GLN A C 1
ATOM 3263 O O . GLN A 1 406 ? -11.927 3.141 -19.329 1.00 94.94 406 GLN A O 1
ATOM 3268 N N . ASN A 1 407 ? -9.942 3.284 -20.344 1.00 95.44 407 ASN A N 1
ATOM 3269 C CA . ASN A 1 407 ? -10.434 2.798 -21.632 1.00 95.44 407 ASN A CA 1
ATOM 3270 C C . ASN A 1 407 ? -10.719 1.295 -21.647 1.00 95.44 407 ASN A C 1
ATOM 3272 O O . ASN A 1 407 ? -11.716 0.882 -22.243 1.00 95.44 407 ASN A O 1
ATOM 3276 N N . LEU A 1 408 ? -9.894 0.472 -20.996 1.00 94.88 408 LEU A N 1
ATOM 3277 C CA . LEU A 1 408 ? -10.053 -0.987 -21.005 1.00 94.88 408 LEU A CA 1
ATOM 3278 C C . LEU A 1 408 ? -11.015 -1.480 -19.915 1.00 94.88 408 LEU A C 1
ATOM 3280 O O . LEU A 1 408 ? -11.721 -2.464 -20.129 1.00 94.88 408 LEU A O 1
ATOM 3284 N N . TYR A 1 409 ? -11.082 -0.784 -18.774 1.00 93.31 409 TYR A N 1
ATOM 3285 C CA . TYR A 1 409 ? -11.811 -1.251 -17.586 1.00 93.31 409 TYR A CA 1
ATOM 3286 C C . TYR A 1 409 ? -12.894 -0.281 -17.087 1.00 93.31 409 TYR A C 1
ATOM 3288 O O . TYR A 1 409 ? -13.656 -0.642 -16.193 1.00 93.31 409 TYR A O 1
ATOM 3296 N N . ASN A 1 410 ? -13.022 0.914 -17.677 1.00 91.62 410 ASN A N 1
ATOM 3297 C CA . ASN A 1 410 ? -13.959 1.966 -17.258 1.00 91.62 410 ASN A CA 1
ATOM 3298 C C . ASN A 1 410 ? -13.752 2.429 -15.802 1.00 91.62 410 ASN A C 1
ATOM 3300 O O . ASN A 1 410 ? -14.715 2.783 -15.122 1.00 91.62 410 ASN A O 1
ATOM 3304 N N . TYR A 1 411 ? -12.507 2.437 -15.307 1.00 89.56 411 TYR A N 1
ATOM 3305 C CA . TYR A 1 411 ? -12.211 3.014 -13.994 1.00 89.56 411 TYR A CA 1
ATOM 3306 C C . TYR A 1 411 ? -12.272 4.553 -14.048 1.00 89.56 411 TYR A C 1
ATOM 3308 O O . TYR A 1 411 ? -11.534 5.154 -14.831 1.00 89.56 411 TYR A O 1
ATOM 3316 N N . PRO A 1 412 ? -13.085 5.220 -13.205 1.00 87.62 412 PRO A N 1
ATOM 3317 C CA . PRO A 1 412 ? -13.256 6.675 -13.222 1.00 87.62 412 PRO A CA 1
ATOM 3318 C C . PRO A 1 412 ? -12.123 7.383 -12.460 1.00 87.62 412 PRO A C 1
ATOM 3320 O O . PRO A 1 412 ? -12.342 8.028 -11.437 1.00 87.62 412 PRO A O 1
ATOM 3323 N N . ILE A 1 413 ? -10.886 7.216 -12.925 1.00 87.62 413 ILE A N 1
ATOM 3324 C CA . ILE A 1 413 ? -9.696 7.783 -12.278 1.00 87.62 413 ILE A CA 1
ATOM 3325 C C . ILE A 1 413 ? -9.464 9.185 -12.841 1.00 87.62 413 ILE A C 1
ATOM 3327 O O . ILE A 1 413 ? -9.298 9.305 -14.054 1.00 87.62 413 ILE A O 1
ATOM 3331 N N . PRO A 1 414 ? -9.449 10.249 -12.023 1.00 87.25 414 PRO A N 1
ATOM 3332 C CA . PRO A 1 414 ? -9.123 11.580 -12.515 1.00 87.25 414 PRO A CA 1
ATOM 3333 C C . PRO A 1 414 ? -7.655 11.639 -12.957 1.00 87.25 414 PRO A C 1
ATOM 3335 O O . PRO A 1 414 ? -6.783 11.036 -12.332 1.00 87.25 414 PRO A O 1
ATOM 3338 N N . MET A 1 415 ? -7.385 12.385 -14.026 1.00 84.38 415 MET A N 1
ATOM 3339 C CA . MET A 1 415 ? -6.030 12.664 -14.501 1.00 84.38 415 MET A CA 1
ATOM 3340 C C . MET A 1 415 ? -5.679 14.117 -14.190 1.00 84.38 415 MET A C 1
ATOM 3342 O O . MET A 1 415 ? -6.509 15.011 -14.370 1.00 84.38 415 MET A O 1
ATOM 3346 N N . GLU A 1 416 ? -4.454 14.355 -13.728 1.00 84.25 416 GLU A N 1
ATOM 3347 C CA . GLU A 1 416 ? -3.950 15.712 -13.535 1.00 84.25 416 GLU A CA 1
ATOM 3348 C C . GLU A 1 416 ? -3.863 16.467 -14.866 1.00 84.25 416 GLU A C 1
ATOM 3350 O O . GLU A 1 416 ? -3.692 15.884 -15.942 1.00 84.25 416 GLU A O 1
ATOM 3355 N N . LYS A 1 417 ? -3.978 17.796 -14.795 1.00 85.31 417 LYS A N 1
ATOM 3356 C CA . LYS A 1 417 ? -3.841 18.648 -15.973 1.00 85.31 417 LYS A CA 1
ATOM 3357 C C . LYS A 1 417 ? -2.384 18.635 -16.442 1.00 85.31 417 LYS A C 1
ATOM 3359 O O . LYS A 1 417 ? -1.486 18.982 -15.683 1.00 85.31 417 LYS A O 1
ATOM 3364 N N . ILE A 1 418 ? -2.177 18.278 -17.705 1.00 87.75 418 ILE A N 1
ATOM 3365 C CA . ILE A 1 418 ? -0.862 18.302 -18.358 1.00 87.75 418 ILE A CA 1
ATOM 3366 C C . ILE A 1 418 ? -0.491 19.749 -18.689 1.00 87.75 418 ILE A C 1
ATOM 3368 O O . ILE A 1 418 ? -1.341 20.499 -19.187 1.00 87.75 418 ILE A O 1
ATOM 3372 N N . GLY A 1 419 ? 0.760 20.130 -18.421 1.00 86.12 419 GLY A N 1
ATOM 3373 C CA . GLY A 1 419 ? 1.286 21.463 -18.711 1.00 86.12 419 GLY A CA 1
ATOM 3374 C C . GLY A 1 419 ? 1.208 21.810 -20.197 1.00 86.12 419 GLY A C 1
ATOM 3375 O O . GLY A 1 419 ? 1.231 20.934 -21.065 1.00 86.12 419 GLY A O 1
ATOM 3376 N N . ASP A 1 420 ? 1.084 23.099 -20.525 1.00 85.44 420 ASP A N 1
ATOM 3377 C CA . ASP A 1 420 ? 0.939 23.520 -21.923 1.00 85.44 420 ASP A CA 1
ATOM 3378 C C . ASP A 1 420 ? 2.198 23.330 -22.772 1.00 85.44 420 ASP A C 1
ATOM 3380 O O . ASP A 1 420 ? 2.108 23.122 -23.984 1.00 85.44 420 ASP A O 1
ATOM 3384 N N . ASP A 1 421 ? 3.341 23.309 -22.107 1.00 90.12 421 ASP A N 1
ATOM 3385 C CA . ASP A 1 421 ? 4.684 23.066 -22.608 1.00 90.12 421 ASP A CA 1
ATOM 3386 C C . ASP A 1 421 ? 5.032 21.573 -22.779 1.00 90.12 421 ASP A C 1
ATOM 3388 O O . ASP A 1 421 ? 5.948 21.248 -23.536 1.00 90.12 421 ASP A O 1
ATOM 3392 N N . GLU A 1 422 ? 4.267 20.648 -22.190 1.00 92.12 422 GLU A N 1
ATOM 3393 C CA . GLU A 1 422 ? 4.505 19.193 -22.253 1.00 92.12 422 GLU A CA 1
ATOM 3394 C C . GLU A 1 422 ? 3.999 18.556 -23.571 1.00 92.12 422 GLU A C 1
ATOM 3396 O O . GLU A 1 422 ? 3.227 17.592 -23.575 1.00 92.12 422 GLU A O 1
ATOM 3401 N N . LYS A 1 423 ? 4.415 19.099 -24.726 1.00 93.69 423 LYS A N 1
ATOM 3402 C CA . LYS A 1 423 ? 3.949 18.653 -26.058 1.00 93.69 423 LYS A CA 1
ATOM 3403 C C . LYS A 1 423 ? 4.151 17.150 -26.326 1.00 93.69 423 LYS A C 1
ATOM 3405 O O . LYS A 1 423 ? 3.163 16.523 -26.712 1.00 93.69 423 LYS A O 1
ATOM 3410 N N . PRO A 1 424 ? 5.336 16.546 -26.074 1.00 95.38 424 PRO A N 1
ATOM 3411 C CA . PRO A 1 424 ? 5.541 15.116 -26.331 1.00 95.38 424 PRO A CA 1
ATOM 3412 C C . PRO A 1 424 ? 4.576 14.234 -25.530 1.00 95.38 424 PRO A C 1
ATOM 3414 O O . PRO A 1 424 ? 4.022 13.267 -26.046 1.00 95.38 424 PRO A O 1
ATOM 3417 N N . LEU A 1 425 ? 4.302 14.607 -24.275 1.00 96.06 425 LEU A N 1
ATOM 3418 C CA . LEU A 1 425 ? 3.363 13.882 -23.425 1.00 96.06 425 LEU A CA 1
ATOM 3419 C C . LEU A 1 425 ? 1.917 14.016 -23.923 1.00 96.06 425 LEU A C 1
ATOM 3421 O O . LEU A 1 425 ? 1.179 13.034 -23.914 1.00 96.06 425 LEU A O 1
ATOM 3425 N N . LYS A 1 426 ? 1.502 15.200 -24.391 1.00 95.50 426 LYS A N 1
ATOM 3426 C CA . LYS A 1 426 ? 0.161 15.399 -24.973 1.00 95.50 426 LYS A CA 1
ATOM 3427 C C . LYS A 1 426 ? -0.054 14.547 -26.227 1.00 95.50 426 LYS A C 1
ATOM 3429 O O . LYS A 1 426 ? -1.118 13.946 -26.379 1.00 95.50 426 LYS A O 1
ATOM 3434 N N . GLU A 1 427 ? 0.941 14.490 -27.109 1.00 95.50 427 GLU A N 1
ATOM 3435 C CA . GLU A 1 427 ? 0.898 13.670 -28.326 1.00 95.50 427 GLU A CA 1
ATOM 3436 C C . GLU A 1 427 ? 0.822 12.179 -27.988 1.00 95.50 427 GLU A C 1
ATOM 3438 O O . GLU A 1 427 ? -0.054 11.472 -28.495 1.00 95.50 427 GLU A O 1
ATOM 3443 N N . PHE A 1 428 ? 1.654 11.730 -27.048 1.00 97.19 428 PHE A N 1
ATOM 3444 C CA . PHE A 1 428 ? 1.632 10.363 -26.544 1.00 97.19 428 PHE A CA 1
ATOM 3445 C C . PHE A 1 428 ? 0.284 9.988 -25.924 1.00 97.19 428 PHE A C 1
ATOM 3447 O O . PHE A 1 428 ? -0.273 8.937 -26.229 1.00 97.19 428 PHE A O 1
ATOM 3454 N N . ILE A 1 429 ? -0.302 10.868 -25.112 1.00 96.12 429 ILE A N 1
ATOM 3455 C CA . ILE A 1 429 ? -1.609 10.637 -24.485 1.00 96.12 429 ILE A CA 1
ATOM 3456 C C . ILE A 1 429 ? -2.717 10.501 -25.524 1.00 96.12 429 ILE A C 1
ATOM 3458 O O . ILE A 1 429 ? -3.522 9.576 -25.429 1.00 96.12 429 ILE A O 1
ATOM 3462 N N . LYS A 1 430 ? -2.735 11.361 -26.549 1.00 95.62 430 LYS A N 1
ATOM 3463 C CA . LYS A 1 430 ? -3.685 11.230 -27.661 1.00 95.62 430 LYS A CA 1
ATOM 3464 C C . LYS A 1 430 ? -3.541 9.868 -28.343 1.00 95.62 430 LYS A C 1
ATOM 3466 O O . LYS A 1 430 ? -4.536 9.180 -28.557 1.00 95.62 430 LYS A O 1
ATOM 3471 N N . LYS A 1 431 ? -2.301 9.451 -28.609 1.00 96.94 431 LYS A N 1
ATOM 3472 C CA . LYS A 1 431 ? -2.002 8.156 -29.223 1.00 96.94 431 LYS A CA 1
ATOM 3473 C C . LYS A 1 431 ? -2.472 6.982 -28.361 1.00 96.94 431 LYS A C 1
ATOM 3475 O O . LYS A 1 431 ? -3.121 6.087 -28.891 1.00 96.94 431 LYS A O 1
ATOM 3480 N N . ILE A 1 432 ? -2.217 6.996 -27.049 1.00 96.88 432 ILE A N 1
ATOM 3481 C CA . ILE A 1 432 ? -2.674 5.940 -26.128 1.00 96.88 432 ILE A CA 1
ATOM 3482 C C . ILE A 1 432 ? -4.201 5.875 -26.083 1.00 96.88 432 ILE A C 1
ATOM 3484 O O . ILE A 1 432 ? -4.755 4.776 -26.062 1.00 96.88 432 ILE A O 1
ATOM 3488 N N . ILE A 1 433 ? -4.898 7.017 -26.054 1.00 96.69 433 ILE A N 1
ATOM 3489 C CA . ILE A 1 433 ? -6.368 7.050 -26.068 1.00 96.69 433 ILE A CA 1
ATOM 3490 C C . ILE A 1 433 ? -6.887 6.297 -27.297 1.00 96.69 433 ILE A C 1
ATOM 3492 O O . ILE A 1 433 ? -7.686 5.372 -27.151 1.00 96.69 433 ILE A O 1
ATOM 3496 N N . ASP A 1 434 ? -6.369 6.625 -28.479 1.00 97.06 434 ASP A N 1
ATOM 3497 C CA . ASP A 1 434 ? -6.797 6.011 -29.735 1.00 97.06 434 ASP A CA 1
ATOM 3498 C C . ASP A 1 434 ? -6.459 4.508 -29.781 1.00 97.06 434 ASP A C 1
ATOM 3500 O O . ASP A 1 434 ? -7.332 3.671 -30.035 1.00 97.06 434 ASP A O 1
ATOM 3504 N N . THR A 1 435 ? -5.211 4.131 -29.484 1.00 96.69 435 THR A N 1
ATOM 3505 C CA . THR A 1 435 ? -4.756 2.734 -29.593 1.00 96.69 435 THR A CA 1
ATOM 3506 C C . THR A 1 435 ? -5.358 1.832 -28.516 1.00 96.69 435 THR A C 1
ATOM 3508 O O . THR A 1 435 ? -5.679 0.677 -28.795 1.00 96.69 435 THR A O 1
ATOM 3511 N N . SER A 1 436 ? -5.612 2.332 -27.303 1.00 96.31 436 SER A N 1
ATOM 3512 C CA . SER A 1 436 ? -6.288 1.552 -26.253 1.00 96.31 436 SER A CA 1
ATOM 3513 C C . SER A 1 436 ? -7.776 1.314 -26.547 1.00 96.31 436 SER A C 1
ATOM 3515 O O . SER A 1 436 ? -8.293 0.243 -26.222 1.00 96.31 436 SER A O 1
ATOM 3517 N N . LEU A 1 437 ? -8.471 2.239 -27.223 1.00 96.38 437 LEU A N 1
ATOM 3518 C CA . LEU A 1 437 ? -9.839 2.013 -27.718 1.00 96.38 437 LEU A CA 1
ATOM 3519 C C . LEU A 1 437 ? -9.870 0.989 -28.865 1.00 96.38 437 LEU A C 1
ATOM 3521 O O . LEU A 1 437 ? -10.756 0.126 -28.919 1.00 96.38 437 LEU A O 1
ATOM 3525 N N . GLN A 1 438 ? -8.879 1.031 -29.758 1.00 97.06 438 GLN A N 1
ATOM 3526 C CA . GLN A 1 438 ? -8.696 0.000 -30.784 1.00 97.06 438 GLN A CA 1
ATOM 3527 C C . GLN A 1 438 ? -8.407 -1.370 -30.156 1.00 97.06 438 GLN A C 1
ATOM 3529 O O . GLN A 1 438 ? -8.977 -2.371 -30.588 1.00 97.06 438 GLN A O 1
ATOM 3534 N N . LEU A 1 439 ? -7.595 -1.420 -29.096 1.00 96.44 439 LEU A N 1
ATOM 3535 C CA . LEU A 1 439 ? -7.328 -2.647 -28.348 1.00 96.44 439 LEU A CA 1
ATOM 3536 C C . LEU A 1 439 ? -8.602 -3.180 -27.668 1.00 96.44 439 LEU A C 1
ATOM 3538 O O . LEU A 1 439 ? -8.922 -4.360 -27.806 1.00 96.44 439 LEU A O 1
ATOM 3542 N N . ARG A 1 440 ? -9.390 -2.311 -27.012 1.00 95.50 440 ARG A N 1
ATOM 3543 C CA . ARG A 1 440 ? -10.685 -2.667 -26.392 1.00 95.50 440 ARG A CA 1
ATOM 3544 C C . ARG A 1 440 ? -11.663 -3.270 -27.403 1.00 95.50 440 ARG A C 1
ATOM 3546 O O . ARG A 1 440 ? -12.326 -4.261 -27.108 1.00 95.50 440 ARG A O 1
ATOM 3553 N N . SER A 1 441 ? -11.757 -2.666 -28.589 1.00 95.94 441 SER A N 1
ATOM 3554 C CA . SER A 1 441 ? -12.607 -3.142 -29.691 1.00 95.94 441 SER A CA 1
ATOM 3555 C C . SER A 1 441 ? -12.029 -4.351 -30.433 1.00 95.94 441 SER A C 1
ATOM 3557 O O . SER A 1 441 ? -12.697 -4.888 -31.313 1.00 95.94 441 SER A O 1
ATOM 3559 N N . LYS A 1 442 ? -10.821 -4.805 -30.064 1.00 95.06 442 LYS A N 1
ATOM 3560 C CA . LYS A 1 442 ? -10.060 -5.880 -30.722 1.00 95.06 442 LYS A CA 1
ATOM 3561 C C . LYS A 1 442 ? -9.719 -5.585 -32.189 1.00 95.06 442 LYS A C 1
ATOM 3563 O O . LYS A 1 442 ? -9.499 -6.509 -32.966 1.00 95.06 442 LYS A O 1
ATOM 3568 N N . SER A 1 443 ? -9.652 -4.305 -32.555 1.00 96.75 443 SER A N 1
ATOM 3569 C CA . SER A 1 443 ? -9.246 -3.845 -33.890 1.00 96.75 443 SER A CA 1
ATOM 3570 C C . SER A 1 443 ? -7.735 -3.978 -34.117 1.00 96.75 443 SER A C 1
ATOM 3572 O O . SER A 1 443 ? -7.293 -4.107 -35.255 1.00 96.75 443 SER A O 1
ATOM 3574 N N . ILE A 1 444 ? -6.942 -3.972 -33.041 1.00 97.19 444 ILE A N 1
ATOM 3575 C CA . ILE A 1 444 ? -5.499 -4.240 -33.062 1.00 97.19 444 ILE A CA 1
ATOM 3576 C C . ILE A 1 444 ? -5.141 -5.326 -32.044 1.00 97.19 444 ILE A C 1
ATOM 3578 O O . ILE A 1 444 ? -5.840 -5.520 -31.047 1.00 97.19 444 ILE A O 1
ATOM 3582 N N . SER A 1 445 ? -4.039 -6.035 -32.292 1.00 97.00 445 SER A N 1
ATOM 3583 C CA . SER A 1 445 ? -3.461 -6.983 -31.337 1.00 97.00 445 SER A CA 1
ATOM 3584 C C . SER A 1 445 ? -2.678 -6.253 -30.236 1.00 97.00 445 SER A C 1
ATOM 3586 O O . SER A 1 445 ? -2.294 -5.094 -30.393 1.00 97.00 445 SER A O 1
ATOM 3588 N N . ILE A 1 446 ? -2.379 -6.951 -29.134 1.00 95.31 446 ILE A N 1
ATOM 3589 C CA . ILE A 1 446 ? -1.488 -6.430 -28.080 1.00 95.31 446 ILE A CA 1
ATOM 3590 C C . ILE A 1 446 ? -0.092 -6.142 -28.646 1.00 95.31 446 ILE A C 1
ATOM 3592 O O . ILE A 1 446 ? 0.504 -5.132 -28.293 1.00 95.31 446 ILE A O 1
ATOM 3596 N N . HIS A 1 447 ? 0.406 -6.997 -29.548 1.00 95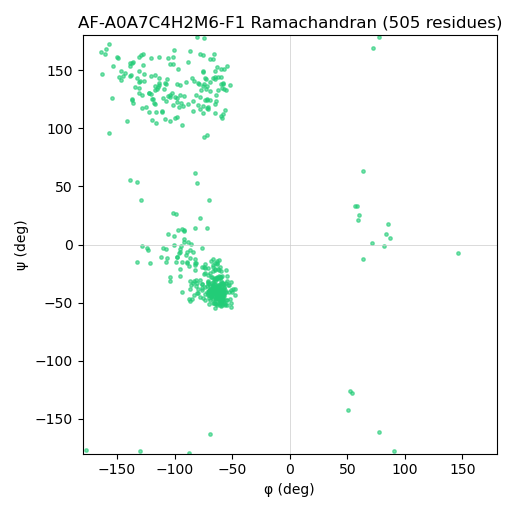.50 447 HIS A N 1
ATOM 3597 C CA . HIS A 1 447 ? 1.682 -6.781 -30.233 1.00 95.50 447 HIS A CA 1
ATOM 3598 C C . HIS A 1 447 ? 1.692 -5.435 -30.966 1.00 95.50 447 HIS A C 1
ATOM 3600 O O . HIS A 1 447 ? 2.561 -4.610 -30.715 1.00 95.50 447 HIS A O 1
ATOM 3606 N N . ASN A 1 448 ? 0.672 -5.176 -31.790 1.00 96.31 448 ASN A N 1
ATOM 3607 C CA . ASN A 1 448 ? 0.576 -3.934 -32.558 1.00 96.31 448 ASN A CA 1
ATOM 3608 C C . ASN A 1 448 ? 0.360 -2.716 -31.648 1.00 96.31 448 ASN A C 1
ATOM 3610 O O . ASN A 1 448 ? 0.853 -1.634 -31.947 1.00 96.31 448 ASN A O 1
ATOM 3614 N N . PHE A 1 449 ? -0.357 -2.877 -30.528 1.00 96.12 449 PHE A N 1
ATOM 3615 C CA . PHE A 1 449 ? -0.472 -1.831 -29.510 1.00 96.12 449 PHE A CA 1
ATOM 3616 C C . PHE A 1 449 ? 0.903 -1.466 -28.940 1.00 96.12 449 PHE A C 1
ATOM 3618 O O . PHE A 1 449 ? 1.266 -0.292 -28.965 1.00 96.12 449 PHE A O 1
ATOM 3625 N N . VAL A 1 450 ? 1.675 -2.456 -28.479 1.00 95.56 450 VAL A N 1
ATOM 3626 C CA . VAL A 1 450 ? 3.016 -2.242 -27.914 1.00 95.56 450 VAL A CA 1
ATOM 3627 C C . VAL A 1 450 ? 3.947 -1.617 -28.948 1.00 95.56 450 VAL A C 1
ATOM 3629 O O . VAL A 1 450 ? 4.532 -0.575 -28.668 1.00 95.56 450 VAL A O 1
ATOM 3632 N N . GLU A 1 451 ? 4.024 -2.192 -30.149 1.00 95.38 451 GLU A N 1
ATOM 3633 C CA . GLU A 1 451 ? 4.837 -1.679 -31.257 1.00 95.38 451 GLU A CA 1
ATOM 3634 C C . GLU A 1 451 ? 4.493 -0.220 -31.573 1.00 95.38 451 GLU A C 1
ATOM 3636 O O . GLU A 1 451 ? 5.383 0.606 -31.748 1.00 95.38 451 GLU A O 1
ATOM 3641 N N . SER A 1 452 ? 3.201 0.131 -31.545 1.00 95.56 452 SER A N 1
ATOM 3642 C CA . SER A 1 452 ? 2.776 1.499 -31.819 1.00 95.56 452 SER A CA 1
ATOM 3643 C C . SER A 1 452 ? 3.271 2.510 -30.787 1.00 95.56 452 SER A C 1
ATOM 3645 O O . SER A 1 452 ? 3.496 3.650 -31.169 1.00 95.56 452 SER A O 1
ATOM 3647 N N . ILE A 1 453 ? 3.438 2.148 -29.510 1.00 96.12 453 ILE A N 1
ATOM 3648 C CA . ILE A 1 453 ? 3.771 3.109 -28.440 1.00 96.12 453 ILE A CA 1
ATOM 3649 C C . ILE A 1 453 ? 5.221 3.024 -27.951 1.00 96.12 453 ILE A C 1
ATOM 3651 O O . ILE A 1 453 ? 5.640 3.899 -27.198 1.00 96.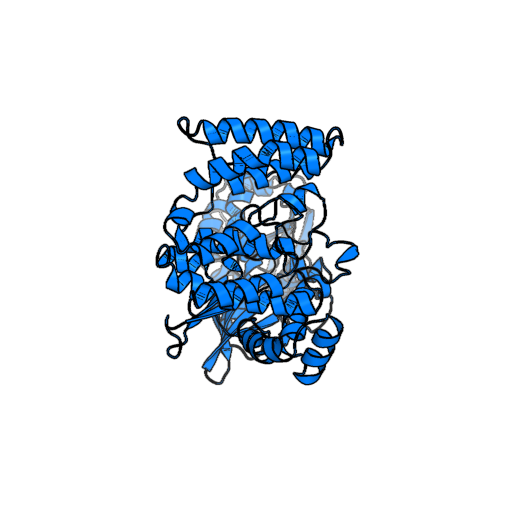12 453 ILE A O 1
ATOM 3655 N N . ASN A 1 454 ? 5.972 1.981 -28.324 1.00 94.50 454 ASN A N 1
ATOM 3656 C CA . ASN A 1 454 ? 7.257 1.675 -27.692 1.00 94.50 454 ASN A CA 1
ATOM 3657 C C . ASN A 1 454 ? 8.307 2.774 -27.910 1.00 94.50 454 ASN A C 1
ATOM 3659 O O . ASN A 1 454 ? 8.923 3.215 -26.945 1.00 94.50 454 ASN A O 1
ATOM 3663 N N . GLU A 1 455 ? 8.465 3.263 -29.144 1.00 94.69 455 GLU A N 1
ATOM 3664 C CA . GLU A 1 455 ? 9.434 4.327 -29.459 1.00 94.69 455 GLU A CA 1
ATOM 3665 C C . GLU A 1 455 ? 9.124 5.633 -28.708 1.00 94.69 455 GLU A C 1
ATOM 3667 O O . GLU A 1 455 ? 10.021 6.250 -28.132 1.00 94.69 455 GLU A O 1
ATOM 3672 N N . ASP A 1 456 ? 7.846 6.025 -28.641 1.00 96.50 456 ASP A N 1
ATOM 3673 C CA . ASP A 1 456 ? 7.423 7.216 -27.895 1.00 96.50 456 ASP A CA 1
ATOM 3674 C C . ASP A 1 456 ? 7.669 7.047 -26.392 1.00 96.50 456 ASP A C 1
ATOM 3676 O O . ASP A 1 456 ? 8.091 7.982 -25.713 1.00 96.50 456 ASP A O 1
ATOM 3680 N N . LEU A 1 457 ? 7.410 5.848 -25.861 1.00 95.88 457 LEU A N 1
ATOM 3681 C CA . LEU A 1 457 ? 7.606 5.534 -24.451 1.00 95.88 457 LEU A CA 1
ATOM 3682 C C . LEU A 1 457 ? 9.091 5.573 -24.070 1.00 95.88 457 LEU A C 1
ATOM 3684 O O . LEU A 1 457 ? 9.432 6.166 -23.048 1.00 95.88 457 LEU A O 1
ATOM 3688 N N . GLU A 1 458 ? 9.970 5.011 -24.902 1.00 94.31 458 GLU A N 1
ATOM 3689 C CA . GLU A 1 458 ? 11.425 5.096 -24.728 1.00 94.31 458 GLU A CA 1
ATOM 3690 C C . GLU A 1 458 ? 11.922 6.543 -24.828 1.00 94.31 458 GLU A C 1
ATOM 3692 O O . GLU A 1 458 ? 12.737 6.977 -24.012 1.00 94.31 458 GLU A O 1
ATOM 3697 N N . HIS A 1 459 ? 11.396 7.328 -25.773 1.00 95.81 459 HIS A N 1
ATOM 3698 C CA . HIS A 1 459 ? 11.718 8.749 -25.871 1.00 95.81 459 HIS A CA 1
ATOM 3699 C C . HIS A 1 459 ? 11.291 9.515 -24.610 1.00 95.81 459 HIS A C 1
ATOM 3701 O O . HIS A 1 459 ? 12.084 10.267 -24.040 1.00 95.81 459 HIS A O 1
ATOM 3707 N N . LEU A 1 460 ? 10.073 9.290 -24.115 1.00 96.88 460 LEU A N 1
ATOM 3708 C CA . LEU A 1 460 ? 9.573 9.926 -22.897 1.00 96.88 460 LEU A CA 1
ATOM 3709 C C . LEU A 1 460 ? 10.322 9.472 -21.644 1.00 96.88 460 LEU A C 1
ATOM 3711 O O . LEU A 1 460 ? 10.509 10.285 -20.740 1.00 96.88 460 LEU A O 1
ATOM 3715 N N . ASP A 1 461 ? 10.810 8.231 -21.586 1.00 95.81 461 ASP A N 1
ATOM 3716 C CA . ASP A 1 461 ? 11.702 7.799 -20.509 1.00 95.81 461 ASP A CA 1
ATOM 3717 C C . ASP A 1 461 ? 12.957 8.686 -20.440 1.00 95.81 461 ASP A C 1
ATOM 3719 O O . ASP A 1 461 ? 13.385 9.036 -19.342 1.00 95.81 461 ASP A O 1
ATOM 3723 N N . THR A 1 462 ? 13.513 9.136 -21.574 1.00 94.62 462 THR A N 1
ATOM 3724 C CA . THR A 1 462 ? 14.672 10.054 -21.564 1.00 94.62 462 THR A CA 1
ATOM 3725 C C . THR A 1 462 ? 14.346 11.449 -21.027 1.00 94.62 462 THR A C 1
ATOM 3727 O O . THR A 1 462 ? 15.220 12.102 -20.460 1.00 94.62 462 THR A O 1
ATOM 3730 N N . ILE A 1 463 ? 13.094 11.894 -21.169 1.00 95.31 463 ILE A N 1
ATOM 3731 C CA . ILE A 1 463 ? 12.628 13.215 -20.727 1.00 95.31 463 ILE A CA 1
ATOM 3732 C C . ILE A 1 463 ? 12.237 13.190 -19.245 1.00 95.31 463 ILE A C 1
ATOM 3734 O O . ILE A 1 463 ? 12.619 14.074 -18.483 1.00 95.31 463 ILE A O 1
ATOM 3738 N N . TYR A 1 464 ? 11.464 12.182 -18.836 1.00 95.44 464 TYR A N 1
ATOM 3739 C CA . TYR A 1 464 ? 10.846 12.101 -17.509 1.00 95.44 464 TYR A CA 1
ATOM 3740 C C . TYR A 1 464 ? 11.626 11.224 -16.522 1.00 95.44 464 TYR A C 1
ATOM 3742 O O . TYR A 1 464 ? 11.338 11.243 -15.326 1.00 95.44 464 TYR A O 1
ATOM 3750 N N . MET A 1 465 ? 12.618 10.467 -16.993 1.00 96.44 465 MET A N 1
ATOM 3751 C CA . MET A 1 465 ? 13.556 9.709 -16.159 1.00 96.44 465 MET A CA 1
ATOM 3752 C C . MET A 1 465 ? 15.014 9.924 -16.609 1.00 96.44 465 MET A C 1
ATOM 3754 O O . MET A 1 465 ? 15.739 8.952 -16.837 1.00 96.44 465 MET A O 1
ATOM 3758 N N . PRO A 1 466 ? 15.488 11.185 -16.715 1.00 95.81 466 PRO A N 1
ATOM 3759 C CA . PRO A 1 466 ? 16.830 11.483 -17.226 1.00 95.81 466 PRO A CA 1
ATOM 3760 C C . PRO A 1 466 ? 17.940 10.856 -16.369 1.00 95.81 466 PRO A C 1
ATOM 3762 O O . PRO A 1 466 ? 18.967 10.445 -16.905 1.00 95.81 466 PRO A O 1
ATOM 3765 N N . TRP A 1 467 ? 17.676 10.674 -15.069 1.00 95.19 467 TRP A N 1
ATOM 3766 C CA . TRP A 1 467 ? 18.562 10.031 -14.095 1.00 95.19 467 TRP A CA 1
ATOM 3767 C C . TRP A 1 467 ? 18.994 8.613 -14.494 1.00 95.19 467 TRP A C 1
ATOM 3769 O O . TRP A 1 467 ? 20.033 8.146 -14.039 1.00 95.19 467 TRP A O 1
ATOM 3779 N N . ILE A 1 468 ? 18.250 7.915 -15.363 1.00 94.88 468 ILE A N 1
ATOM 3780 C CA . ILE A 1 468 ? 18.646 6.589 -15.869 1.00 94.88 468 ILE A CA 1
ATOM 3781 C C . ILE A 1 468 ? 19.985 6.655 -16.621 1.00 94.88 468 ILE A C 1
ATOM 3783 O O . ILE A 1 468 ? 20.717 5.665 -16.662 1.00 94.88 468 ILE A O 1
ATOM 3787 N N . ASN A 1 469 ? 20.317 7.803 -17.215 1.00 92.50 469 ASN A N 1
ATOM 3788 C CA . ASN A 1 469 ? 21.581 7.999 -17.922 1.00 92.50 469 ASN A CA 1
ATOM 3789 C C . ASN A 1 469 ? 22.744 8.352 -16.982 1.00 92.50 469 ASN A C 1
ATOM 3791 O O . ASN A 1 469 ? 23.899 8.207 -17.381 1.00 92.50 469 ASN A O 1
ATOM 3795 N N . ASP A 1 470 ? 22.443 8.760 -15.747 1.00 93.62 470 ASP A N 1
ATOM 3796 C CA . ASP A 1 470 ? 23.423 9.228 -14.760 1.00 93.62 470 ASP A CA 1
ATOM 3797 C C . ASP A 1 470 ? 23.880 8.117 -13.795 1.00 93.62 470 ASP A C 1
ATOM 3799 O O . ASP A 1 470 ? 24.789 8.314 -12.990 1.00 93.62 470 ASP A O 1
ATOM 3803 N N . ILE A 1 471 ? 23.264 6.935 -13.872 1.00 95.31 471 ILE A N 1
ATOM 3804 C CA . ILE A 1 471 ? 23.581 5.771 -13.035 1.00 95.31 471 ILE A CA 1
ATOM 3805 C C . ILE A 1 471 ? 24.444 4.743 -13.797 1.00 95.31 471 ILE A C 1
ATOM 3807 O O . ILE A 1 471 ? 24.474 4.744 -15.033 1.00 95.31 471 ILE A O 1
ATOM 3811 N N . PRO A 1 472 ? 25.137 3.817 -13.102 1.00 97.00 472 PRO A N 1
ATOM 3812 C CA . PRO A 1 472 ? 25.910 2.755 -13.739 1.00 97.00 472 PRO A CA 1
ATOM 3813 C C . PRO A 1 472 ? 25.090 1.965 -14.763 1.00 97.00 472 PRO A C 1
ATOM 3815 O O . PRO A 1 472 ? 23.949 1.572 -14.509 1.00 97.00 472 PRO A O 1
ATOM 3818 N N . LYS A 1 473 ? 25.700 1.677 -15.921 1.00 96.50 473 LYS A N 1
ATOM 3819 C CA . LYS A 1 473 ? 25.033 0.991 -17.044 1.00 96.50 473 LYS A CA 1
ATOM 3820 C C . LYS A 1 473 ? 24.452 -0.370 -16.656 1.00 96.50 473 LYS A C 1
ATOM 3822 O O . LYS A 1 473 ? 23.410 -0.752 -17.181 1.00 96.50 473 LYS A O 1
ATOM 3827 N N . SER A 1 474 ? 25.115 -1.086 -15.748 1.00 96.50 474 SER A N 1
ATOM 3828 C CA . SER A 1 474 ? 24.649 -2.361 -15.197 1.00 96.50 474 SER A CA 1
ATOM 3829 C C . SER A 1 474 ? 23.292 -2.207 -14.499 1.00 96.50 474 SER A C 1
ATOM 3831 O O . SER A 1 474 ? 22.353 -2.936 -14.809 1.00 96.50 474 SER A O 1
ATOM 3833 N N . ILE A 1 475 ? 23.155 -1.201 -13.633 1.00 96.94 475 ILE A N 1
ATOM 3834 C CA . ILE A 1 475 ? 21.917 -0.897 -12.903 1.00 96.94 475 ILE A CA 1
ATOM 3835 C C . ILE A 1 475 ? 20.843 -0.350 -13.850 1.00 96.94 475 ILE A C 1
ATOM 3837 O O . ILE A 1 475 ? 19.695 -0.796 -13.807 1.00 96.94 475 ILE A O 1
ATOM 3841 N N . ALA A 1 476 ? 21.209 0.563 -14.757 1.00 96.81 476 ALA A N 1
ATOM 3842 C CA . ALA A 1 476 ? 20.289 1.079 -15.770 1.00 96.81 476 ALA A CA 1
ATOM 3843 C C . ALA A 1 476 ? 19.689 -0.051 -16.623 1.00 96.81 476 ALA A C 1
ATOM 3845 O O . ALA A 1 476 ? 18.499 -0.022 -16.931 1.00 96.81 476 ALA A O 1
ATOM 3846 N N . SER A 1 477 ? 20.487 -1.067 -16.972 1.00 96.81 477 SER A N 1
ATOM 3847 C CA . SER A 1 477 ? 20.024 -2.238 -17.723 1.00 96.81 477 SER A CA 1
ATOM 3848 C C . SER A 1 477 ? 18.953 -3.027 -16.967 1.00 96.81 477 SER A C 1
ATOM 3850 O O . SER A 1 477 ? 17.943 -3.387 -17.567 1.00 96.81 477 SER A O 1
ATOM 3852 N N . VAL A 1 478 ? 19.133 -3.254 -15.660 1.00 97.50 478 VAL A N 1
ATOM 3853 C CA . VAL A 1 478 ? 18.141 -3.947 -14.817 1.00 97.50 478 VAL A CA 1
ATOM 3854 C C . VAL A 1 478 ? 16.818 -3.178 -14.799 1.00 97.50 478 VAL A C 1
ATOM 3856 O O . VAL A 1 478 ? 15.753 -3.749 -15.030 1.00 97.50 478 VAL A O 1
ATOM 3859 N N . ILE A 1 479 ? 16.874 -1.860 -14.594 1.00 97.12 479 ILE A N 1
ATOM 3860 C CA . ILE A 1 479 ? 15.678 -1.009 -14.537 1.00 97.12 479 ILE A CA 1
ATOM 3861 C C . ILE A 1 479 ? 14.963 -0.976 -15.896 1.00 97.12 479 ILE A C 1
ATOM 3863 O O . ILE A 1 479 ? 13.753 -1.190 -15.960 1.00 97.12 479 ILE A O 1
ATOM 3867 N N . LYS A 1 480 ? 15.697 -0.777 -17.000 1.00 96.75 480 LYS A N 1
ATOM 3868 C CA . LYS A 1 480 ? 15.123 -0.760 -18.358 1.00 96.75 480 LYS A CA 1
ATOM 3869 C C . LYS A 1 480 ? 14.480 -2.099 -18.724 1.00 96.75 480 LYS A C 1
ATOM 3871 O O . LYS A 1 480 ? 13.373 -2.120 -19.256 1.00 96.75 480 LYS A O 1
ATOM 3876 N N . LYS A 1 481 ? 15.126 -3.217 -18.380 1.00 97.56 481 LYS A N 1
ATOM 3877 C CA . LYS A 1 481 ? 14.593 -4.569 -18.607 1.00 97.56 481 LYS A CA 1
ATOM 3878 C C . LYS A 1 481 ? 13.327 -4.857 -17.794 1.00 97.56 481 LYS A C 1
ATOM 3880 O O . LYS A 1 481 ? 12.479 -5.628 -18.234 1.00 97.56 481 LYS A O 1
ATOM 3885 N N . ALA A 1 482 ? 13.166 -4.231 -16.632 1.00 97.38 482 ALA A N 1
ATOM 3886 C CA . ALA A 1 482 ? 11.939 -4.319 -15.847 1.00 97.38 482 ALA A CA 1
ATOM 3887 C C . ALA A 1 482 ? 10.800 -3.423 -16.386 1.00 97.38 482 ALA A C 1
ATOM 3889 O O . ALA A 1 482 ? 9.633 -3.787 -16.254 1.00 97.38 482 ALA A O 1
ATOM 3890 N N . LEU A 1 483 ? 11.122 -2.284 -17.014 1.00 96.88 483 LEU A N 1
ATOM 3891 C CA . LEU A 1 483 ? 10.145 -1.319 -17.549 1.00 96.88 483 LEU A CA 1
ATOM 3892 C C . LEU A 1 483 ? 9.701 -1.579 -18.997 1.00 96.88 483 LEU A C 1
ATOM 3894 O O . LEU A 1 483 ? 8.710 -0.983 -19.439 1.00 96.88 483 LEU A O 1
ATOM 3898 N N . THR A 1 484 ? 10.434 -2.406 -19.748 1.00 95.38 484 THR A N 1
ATOM 3899 C CA . THR A 1 484 ? 10.138 -2.671 -21.163 1.00 95.38 484 THR A CA 1
ATOM 3900 C C . THR A 1 484 ? 8.801 -3.390 -21.358 1.00 95.38 484 THR A C 1
ATOM 3902 O O . THR A 1 484 ? 8.388 -4.245 -20.566 1.00 95.38 484 THR A O 1
ATOM 3905 N N . LEU A 1 485 ? 8.114 -3.037 -22.446 1.00 94.69 485 LEU A N 1
ATOM 3906 C CA . LEU A 1 485 ? 6.866 -3.678 -22.861 1.00 94.69 485 LEU A CA 1
ATOM 3907 C C . LEU A 1 485 ? 7.102 -4.873 -23.791 1.00 94.69 485 LEU A C 1
ATOM 3909 O O . LEU A 1 485 ? 6.169 -5.636 -24.046 1.00 94.69 485 LEU A O 1
ATOM 3913 N N . ASP A 1 486 ? 8.336 -5.069 -24.259 1.00 91.56 486 ASP A N 1
ATOM 3914 C CA . ASP A 1 486 ? 8.705 -6.216 -25.079 1.00 91.56 486 ASP A CA 1
ATOM 3915 C C . ASP A 1 486 ? 8.736 -7.506 -24.243 1.00 91.56 486 ASP A C 1
ATOM 3917 O O . ASP A 1 486 ? 9.525 -7.690 -23.311 1.00 91.56 486 ASP A O 1
ATOM 3921 N N . THR A 1 487 ? 7.861 -8.440 -24.611 1.00 87.94 487 THR A N 1
ATOM 3922 C CA . THR A 1 487 ? 7.713 -9.744 -23.958 1.00 87.94 487 THR A CA 1
ATOM 3923 C C . THR A 1 487 ? 8.938 -10.643 -24.080 1.00 87.94 487 THR A C 1
ATOM 3925 O O . THR A 1 487 ? 9.073 -11.575 -23.287 1.00 87.94 487 THR A O 1
ATOM 3928 N N . ASN A 1 488 ? 9.804 -10.411 -25.068 1.00 89.19 488 ASN A N 1
ATOM 3929 C CA . ASN A 1 488 ? 10.981 -11.245 -25.301 1.00 89.19 488 ASN A CA 1
ATOM 3930 C C . ASN A 1 488 ? 12.145 -10.874 -24.383 1.00 89.19 488 ASN A C 1
ATOM 3932 O O . ASN A 1 488 ? 12.944 -11.741 -24.028 1.00 89.19 488 ASN A O 1
ATOM 3936 N N . THR A 1 489 ? 12.232 -9.601 -23.998 1.00 90.12 489 THR A N 1
ATOM 3937 C CA . THR A 1 489 ? 13.369 -9.060 -23.249 1.00 90.12 489 THR A CA 1
ATOM 3938 C C . THR A 1 489 ? 13.075 -8.846 -21.771 1.00 90.12 489 THR A C 1
ATOM 3940 O O . THR A 1 489 ? 14.005 -8.943 -20.973 1.00 90.12 489 THR A O 1
ATOM 3943 N N . ARG A 1 490 ? 11.821 -8.601 -21.368 1.00 93.31 490 ARG A N 1
ATOM 3944 C CA . ARG A 1 490 ? 11.484 -8.347 -19.955 1.00 93.31 490 ARG A CA 1
ATOM 3945 C C . ARG A 1 490 ? 11.689 -9.550 -19.030 1.00 93.31 490 ARG A C 1
ATOM 3947 O O . ARG A 1 490 ? 11.681 -10.706 -19.455 1.00 93.31 490 ARG A O 1
ATOM 3954 N N . TYR A 1 491 ? 11.813 -9.277 -17.730 1.00 95.50 491 TYR A N 1
ATOM 3955 C CA . TYR A 1 491 ? 11.907 -10.326 -16.710 1.00 95.50 491 TYR A CA 1
ATOM 3956 C C . TYR A 1 491 ? 10.653 -11.203 -16.662 1.00 95.50 491 TYR A C 1
ATOM 3958 O O . TYR A 1 491 ? 9.526 -10.707 -16.614 1.00 95.50 491 TYR A O 1
ATOM 3966 N N . LYS A 1 492 ? 10.872 -12.522 -16.625 1.00 90.88 492 LYS A N 1
ATOM 3967 C CA . LYS A 1 492 ? 9.814 -13.539 -16.522 1.00 90.88 492 LYS A CA 1
ATOM 3968 C C . LYS A 1 492 ? 9.527 -13.964 -15.087 1.00 90.88 492 LYS A C 1
ATOM 3970 O O . LYS A 1 492 ? 8.518 -14.615 -14.847 1.00 90.88 492 LYS A O 1
ATOM 3975 N N . ASN A 1 493 ? 10.416 -13.650 -14.149 1.00 91.75 493 ASN A N 1
ATOM 3976 C CA . ASN A 1 493 ? 10.263 -13.913 -12.723 1.00 91.75 493 ASN A CA 1
ATOM 3977 C C . ASN A 1 493 ? 11.201 -12.998 -11.907 1.00 91.75 493 ASN A C 1
ATOM 3979 O O . ASN A 1 493 ? 12.087 -12.346 -12.460 1.00 91.75 493 ASN A O 1
ATOM 3983 N N . GLY A 1 494 ? 10.999 -12.950 -10.588 1.00 93.69 494 GLY A N 1
ATOM 3984 C CA . GLY A 1 494 ? 11.796 -12.122 -9.687 1.00 93.69 494 GLY A CA 1
ATOM 3985 C C . GLY A 1 494 ? 13.187 -12.691 -9.407 1.00 93.69 494 GLY A C 1
ATOM 3986 O O . GLY A 1 494 ? 14.065 -11.938 -9.007 1.00 93.69 494 GLY A O 1
ATOM 3987 N N . ILE A 1 495 ? 13.414 -13.989 -9.638 1.00 92.69 495 ILE A N 1
ATOM 3988 C CA . ILE A 1 495 ? 14.707 -14.649 -9.399 1.00 92.69 495 ILE A CA 1
ATOM 3989 C C . ILE A 1 495 ? 15.726 -14.167 -10.432 1.00 92.69 495 ILE A C 1
ATOM 3991 O O . ILE A 1 495 ? 16.820 -13.760 -10.056 1.00 92.69 495 ILE A O 1
ATOM 3995 N N . ASP A 1 496 ? 15.342 -14.125 -11.710 1.00 93.25 496 ASP A N 1
ATOM 3996 C CA . ASP A 1 496 ? 16.182 -13.613 -12.797 1.00 93.25 496 ASP A CA 1
ATOM 3997 C C . ASP A 1 496 ? 16.528 -12.134 -12.563 1.00 93.25 496 ASP A C 1
ATOM 3999 O O . ASP A 1 496 ? 17.681 -11.724 -12.699 1.00 93.25 496 ASP A O 1
ATOM 4003 N N . MET A 1 497 ? 15.542 -11.336 -12.133 1.00 96.69 497 MET A N 1
ATOM 4004 C CA . MET A 1 497 ? 15.766 -9.936 -11.765 1.00 96.69 497 MET A CA 1
ATOM 4005 C C . MET A 1 497 ? 16.715 -9.810 -10.570 1.00 96.69 497 MET A C 1
ATOM 4007 O O . MET A 1 497 ? 17.606 -8.963 -10.578 1.00 96.69 497 MET A O 1
ATOM 4011 N N . TRP A 1 498 ? 16.553 -10.646 -9.542 1.00 96.50 498 TRP A N 1
ATOM 4012 C CA . TRP A 1 498 ? 17.405 -10.640 -8.354 1.00 96.50 498 TRP A CA 1
ATOM 4013 C C . TRP A 1 498 ? 18.856 -10.997 -8.691 1.00 96.50 498 TRP A C 1
ATOM 4015 O O . TRP A 1 498 ? 19.770 -10.306 -8.241 1.00 96.50 498 TRP A O 1
ATOM 4025 N N . LEU A 1 499 ? 19.068 -12.029 -9.512 1.00 94.00 499 LEU A N 1
ATOM 4026 C CA . LEU A 1 499 ? 20.388 -12.447 -9.986 1.00 94.00 499 LEU A CA 1
ATOM 4027 C C . LEU A 1 499 ? 21.094 -11.322 -10.743 1.00 94.00 499 LEU A C 1
ATOM 4029 O O . LEU A 1 499 ? 22.205 -10.940 -10.375 1.00 94.00 499 LEU A O 1
ATOM 4033 N N . GLU A 1 500 ? 20.425 -10.727 -11.732 1.00 95.56 500 GLU A N 1
ATOM 4034 C CA . GLU A 1 500 ? 20.999 -9.614 -12.494 1.00 95.56 500 GLU A CA 1
ATOM 4035 C C . GLU A 1 500 ? 21.227 -8.371 -11.624 1.00 95.56 500 GLU A C 1
ATOM 4037 O O . GLU A 1 500 ? 22.227 -7.678 -11.798 1.00 95.56 500 GLU A O 1
ATOM 4042 N N . THR A 1 501 ? 20.360 -8.115 -10.637 1.00 96.50 501 THR A N 1
ATOM 4043 C CA . THR A 1 501 ? 20.563 -7.030 -9.663 1.00 96.50 501 THR A CA 1
ATOM 4044 C C . THR A 1 501 ? 21.820 -7.274 -8.828 1.00 96.50 501 THR A C 1
ATOM 4046 O O . THR A 1 501 ? 22.610 -6.352 -8.644 1.00 96.50 501 THR A O 1
ATOM 4049 N N . LYS A 1 502 ? 22.055 -8.503 -8.345 1.00 94.06 502 LYS A N 1
ATOM 4050 C CA . LYS A 1 502 ? 23.285 -8.844 -7.607 1.00 94.06 502 LYS A CA 1
ATOM 4051 C C . LYS A 1 502 ? 24.526 -8.640 -8.458 1.00 94.06 502 LYS A C 1
ATOM 4053 O O . LYS A 1 502 ? 25.482 -8.032 -7.989 1.00 94.06 502 LYS A O 1
ATOM 4058 N N . GLU A 1 503 ? 24.516 -9.129 -9.693 1.00 93.94 503 GLU A N 1
ATOM 4059 C CA . GLU A 1 503 ? 25.644 -8.944 -10.605 1.00 93.94 503 GLU A CA 1
ATOM 4060 C C . GLU A 1 503 ? 25.903 -7.467 -10.902 1.00 93.94 503 GLU A C 1
ATOM 4062 O O . GLU A 1 503 ? 27.056 -7.041 -10.958 1.00 93.94 503 GLU A O 1
ATOM 4067 N N . ALA A 1 504 ? 24.838 -6.681 -11.072 1.00 94.19 504 ALA A N 1
ATOM 4068 C CA . ALA A 1 504 ? 24.933 -5.253 -11.330 1.00 94.19 504 ALA A CA 1
ATOM 4069 C C . ALA A 1 504 ? 25.494 -4.453 -10.148 1.00 94.19 504 ALA A C 1
ATOM 4071 O O . ALA A 1 504 ? 26.015 -3.370 -10.374 1.00 94.19 504 ALA A O 1
ATOM 4072 N N . LEU A 1 505 ? 25.406 -4.973 -8.919 1.00 90.62 505 LEU A N 1
ATOM 4073 C CA . LEU A 1 505 ? 25.965 -4.346 -7.715 1.00 90.62 505 LEU A CA 1
ATOM 4074 C C . LEU A 1 505 ? 27.458 -4.614 -7.504 1.00 90.62 505 LEU A C 1
ATOM 4076 O O . LEU A 1 505 ? 28.088 -3.928 -6.704 1.00 90.62 505 LEU A O 1
ATOM 4080 N N . VAL A 1 506 ? 28.009 -5.626 -8.176 1.00 86.12 506 VAL A N 1
ATOM 4081 C CA . VAL A 1 506 ? 29.431 -6.000 -8.081 1.00 86.12 506 VAL A CA 1
ATOM 4082 C C . VAL A 1 506 ? 30.263 -5.358 -9.201 1.00 86.12 506 VAL A C 1
ATOM 4084 O O . VAL A 1 506 ? 31.482 -5.253 -9.069 1.00 86.12 506 VAL A O 1
ATOM 4087 N N . LYS A 1 507 ? 29.612 -4.948 -10.295 1.00 72.06 507 LYS A N 1
ATOM 4088 C CA . LYS A 1 507 ? 30.203 -4.284 -11.468 1.00 72.06 507 LYS A CA 1
ATOM 4089 C C . LYS A 1 507 ? 30.065 -2.775 -11.357 1.00 72.06 507 LYS A C 1
ATOM 4091 O O . LYS A 1 507 ? 31.059 -2.088 -11.674 1.00 72.06 507 LYS A O 1
#

Radius of gyration: 29.04 Å; Cα contacts (8 Å, |Δi|>4): 865; chains: 1; bounding box: 75×58×75 Å

Foldseek 3Di:
DLFAEFPPQQVLQVVCPPVVNVVLQVPQPPKDFDDKDKFFLQVVSVVVLVPLQPDDQQKWKWKWKDDPFKIKIFTDRRRYTSWIFMATPVRDTDDIGPVRVVVSVVRNVDRDIIIMTMIIGGNVRRDPVSCVSCVVRSVVVLCVLVVVCQVPPADQWHFDAFPDPPDPFWTWTWTAGPVRATKIKTFGRQCPLAPHFPCLVCVQQVLLCCLLPDDLVVLQVLQVVVVDDSVLSVVLNVLSVQAWHFPDWQQDDRHDDPVCCSRRTTITITHDLPCAFQLSNCVVPPADDPVVLLVQLLSVLSSQLSSVSQQQAQLDDARNQWGWHQACVDPVRIRTHGHRSSTDRDDLVVAGARPDDDLLQAALLCLLVNGHHQLRVLSSSLQRSLCNRHVDGQLLSSLLSVLSCCQQPVDPDDHDDDDPPPVLSVVLSVLSNVLSNCSNVVVDDSVVSLVSRQVSVVVSCCVRVVCLVVDDPLVSLLSCLSNHSDPVRHDRHSSVSSVSSVVSVVD

pLDDT: mean 88.54, std 9.18, range [51.84, 98.5]

Organism: NCBI:txid334771

Mean predicted aligned error: 12.39 Å

Solvent-accessible surface area (backbone atoms only — not comparable to full-atom values): 27150 Å² total; per-residue (Å²): 124,79,54,47,70,40,94,58,17,45,64,43,11,55,56,51,64,31,72,69,54,34,49,55,63,73,63,45,89,76,51,45,76,74,50,76,49,74,44,35,24,46,59,48,47,53,50,51,48,52,52,26,67,74,49,56,96,63,31,35,40,38,39,38,38,48,45,100,60,36,34,39,42,36,36,20,53,46,62,28,34,50,25,26,36,24,25,40,80,86,68,51,75,77,36,43,11,67,62,24,48,54,55,53,50,58,48,32,76,35,83,51,72,33,36,38,39,36,34,40,39,51,56,92,67,52,56,67,70,58,49,59,69,43,41,67,47,52,58,45,61,75,40,45,60,59,58,48,32,47,72,76,24,54,93,78,27,44,42,77,45,79,74,36,78,82,52,95,59,33,35,32,28,36,25,27,40,92,87,67,55,63,26,29,39,38,31,54,35,67,71,52,41,64,72,39,64,47,66,78,69,48,44,11,56,51,47,36,41,54,60,52,64,58,52,73,65,62,51,50,54,61,38,50,77,71,72,53,63,72,75,64,45,71,60,49,61,66,23,38,79,19,43,53,49,73,77,43,77,47,72,86,67,67,67,52,57,72,70,47,36,68,75,56,47,43,34,37,31,26,74,46,44,77,56,39,26,42,45,59,40,32,74,74,70,43,49,45,55,69,70,58,45,48,60,47,46,59,39,47,35,30,32,46,20,51,31,43,74,75,37,31,39,47,63,57,56,43,42,77,30,28,33,26,26,75,31,84,91,36,100,83,38,42,46,62,22,41,42,72,41,60,39,43,74,57,55,79,91,76,39,34,71,81,81,60,83,50,53,75,32,52,35,58,62,30,65,74,68,70,34,33,55,47,36,34,48,43,23,8,50,36,43,40,50,48,24,41,58,63,61,45,72,50,60,68,61,31,49,50,27,46,51,47,37,33,58,67,68,66,45,92,69,86,75,81,86,77,60,91,83,46,53,71,58,54,55,49,50,55,50,50,54,56,49,38,47,33,42,64,72,62,76,41,53,70,67,57,47,47,65,72,45,45,68,61,50,56,54,45,42,56,71,64,44,49,64,54,77,78,46,60,67,53,50,34,48,56,41,49,34,26,64,46,79,51,82,88,71,30,46,76,37,31,53,64,49,33,54,53,50,55,56,30,74,77,107